Protein AF-A0AAN7USW4-F1 (afdb_monomer_lite)

Foldseek 3Di:
DDPQVVLVLVVVCVQLHPPQWAADPVDRQWIWHQASVQAFIWIWGDDPQPPQPFIDTPATPGGGPPDDDCVRVVLSVLLVVLSVVQRDGPDDGVVSSSVSSVVVVVVPDPDDDDDDDDDDDDDDDDDDDDDDPDDPPLPPDQAPWQKFDWDADLNKIKIKTKHQAADPVRLVSNVVNCCVPDPDQVVFPAWKKWAWEADPPRDIDIDIDCRPVPCLGVLLNSLCVVQVQYRMMMIMTMHDRPDDPPSVVSVSSSVNHVRSCCRVVVHPDPDDPDDDDDDDDDDDDDPQPDFDAQPLAQAAEEQEDDPQQRLLLVLLSLLSHHAYEYEDAQAFPAFPHPPHHFDFDPDLSQPSYFFAYADLVDPLRLVLVLLLLLPHAEYGAEDQPPPCVVSLNDPVNSCVSHQNHAYQYEDADPCDDDCRPPDDAQQVLCVLLVNQQQADAPPDDRDDDPNCQQRHQQRRVQSSVQSVVQVVVCVVVVGYDYRYGYSNVSSNVVCPVLVVCCVDPQRVDGRNCHLQRVNALQQAWEAELVRFIKGGNQSDLVLCQQQCVLLVNPPVCCSVCRVPSVCRVVVNVSVNVSRHVHGLVVSQVSCPPHSNRIGTDDDLVVLLPDLVDPNADFNPWFDARHGGAAPDPPDPDRLSGTRRPHPRNPRDDRDGHGHRGCNQVSCCPSVVDHEPPQWHADSSHIGGDDDPPD

Sequence (694 aa):
MSDELRDEIEAINSIYGEGCLIPSATDSAIYILTPPDDSSSIRVEFPPDYPAAPPTVVGTNSTGQGGKKGDAARELALFRQALGNVFQPGSVCLFDAIEELTRLLGEQVPEQEQPNIDSSENVESDALRSNGRTEEHALTKEPPWIISDPVVEMKSTFVARCAVVSSTTEAESFLQHLLASDKKVRAATHNITAWRIRGPNNTTFQDCNDDGETAAGSRLLHLMQLMDLWDVMVVVTRWYGGQKLGPRRFALINQAARDSFVRAGLYTTIPIRIIFNRYQLDGSVRCFRMVGPPPLQGLKVLEFAGLAPGPYVGLLLADGGANVLRIDRAIPGKTHTPGVEAPPGTDFLTRHKSSIAVDLKSESGVSLIKELAKTADVIIDPFRPGVLEKLGLGPDVLLQINPQLIYGRMTGFRREGKYSAMAGHDINYLAVSGVLSLLGRAGDKPYAPINLVADFAGGGATLFHGILMALIARQRTGKGQVAEANMVDGANYLATFPRLARKTPVGNSLRGENLLDSGCPYYDTYETRDGKYMSVGALEPQFYAALIKGLGLMHKGWERTREDRATWPEMRATFEKVFKSKTRAEWEAIFNGTDACCLPVLEYSELENDPAREGDQRPAVALRETPCLAVDERSTDQSVQGQGAGVLGSGYSPHPLRPGEGGEEALKKWFGFFKGRDFDVEKGGLVLKSKPKL

InterPro domains:
  IPR001498 Impact, N-terminal [PF01205] (155-259)
  IPR003673 CoA-transferase family III [PF02515] (296-611)
  IPR006575 RWD domain [PF05773] (4-102)
  IPR006575 RWD domain [PS50908] (7-108)
  IPR006575 RWD domain [SM00591] (7-108)
  IPR016135 Ubiquitin-conjugating enzyme/RWD-like [G3DSA:3.10.110.10] (1-112)
  IPR016135 Ubiquitin-conjugating enzyme/RWD-like [SSF54495] (3-107)
  IPR020568 Ribosomal protein uS5 domain 2-type superfamily [SSF54211] (141-267)
  IPR020569 Uncharacterised protein family UPF0029, Impact, conserved site [PS00910] (217-246)
  IPR023606 CoA-transferase family III domain 1 superfamily [G3DSA:3.40.50.10540] (295-612)
  IPR023606 CoA-transferase family III domain 1 superfamily [SSF89796] (294-613)
  IPR036956 Impact, N-terminal domain superfamily [G3DSA:3.30.230.30] (139-265)
  IPR044855 CoA-transferase family III domain 3 superfamily [G3DSA:3.30.1540.10] (513-602)
  IPR050509 Coenzyme A-transferase family III [PTHR48228] (294-673)

Structure (mmCIF, N/CA/C/O backbone):
data_AF-A0AAN7USW4-F1
#
_entry.id   AF-A0AAN7USW4-F1
#
loop_
_atom_site.group_PDB
_atom_site.id
_atom_site.type_symbol
_atom_site.label_atom_id
_atom_site.label_alt_id
_atom_site.label_comp_id
_atom_site.label_asym_id
_atom_site.label_entity_id
_atom_site.label_seq_id
_atom_site.pdbx_PDB_ins_code
_atom_site.Cartn_x
_atom_site.Cartn_y
_atom_site.Cartn_z
_atom_site.occupancy
_atom_site.B_iso_or_equiv
_atom_site.auth_seq_id
_atom_site.auth_comp_id
_atom_site.auth_asym_id
_atom_site.auth_atom_id
_atom_site.pdbx_PDB_model_num
ATOM 1 N N . MET A 1 1 ? -3.130 42.076 -20.231 1.00 64.06 1 MET A N 1
ATOM 2 C CA . MET A 1 1 ? -4.301 41.451 -19.593 1.00 64.06 1 MET A CA 1
ATOM 3 C C . MET A 1 1 ? -5.127 42.575 -19.005 1.00 64.06 1 MET A C 1
ATOM 5 O O . MET A 1 1 ? -4.548 43.361 -18.263 1.00 64.06 1 MET A O 1
ATOM 9 N N . SER A 1 2 ? -6.384 42.723 -19.419 1.00 74.12 2 SER A N 1
ATOM 10 C CA . SER A 1 2 ? -7.300 43.717 -18.851 1.00 74.12 2 SER A CA 1
ATOM 11 C C . SER A 1 2 ? -7.704 43.317 -17.427 1.00 74.12 2 SER A C 1
ATOM 13 O O . SER A 1 2 ? -7.657 42.129 -17.083 1.00 74.12 2 SER A O 1
ATOM 15 N N . ASP A 1 3 ? -8.055 44.293 -16.588 1.00 72.12 3 ASP A N 1
ATOM 16 C CA . ASP A 1 3 ? -8.490 44.029 -15.210 1.00 72.12 3 ASP A CA 1
ATOM 17 C C . ASP A 1 3 ? -9.797 43.218 -15.208 1.00 72.12 3 ASP A C 1
ATOM 19 O O . ASP A 1 3 ? -9.978 42.317 -14.395 1.00 72.12 3 ASP A O 1
ATOM 23 N N . GLU A 1 4 ? -10.648 43.433 -16.211 1.00 73.25 4 GLU A N 1
ATOM 24 C CA . GLU A 1 4 ? -11.895 42.705 -16.431 1.00 73.25 4 GLU A CA 1
ATOM 25 C C . GLU A 1 4 ? -11.665 41.211 -16.701 1.00 73.25 4 GLU A C 1
ATOM 27 O O . GLU A 1 4 ? -12.358 40.369 -16.129 1.00 73.25 4 GLU A O 1
ATOM 32 N N . LEU A 1 5 ? -10.668 40.863 -17.527 1.00 77.62 5 LEU A N 1
ATOM 33 C CA . LEU A 1 5 ? -10.301 39.466 -17.788 1.00 77.62 5 LEU A CA 1
ATOM 34 C C . LEU A 1 5 ? -9.749 38.795 -16.527 1.00 77.62 5 LEU A C 1
ATOM 36 O O . LEU A 1 5 ? -10.042 37.633 -16.247 1.00 77.62 5 LEU A O 1
ATOM 40 N N . ARG A 1 6 ? -8.946 39.527 -15.750 1.00 75.75 6 ARG A N 1
ATOM 41 C CA . ARG A 1 6 ? -8.382 39.028 -14.494 1.00 75.75 6 ARG A CA 1
ATOM 42 C C . ARG A 1 6 ? -9.473 38.741 -13.463 1.00 75.75 6 ARG A C 1
ATOM 44 O O . ARG A 1 6 ? -9.441 37.676 -12.846 1.00 75.75 6 ARG A O 1
ATOM 51 N N . ASP A 1 7 ? -10.434 39.646 -13.322 1.00 70.12 7 ASP A N 1
ATOM 52 C CA . ASP A 1 7 ? -11.568 39.496 -12.411 1.00 70.12 7 ASP A CA 1
ATOM 53 C C . ASP A 1 7 ? -12.487 38.338 -12.825 1.00 70.12 7 ASP A C 1
ATOM 55 O O . ASP A 1 7 ? -12.958 37.578 -11.976 1.00 70.12 7 ASP A O 1
ATOM 59 N N . GLU A 1 8 ? -12.731 38.168 -14.126 1.00 80.00 8 GLU A N 1
ATOM 60 C CA . GLU A 1 8 ? -13.534 37.058 -14.642 1.00 80.00 8 GLU A CA 1
ATOM 61 C C . GLU A 1 8 ? -12.854 35.699 -14.427 1.00 80.00 8 GLU A C 1
ATOM 63 O O . GLU A 1 8 ? -13.513 34.742 -14.021 1.00 80.00 8 GLU A O 1
ATOM 68 N N . ILE A 1 9 ? -11.533 35.615 -14.608 1.00 75.31 9 ILE A N 1
ATOM 69 C CA . ILE A 1 9 ? -10.752 34.405 -14.309 1.00 75.31 9 ILE A CA 1
ATOM 70 C C . ILE A 1 9 ? -10.812 34.054 -12.825 1.00 75.31 9 ILE A C 1
ATOM 72 O O . ILE A 1 9 ? -10.986 32.884 -12.479 1.00 75.31 9 ILE A O 1
ATOM 76 N N . GLU A 1 10 ? -10.674 35.046 -11.941 1.00 70.44 10 GLU A N 1
ATOM 77 C CA . GLU A 1 10 ? -10.788 34.822 -10.499 1.00 70.44 10 GLU A CA 1
ATOM 78 C C . GLU A 1 10 ? -12.196 34.328 -10.140 1.00 70.44 10 GLU A C 1
ATOM 80 O O . GLU A 1 10 ? -12.338 33.377 -9.372 1.00 70.44 10 GLU A O 1
ATOM 85 N N . ALA A 1 11 ? -13.236 34.911 -10.744 1.00 65.25 11 ALA A N 1
ATOM 86 C CA . ALA A 1 11 ? -14.616 34.494 -10.528 1.00 65.25 11 ALA A CA 1
ATOM 87 C C . ALA A 1 11 ? -14.874 33.054 -11.002 1.00 65.25 11 ALA A C 1
ATOM 89 O O . ALA A 1 11 ? -15.398 32.252 -10.233 1.00 65.25 11 ALA A O 1
ATOM 90 N N . ILE A 1 12 ? -14.470 32.703 -12.225 1.00 71.44 12 ILE A N 1
ATOM 91 C CA . ILE A 1 12 ? -14.664 31.363 -12.804 1.00 71.44 12 ILE A CA 1
ATOM 92 C C . ILE A 1 12 ? -13.918 30.305 -11.989 1.00 71.44 12 ILE A C 1
ATOM 94 O O . ILE A 1 12 ? -14.515 29.304 -11.598 1.00 71.44 12 ILE A O 1
ATOM 98 N N . ASN A 1 13 ? -12.651 30.549 -11.646 1.00 70.56 13 ASN A N 1
ATOM 99 C CA . ASN A 1 13 ? -11.878 29.624 -10.814 1.00 70.56 13 ASN A CA 1
ATOM 100 C C . ASN A 1 13 ? -12.420 29.536 -9.373 1.00 70.56 13 ASN A C 1
ATOM 102 O O . ASN A 1 13 ? -12.287 28.500 -8.726 1.00 70.56 13 ASN A O 1
ATOM 106 N N . SER A 1 14 ? -13.072 30.585 -8.858 1.00 64.31 14 SER A N 1
ATOM 107 C CA . SER A 1 14 ? -13.747 30.541 -7.552 1.00 64.31 14 SER A CA 1
ATOM 108 C C . SER A 1 14 ? -15.040 29.715 -7.567 1.00 64.31 14 SER A C 1
ATOM 110 O O . SER A 1 14 ? -15.427 29.170 -6.528 1.00 64.31 14 SER A O 1
ATOM 112 N N . ILE A 1 15 ? -15.711 29.635 -8.722 1.00 56.03 15 ILE A N 1
ATOM 113 C CA . ILE A 1 15 ? -16.973 28.906 -8.897 1.00 56.03 15 ILE A CA 1
ATOM 114 C C . ILE A 1 15 ? -16.712 27.432 -9.225 1.00 56.03 15 ILE A C 1
ATOM 116 O O . ILE A 1 15 ? -17.243 26.560 -8.544 1.00 56.03 15 ILE A O 1
ATOM 120 N N . TYR A 1 16 ? -15.861 27.157 -10.214 1.00 63.47 16 TYR A N 1
ATOM 121 C CA . TYR A 1 16 ? -15.643 25.808 -10.751 1.00 63.47 16 TYR A CA 1
ATOM 122 C C . TYR A 1 16 ? -14.368 25.119 -10.236 1.00 63.47 16 TYR A C 1
ATOM 124 O O . TYR A 1 16 ? -14.129 23.956 -10.547 1.00 63.47 16 TYR A O 1
ATOM 132 N N . GLY A 1 17 ? -13.557 25.809 -9.428 1.00 58.06 17 GLY A N 1
ATOM 133 C CA . GLY A 1 17 ? -12.314 25.293 -8.850 1.00 58.06 17 GLY A CA 1
ATOM 134 C C . GLY A 1 17 ? -11.050 25.883 -9.484 1.00 58.06 17 GLY A C 1
ATOM 135 O O . GLY A 1 17 ? -11.019 26.250 -10.661 1.00 58.06 17 GLY A O 1
ATOM 136 N N . GLU A 1 18 ? -9.979 25.982 -8.686 1.00 57.69 18 GLU A N 1
ATOM 137 C CA . GLU A 1 18 ? -8.677 26.467 -9.158 1.00 57.69 18 GLU A CA 1
ATOM 138 C C . GLU A 1 18 ? -8.121 25.525 -10.234 1.00 57.69 18 GLU A C 1
ATOM 140 O O . GLU A 1 18 ? -7.808 24.369 -9.953 1.00 57.69 18 GLU A O 1
ATOM 145 N N . GLY A 1 19 ? -8.002 26.023 -11.468 1.00 64.75 19 GLY A N 1
ATOM 146 C CA . GLY A 1 19 ? -7.554 25.233 -12.618 1.00 64.75 19 GLY A CA 1
ATOM 147 C C . GLY A 1 19 ? -8.562 25.157 -13.766 1.00 64.75 19 GLY A C 1
ATOM 148 O O . GLY A 1 19 ? -8.192 24.707 -14.848 1.00 64.75 19 GLY A O 1
ATOM 149 N N . CYS A 1 20 ? -9.798 25.626 -13.556 1.00 75.62 20 CYS A N 1
ATOM 150 C CA . CYS A 1 20 ? -10.836 25.654 -14.588 1.00 75.62 20 CYS A CA 1
ATOM 151 C C . CYS A 1 20 ? -10.442 26.546 -15.772 1.00 75.62 20 CYS A C 1
ATOM 153 O O . CYS A 1 20 ? -10.561 26.119 -16.915 1.00 75.62 20 CYS A O 1
ATOM 155 N N . LEU A 1 21 ? -9.901 27.743 -15.522 1.00 82.19 21 LEU A N 1
ATOM 156 C CA . LEU A 1 21 ? -9.304 28.583 -16.560 1.00 82.19 21 LEU A CA 1
ATOM 157 C C . LEU A 1 21 ? -7.873 28.967 -16.178 1.00 82.19 21 LEU A C 1
ATOM 159 O O . LEU A 1 21 ? -7.655 29.743 -15.243 1.00 82.19 21 LEU A O 1
ATOM 163 N N . ILE A 1 22 ? -6.895 28.440 -16.919 1.00 83.94 22 ILE A N 1
ATOM 164 C CA . ILE A 1 22 ? -5.462 28.693 -16.691 1.00 83.94 22 ILE A CA 1
ATOM 165 C C . ILE A 1 22 ? -4.784 29.258 -17.940 1.00 83.94 22 ILE A C 1
ATOM 167 O O . ILE A 1 22 ? -5.160 28.890 -19.051 1.00 83.94 22 ILE A O 1
ATOM 171 N N . PRO A 1 23 ? -3.775 30.133 -17.805 1.00 83.38 23 PRO A N 1
ATOM 172 C CA . PRO A 1 23 ? -2.999 30.587 -18.954 1.00 83.38 23 PRO A CA 1
ATOM 173 C C . PRO A 1 23 ? -2.210 29.423 -19.570 1.00 83.38 23 PRO A C 1
ATOM 175 O O . PRO A 1 23 ? -1.685 28.559 -18.865 1.00 83.38 23 PRO A O 1
ATOM 178 N N . SER A 1 24 ? -2.103 29.412 -20.896 1.00 80.31 24 SER A N 1
ATOM 179 C CA . SER A 1 24 ? -1.265 28.465 -21.625 1.00 80.31 24 SER A CA 1
ATOM 180 C C . SER A 1 24 ? 0.212 28.735 -21.335 1.00 80.31 24 SER A C 1
ATOM 182 O O . SER A 1 24 ? 0.667 29.876 -21.355 1.00 80.31 24 SER A O 1
ATOM 184 N N . ALA A 1 25 ? 0.997 27.674 -21.137 1.00 72.56 25 ALA A N 1
ATOM 185 C CA . ALA A 1 25 ? 2.436 27.788 -20.891 1.00 72.56 25 ALA A CA 1
ATOM 186 C C . ALA A 1 25 ? 3.221 28.352 -22.094 1.00 72.56 25 ALA A C 1
ATOM 188 O O . ALA A 1 25 ? 4.352 28.803 -21.934 1.00 72.56 25 ALA A O 1
ATOM 189 N N . THR A 1 26 ? 2.642 28.302 -23.298 1.00 68.56 26 THR A N 1
ATOM 190 C CA . THR A 1 26 ? 3.317 28.674 -24.550 1.00 68.56 26 THR A CA 1
ATOM 191 C C . THR A 1 26 ? 2.934 30.052 -25.083 1.00 68.56 26 THR A C 1
ATOM 193 O O . THR A 1 26 ? 3.662 30.579 -25.918 1.00 68.56 26 THR A O 1
ATOM 196 N N . ASP A 1 27 ? 1.794 30.611 -24.666 1.00 74.88 27 ASP A N 1
ATOM 197 C CA . ASP A 1 27 ? 1.272 31.879 -25.188 1.00 74.88 27 ASP A CA 1
ATOM 198 C C . ASP A 1 27 ? 0.406 32.578 -24.132 1.00 74.88 27 ASP A C 1
ATOM 200 O O . ASP A 1 27 ? -0.555 31.997 -23.629 1.00 74.88 27 ASP A O 1
ATOM 204 N N . SER A 1 28 ? 0.746 33.823 -23.802 1.00 71.81 28 SER A N 1
ATOM 205 C CA . SER A 1 28 ? 0.086 34.603 -22.754 1.00 71.81 28 SER A CA 1
ATOM 206 C C . SER A 1 28 ? -1.297 35.133 -23.145 1.00 71.81 28 SER A C 1
ATOM 208 O O . SER A 1 28 ? -2.027 35.583 -22.263 1.00 71.81 28 SER A O 1
ATOM 210 N N . ALA A 1 29 ? -1.670 35.080 -24.429 1.00 77.12 29 ALA A N 1
ATOM 211 C CA . ALA A 1 29 ? -3.010 35.439 -24.899 1.00 77.12 29 ALA A CA 1
ATOM 212 C C . ALA A 1 29 ? -3.996 34.254 -24.879 1.00 77.12 29 ALA A C 1
ATOM 214 O O . ALA A 1 29 ? -5.206 34.456 -25.010 1.00 77.12 29 ALA A O 1
ATOM 215 N N . ILE A 1 30 ? -3.497 33.024 -24.699 1.00 85.25 30 ILE A N 1
ATOM 216 C CA . ILE A 1 30 ? -4.289 31.792 -24.772 1.00 85.25 30 ILE A CA 1
ATOM 217 C C . ILE A 1 30 ? -4.499 31.214 -23.377 1.00 85.25 30 ILE A C 1
ATOM 219 O O . ILE A 1 30 ? -3.554 31.031 -22.616 1.00 85.25 30 ILE A O 1
ATOM 223 N N . TYR A 1 31 ? -5.735 30.833 -23.084 1.00 88.19 31 TYR A N 1
ATOM 224 C CA . TYR A 1 31 ? -6.146 30.172 -21.855 1.00 88.19 31 TYR A CA 1
ATOM 225 C C . TYR A 1 31 ? -6.708 28.786 -22.163 1.00 88.19 31 TYR A C 1
ATOM 227 O O . TYR A 1 31 ? -7.289 28.549 -23.222 1.00 88.19 31 TYR A O 1
ATOM 235 N N . ILE A 1 32 ? -6.501 27.856 -21.239 1.00 86.50 32 ILE A N 1
ATOM 236 C CA . ILE A 1 32 ? -7.037 26.502 -21.278 1.00 86.50 32 ILE A CA 1
ATOM 237 C C . ILE A 1 32 ? -8.235 26.482 -20.335 1.00 86.50 32 ILE A C 1
ATOM 239 O O . ILE A 1 32 ? -8.067 26.609 -19.122 1.00 86.50 32 ILE A O 1
ATOM 243 N N . LEU A 1 33 ? -9.426 26.358 -20.916 1.00 83.88 33 LEU A N 1
ATOM 244 C CA . LEU A 1 33 ? -10.686 26.146 -20.221 1.00 83.88 33 LEU A CA 1
ATOM 245 C C . LEU A 1 33 ? -10.917 24.641 -20.077 1.00 83.88 33 LEU A C 1
ATOM 247 O O . LEU A 1 33 ? -11.005 23.930 -21.077 1.00 83.88 33 LEU A O 1
ATOM 251 N N . THR A 1 34 ? -11.027 24.166 -18.845 1.00 80.44 34 THR A N 1
ATOM 252 C CA . THR A 1 34 ? -11.404 22.789 -18.522 1.00 80.44 34 THR A CA 1
ATOM 253 C C . THR A 1 34 ? -12.779 22.827 -17.863 1.00 80.44 34 THR A C 1
ATOM 255 O O . THR A 1 34 ? -12.893 23.377 -16.762 1.00 80.44 34 THR A O 1
ATOM 258 N N . PRO A 1 35 ? -13.830 22.320 -18.531 1.00 66.56 35 PRO A N 1
ATOM 259 C CA . PRO A 1 35 ? -15.164 22.276 -17.947 1.00 66.56 35 PRO A CA 1
ATOM 260 C C . PRO A 1 35 ? -15.222 21.402 -16.673 1.00 66.56 35 PRO A C 1
ATOM 262 O O . PRO A 1 35 ? -14.389 20.508 -16.506 1.00 66.56 35 PRO A O 1
ATOM 265 N N . PRO A 1 36 ? -16.192 21.631 -15.765 1.00 57.91 36 PRO A N 1
ATOM 266 C CA . PRO A 1 36 ? -16.242 20.986 -14.442 1.00 57.91 36 PRO A CA 1
ATOM 267 C C . PRO A 1 36 ? -16.466 19.465 -14.457 1.00 57.91 36 PRO A C 1
ATOM 269 O O . PRO A 1 36 ? -16.253 18.802 -13.444 1.00 57.91 36 PRO A O 1
ATOM 272 N N . ASP A 1 37 ? -16.922 18.914 -15.581 1.00 60.75 37 ASP A N 1
ATOM 273 C CA . ASP A 1 37 ? -17.239 17.499 -15.789 1.00 60.75 37 ASP A CA 1
ATOM 274 C C . ASP A 1 37 ? -16.077 16.681 -16.388 1.00 60.75 37 ASP A C 1
ATOM 276 O O . ASP A 1 37 ? -16.272 15.523 -16.761 1.00 60.75 37 ASP A O 1
ATOM 280 N N . ASP A 1 38 ? -14.867 17.254 -16.454 1.00 54.34 38 ASP A N 1
ATOM 281 C CA . ASP A 1 38 ? -13.655 16.617 -17.002 1.00 54.34 38 ASP A CA 1
ATOM 282 C C . ASP A 1 38 ? -13.785 16.229 -18.499 1.00 54.34 38 ASP A C 1
ATOM 284 O O . ASP A 1 38 ? -13.115 15.318 -19.007 1.00 54.34 38 ASP A O 1
ATOM 288 N N . SER A 1 39 ? -14.641 16.956 -19.231 1.00 59.94 39 SER A N 1
ATOM 289 C CA . SER A 1 39 ? -14.781 16.883 -20.693 1.00 59.94 39 SER A CA 1
ATOM 290 C C . SER A 1 39 ? -13.557 17.477 -21.427 1.00 59.94 39 SER A C 1
ATOM 292 O O . SER A 1 39 ? -12.515 17.758 -20.823 1.00 59.94 39 SER A O 1
ATOM 294 N N . SER A 1 40 ? -13.578 17.567 -22.766 1.00 71.44 40 SER A N 1
ATOM 295 C CA . SER A 1 40 ? -12.381 17.986 -23.511 1.00 71.44 40 SER A CA 1
ATOM 296 C C . SER A 1 40 ? -11.958 19.418 -23.142 1.00 71.44 40 SER A C 1
ATOM 298 O O . SER A 1 40 ? -12.778 20.328 -23.065 1.00 71.44 40 SER A O 1
ATOM 300 N N . SER A 1 41 ? -10.659 19.641 -22.898 1.00 82.81 41 SER A N 1
ATOM 301 C CA . SER A 1 41 ? -10.174 20.984 -22.550 1.00 82.81 41 SER A CA 1
ATOM 302 C C . SER A 1 41 ? -10.073 21.854 -23.805 1.00 82.81 41 SER A C 1
ATOM 304 O O . SER A 1 41 ? -9.582 21.412 -24.850 1.00 82.81 41 SER A O 1
ATOM 306 N N . ILE A 1 42 ? -10.525 23.103 -23.715 1.00 85.94 42 ILE A N 1
ATOM 307 C CA . ILE A 1 42 ? -10.678 24.035 -24.837 1.00 85.94 42 ILE A CA 1
ATOM 308 C C . ILE A 1 42 ? -9.663 25.175 -24.711 1.00 85.94 42 ILE A C 1
ATOM 310 O O . ILE A 1 42 ? -9.497 25.772 -23.654 1.00 85.94 42 ILE A O 1
ATOM 314 N N . ARG A 1 43 ? -8.983 25.509 -25.809 1.00 88.44 43 ARG A N 1
ATOM 315 C CA . ARG A 1 43 ? -8.089 26.667 -25.915 1.00 88.44 43 ARG A CA 1
ATOM 316 C C . ARG A 1 43 ? -8.874 27.888 -26.371 1.00 88.44 43 ARG A C 1
ATOM 318 O O . ARG A 1 43 ? -9.449 27.880 -27.462 1.00 88.44 43 ARG A O 1
ATOM 325 N N . VAL A 1 44 ? -8.840 28.935 -25.560 1.00 89.50 44 VAL A N 1
ATOM 326 C CA . VAL A 1 44 ? -9.540 30.200 -25.777 1.00 89.50 44 VAL A CA 1
ATOM 327 C C . VAL A 1 44 ? -8.515 31.327 -25.825 1.00 89.50 44 VAL A C 1
ATOM 329 O O . VAL A 1 44 ? -7.734 31.493 -24.895 1.00 89.50 44 VAL A O 1
ATOM 332 N N . GLU A 1 45 ? -8.489 32.082 -26.914 1.00 91.31 45 GLU A N 1
ATOM 333 C CA . GLU A 1 45 ? -7.629 33.252 -27.094 1.00 91.31 45 GLU A CA 1
ATOM 334 C C . GLU A 1 45 ? -8.427 34.527 -26.828 1.00 91.31 45 GLU A C 1
ATOM 336 O O . GLU A 1 45 ? -9.507 34.716 -27.393 1.00 91.31 45 GLU A O 1
ATOM 341 N N . PHE A 1 46 ? -7.903 35.403 -25.972 1.00 89.44 46 PHE A N 1
ATOM 342 C CA . PHE A 1 46 ? -8.548 36.674 -25.651 1.00 89.44 46 PHE A CA 1
ATOM 343 C C . PHE A 1 46 ? -7.924 37.816 -26.452 1.00 89.44 46 PHE A C 1
ATOM 345 O O . PHE A 1 46 ? -6.699 37.976 -26.424 1.00 89.44 46 PHE A O 1
ATOM 352 N N . PRO A 1 47 ? -8.735 38.648 -27.129 1.00 87.75 47 PRO A N 1
ATOM 353 C CA . PRO A 1 47 ? -8.205 39.807 -27.819 1.00 87.75 47 PRO A CA 1
ATOM 354 C C . PRO A 1 47 ? -7.725 40.867 -26.805 1.00 87.75 47 PRO A C 1
ATOM 356 O O . PRO A 1 47 ? -8.241 40.938 -25.684 1.00 87.75 47 PRO A O 1
ATOM 359 N N . PRO A 1 48 ? -6.747 41.719 -27.168 1.00 83.62 48 PRO A N 1
ATOM 360 C CA . PRO A 1 48 ? -6.193 42.730 -26.261 1.00 83.62 48 PRO A CA 1
ATOM 361 C C . PRO A 1 48 ? -7.214 43.741 -25.722 1.00 83.62 48 PRO A C 1
ATOM 363 O O . PRO A 1 48 ? -6.971 44.353 -24.684 1.00 83.62 48 PRO A O 1
ATOM 366 N N . ASP A 1 49 ? -8.327 43.928 -26.429 1.00 86.38 49 ASP A N 1
ATOM 367 C CA . ASP A 1 49 ? -9.425 44.836 -26.109 1.00 86.38 49 ASP A CA 1
ATOM 368 C C . ASP A 1 49 ? -10.632 44.132 -25.461 1.00 86.38 49 ASP A C 1
ATOM 370 O O . ASP A 1 49 ? -11.682 44.750 -25.309 1.00 86.38 49 ASP A O 1
ATOM 374 N N . TYR A 1 50 ? -10.509 42.871 -25.026 1.00 84.88 50 TYR A N 1
ATOM 375 C CA . TYR A 1 50 ? -11.548 42.195 -24.237 1.00 84.88 50 TYR A CA 1
ATOM 376 C C . TYR A 1 50 ? -11.904 42.991 -22.959 1.00 84.88 50 TYR A C 1
ATOM 378 O O . TYR A 1 50 ? -10.983 43.360 -22.215 1.00 84.88 50 TYR A O 1
ATOM 386 N N . PRO A 1 51 ? -13.202 43.224 -22.648 1.00 84.50 51 PRO A N 1
ATOM 387 C CA . PRO A 1 51 ? -14.406 42.609 -23.238 1.00 84.50 51 PRO A CA 1
ATOM 388 C C . PRO A 1 51 ? -15.083 43.373 -24.398 1.00 84.50 51 PRO A C 1
ATOM 390 O O . PRO A 1 51 ? -16.243 43.113 -24.716 1.00 84.50 51 PRO A O 1
ATOM 393 N N . ALA A 1 52 ? -14.419 44.333 -25.048 1.00 84.00 52 ALA A N 1
ATOM 394 C CA . ALA A 1 52 ? -14.993 45.040 -26.202 1.00 84.00 52 ALA A CA 1
ATOM 395 C C . ALA A 1 52 ? -15.133 44.140 -27.447 1.00 84.00 52 ALA A C 1
ATOM 397 O O . ALA A 1 52 ? -16.084 44.305 -28.213 1.00 84.00 52 ALA A O 1
ATOM 398 N N . ALA A 1 53 ? -14.233 43.167 -27.610 1.00 84.62 53 ALA A N 1
ATOM 399 C CA . ALA A 1 53 ? -14.284 42.122 -28.630 1.00 84.62 53 ALA A CA 1
ATOM 400 C C . ALA A 1 53 ? -14.356 40.724 -27.979 1.00 84.62 53 ALA A C 1
ATOM 402 O O . ALA A 1 53 ? -13.819 40.545 -26.882 1.00 84.62 53 ALA A O 1
ATOM 403 N N . PRO A 1 54 ? -15.007 39.731 -28.618 1.00 87.81 54 PRO A N 1
ATOM 404 C CA . PRO A 1 54 ? -15.210 38.412 -28.026 1.00 87.81 54 PRO A CA 1
ATOM 405 C C . PRO A 1 54 ? -13.929 37.565 -28.037 1.00 87.81 54 PRO A C 1
ATOM 407 O O . PRO A 1 54 ? -13.085 37.722 -28.924 1.00 87.81 54 PRO A O 1
ATOM 410 N N . PRO A 1 55 ? -13.795 36.607 -27.105 1.00 90.50 55 PRO A N 1
ATOM 411 C CA . PRO A 1 55 ? -12.727 35.623 -27.155 1.00 90.50 55 PRO A CA 1
ATOM 412 C C . PRO A 1 55 ? -12.927 34.645 -28.323 1.00 90.50 55 PRO A C 1
ATOM 414 O O . PRO A 1 55 ? -14.050 34.360 -28.743 1.00 90.50 55 PRO A O 1
ATOM 417 N N . THR A 1 56 ? -11.828 34.098 -28.845 1.00 89.56 56 THR A N 1
ATOM 418 C CA . THR A 1 56 ? -11.830 33.169 -29.983 1.00 89.56 56 THR A CA 1
ATOM 419 C C . THR A 1 56 ? -11.440 31.759 -29.551 1.00 89.56 56 THR A C 1
ATOM 421 O O . THR A 1 56 ? -10.454 31.547 -28.852 1.00 89.56 56 THR A O 1
ATOM 424 N N . VAL A 1 57 ? -12.195 30.756 -30.004 1.00 89.12 57 VAL A N 1
ATOM 425 C CA . VAL A 1 57 ? -11.915 29.343 -29.707 1.00 89.12 57 VAL A CA 1
ATOM 426 C C . VAL A 1 57 ? -10.899 28.775 -30.703 1.00 89.12 57 VAL A C 1
ATOM 428 O O . VAL A 1 57 ? -11.241 28.495 -31.861 1.00 89.12 57 VAL A O 1
ATOM 431 N N . VAL A 1 58 ? -9.669 28.561 -30.232 1.00 84.75 58 VAL A N 1
ATOM 432 C CA . VAL A 1 58 ? -8.503 28.136 -31.027 1.00 84.75 58 VAL A CA 1
ATOM 433 C C . VAL A 1 58 ? -8.546 26.640 -31.356 1.00 84.75 58 VAL A C 1
ATOM 435 O O . VAL A 1 58 ? -8.193 26.236 -32.462 1.00 84.75 58 VAL A O 1
ATOM 438 N N . GLY A 1 59 ? -9.005 25.801 -30.424 1.00 79.38 59 GLY A N 1
ATOM 439 C CA . GLY A 1 59 ? -9.093 24.347 -30.607 1.00 79.38 59 GLY A CA 1
ATOM 440 C C . GLY A 1 59 ? -9.106 23.589 -29.281 1.00 79.38 59 GLY A C 1
ATOM 441 O O . GLY A 1 59 ? -9.189 24.203 -28.225 1.00 79.38 59 GLY A O 1
ATOM 442 N N . THR A 1 60 ? -9.014 22.261 -29.311 1.00 78.81 60 THR A N 1
ATOM 443 C CA . THR A 1 60 ? -8.916 21.438 -28.092 1.00 78.81 60 THR A CA 1
ATOM 444 C C . THR A 1 60 ? -7.470 21.311 -27.623 1.00 78.81 60 THR A C 1
ATOM 446 O O . THR A 1 60 ? -6.569 21.115 -28.439 1.00 78.81 60 THR A O 1
ATOM 449 N N . ASN A 1 61 ? -7.246 21.380 -26.314 1.00 74.00 61 ASN A N 1
ATOM 450 C CA . ASN A 1 61 ? -5.959 21.126 -25.670 1.00 74.00 61 ASN A CA 1
ATOM 451 C C . ASN A 1 61 ? -5.783 19.640 -25.297 1.00 74.00 61 ASN A C 1
ATOM 453 O O . ASN A 1 61 ? -4.689 19.098 -25.439 1.00 74.00 61 ASN A O 1
ATOM 457 N N . SER A 1 62 ? -6.856 18.951 -24.903 1.00 69.88 62 SER A N 1
ATOM 458 C CA . SER A 1 62 ? -6.877 17.499 -24.687 1.00 69.88 62 SER A CA 1
ATOM 459 C C . SER A 1 62 ? -8.264 16.925 -24.972 1.00 69.88 62 SER A C 1
ATOM 461 O O . SER A 1 62 ? -9.272 17.598 -24.780 1.00 69.88 62 SER A O 1
ATOM 463 N N . THR A 1 63 ? -8.329 15.668 -25.410 1.00 57.09 63 THR A N 1
ATOM 464 C CA . THR A 1 63 ? -9.572 14.885 -25.419 1.00 57.09 63 THR A CA 1
ATOM 465 C C . THR A 1 63 ? -9.636 14.123 -24.095 1.00 57.09 63 THR A C 1
ATOM 467 O O . THR A 1 63 ? -8.718 13.343 -23.834 1.00 57.09 63 THR A O 1
ATOM 470 N N . GLY A 1 64 ? -10.643 14.367 -23.251 1.00 54.78 64 GLY A N 1
ATOM 471 C CA . GLY A 1 64 ? -10.783 13.728 -21.931 1.00 54.78 64 GLY A CA 1
ATOM 472 C C . GLY A 1 64 ? -10.707 12.190 -21.968 1.00 54.78 64 GLY A C 1
ATOM 473 O O . GLY A 1 64 ? -10.799 11.565 -23.033 1.00 54.78 64 GLY A O 1
ATOM 474 N N . GLN A 1 65 ? -10.512 11.548 -20.811 1.00 46.12 65 GLN A N 1
ATOM 475 C CA . GLN A 1 65 ? -10.409 10.084 -20.746 1.00 46.12 65 GLN A CA 1
ATOM 476 C C . GLN A 1 65 ? -11.760 9.423 -21.066 1.00 46.12 65 GLN A C 1
ATOM 478 O O . GLN A 1 65 ? -12.656 9.387 -20.233 1.00 46.12 65 GLN A O 1
ATOM 483 N N . GLY A 1 66 ? -11.888 8.861 -22.273 1.00 51.91 66 GLY A N 1
ATOM 484 C CA . GLY A 1 66 ? -13.048 8.054 -22.683 1.00 51.91 66 GLY A CA 1
ATOM 485 C C . GLY A 1 66 ? -13.895 8.609 -23.835 1.00 51.91 66 GLY A C 1
ATOM 486 O O . GLY A 1 66 ? -14.878 7.966 -24.201 1.00 51.91 66 GLY A O 1
ATOM 487 N N . GLY A 1 67 ? -13.527 9.744 -24.441 1.00 48.41 67 GLY A N 1
ATOM 488 C CA . GLY A 1 67 ? -14.284 10.333 -25.556 1.00 48.41 67 GLY A CA 1
ATOM 489 C C . GLY A 1 67 ? -14.285 9.470 -26.828 1.00 48.41 67 GLY A C 1
ATOM 490 O O . GLY A 1 67 ? -13.247 8.950 -27.252 1.00 48.41 67 GLY A O 1
ATOM 491 N N . LYS A 1 68 ? -15.447 9.329 -27.478 1.00 50.62 68 LYS A N 1
ATOM 492 C CA . LYS A 1 68 ? -15.558 8.714 -28.807 1.00 50.62 68 LYS A CA 1
ATOM 493 C C . LYS A 1 68 ? -14.932 9.642 -29.851 1.00 50.62 68 LYS A C 1
ATOM 495 O O . LYS A 1 68 ? -14.831 10.859 -29.695 1.00 50.62 68 LYS A O 1
ATOM 500 N N . LYS A 1 69 ? -14.509 9.062 -30.976 1.00 44.59 69 LYS A N 1
ATOM 501 C CA . LYS A 1 69 ? -13.918 9.803 -32.099 1.00 44.59 69 LYS A CA 1
ATOM 502 C C . LYS A 1 69 ? -14.965 10.770 -32.688 1.00 44.59 69 LYS A C 1
ATOM 504 O O . LYS A 1 69 ? -15.830 10.331 -33.437 1.00 44.59 69 LYS A O 1
ATOM 509 N N . GLY A 1 70 ? -14.885 12.058 -32.343 1.00 57.81 70 GLY A N 1
ATOM 510 C CA . GLY A 1 70 ? -15.809 13.109 -32.803 1.00 57.81 70 GLY A CA 1
ATOM 511 C C . GLY A 1 70 ? -16.343 14.038 -31.703 1.00 57.81 70 GLY A C 1
ATOM 512 O O . GLY A 1 70 ? -16.760 15.149 -32.021 1.00 57.81 70 GLY A O 1
ATOM 513 N N . ASP A 1 71 ? -16.258 13.637 -30.430 1.00 65.06 71 ASP A N 1
ATOM 514 C CA . ASP A 1 71 ? -16.867 14.374 -29.307 1.00 65.06 71 ASP A CA 1
ATOM 515 C C . ASP A 1 71 ? -16.204 15.743 -29.072 1.00 65.06 71 ASP A C 1
ATOM 517 O O . ASP A 1 71 ? -16.881 16.760 -28.964 1.00 65.06 71 ASP A O 1
ATOM 521 N N . ALA A 1 72 ? -14.874 15.810 -29.161 1.00 67.81 72 ALA A N 1
ATOM 522 C CA . ALA A 1 72 ? -14.122 17.059 -29.019 1.00 67.81 72 ALA A CA 1
ATOM 523 C C . ALA A 1 72 ? -14.429 18.093 -30.124 1.00 67.81 72 ALA A C 1
ATOM 525 O O . ALA A 1 72 ? -14.464 19.296 -29.880 1.00 67.81 72 ALA A O 1
ATOM 526 N N . ALA A 1 73 ? -14.687 17.644 -31.359 1.00 74.31 73 ALA A N 1
ATOM 527 C CA . ALA A 1 73 ? -15.066 18.545 -32.451 1.00 74.31 73 ALA A CA 1
ATOM 528 C C . ALA A 1 73 ? -16.488 19.101 -32.262 1.00 74.31 73 ALA A C 1
ATOM 530 O O . ALA A 1 73 ? -16.765 20.239 -32.643 1.00 74.31 73 ALA A O 1
ATOM 531 N N . ARG A 1 74 ? -17.372 18.301 -31.655 1.00 78.62 74 ARG A N 1
ATOM 532 C CA . ARG A 1 74 ? -18.737 18.691 -31.299 1.00 78.62 74 ARG A CA 1
ATOM 533 C C . ARG A 1 74 ? -18.748 19.704 -30.154 1.00 78.62 74 ARG A C 1
ATOM 535 O O . ARG A 1 74 ? -19.385 20.742 -30.296 1.00 78.62 74 ARG A O 1
ATOM 542 N N . GLU A 1 75 ? -18.018 19.444 -29.072 1.00 78.19 75 GLU A N 1
ATOM 543 C CA . GLU A 1 75 ? -17.896 20.364 -27.929 1.00 78.19 75 GLU A CA 1
ATOM 544 C C . GLU A 1 75 ? -17.333 21.725 -28.356 1.00 78.19 75 GLU A C 1
ATOM 546 O O . GLU A 1 75 ? -17.885 22.764 -28.001 1.00 78.19 75 GLU A O 1
ATOM 551 N N . LEU A 1 76 ? -16.319 21.741 -29.230 1.00 82.94 76 LEU A N 1
ATOM 552 C CA . LEU A 1 76 ? -15.799 22.985 -29.807 1.00 82.94 76 LEU A CA 1
ATOM 553 C C . LEU A 1 76 ? -16.848 23.767 -30.611 1.00 82.94 76 LEU A C 1
ATOM 555 O O . LEU A 1 76 ? -16.855 24.999 -30.574 1.00 82.94 76 LEU A O 1
ATOM 559 N N . ALA A 1 77 ? -17.707 23.079 -31.368 1.00 84.00 77 ALA A N 1
ATOM 560 C CA . ALA A 1 77 ? -18.758 23.728 -32.148 1.00 84.00 77 ALA A CA 1
ATOM 561 C C . ALA A 1 77 ? -19.839 24.333 -31.240 1.00 84.00 77 ALA A C 1
ATOM 563 O O . ALA A 1 77 ? -20.237 25.479 -31.449 1.00 84.00 77 ALA A O 1
ATOM 564 N N . LEU A 1 78 ? -20.253 23.596 -30.205 1.00 84.81 78 LEU A N 1
ATOM 565 C CA . LEU A 1 78 ? -21.234 24.061 -29.223 1.00 84.81 78 LEU A CA 1
ATOM 566 C C . LEU A 1 78 ? -20.696 25.222 -28.388 1.00 84.81 78 LEU A C 1
ATOM 568 O O . LEU A 1 78 ? -21.419 26.181 -28.150 1.00 84.81 78 LEU A O 1
ATOM 572 N N . PHE A 1 79 ? -19.417 25.204 -28.013 1.00 88.00 79 PHE A N 1
ATOM 573 C CA . PHE A 1 79 ? -18.837 26.305 -27.248 1.00 88.00 79 PHE A CA 1
ATOM 574 C C . PHE A 1 79 ? -18.707 27.592 -28.076 1.00 88.00 79 PHE A C 1
ATOM 576 O O . PHE A 1 79 ? -18.960 28.687 -27.577 1.00 88.00 79 PHE A O 1
ATOM 583 N N . ARG A 1 80 ? -18.397 27.480 -29.377 1.00 89.56 80 ARG A N 1
ATOM 584 C CA . ARG A 1 80 ? -18.453 28.628 -30.303 1.00 89.56 80 ARG A CA 1
ATOM 585 C C . ARG A 1 80 ? -19.865 29.199 -30.420 1.00 89.56 80 ARG A C 1
ATOM 587 O O . ARG A 1 80 ? -20.017 30.415 -30.479 1.00 89.56 80 ARG A O 1
ATOM 594 N N . GLN A 1 81 ? -20.878 28.334 -30.451 1.00 87.88 81 GLN A N 1
ATOM 595 C CA . GLN A 1 81 ? -22.278 28.752 -30.451 1.00 87.88 81 GLN A CA 1
ATOM 596 C C . GLN A 1 81 ? -22.651 29.448 -29.135 1.00 87.88 81 GLN A C 1
ATOM 598 O O . GLN A 1 81 ? -23.223 30.533 -29.176 1.00 87.88 81 GLN A O 1
ATOM 603 N N . ALA A 1 82 ? -22.269 28.877 -27.990 1.00 86.25 82 ALA A N 1
ATOM 604 C CA . ALA A 1 82 ? -22.524 29.448 -26.672 1.00 86.25 82 ALA A CA 1
ATOM 605 C C . ALA A 1 82 ? -21.938 30.861 -26.542 1.00 86.25 82 ALA A C 1
ATOM 607 O O . ALA A 1 82 ? -22.665 31.794 -26.216 1.00 86.25 82 ALA A O 1
ATOM 608 N N . LEU A 1 83 ? -20.662 31.048 -26.908 1.00 88.44 83 LEU A N 1
ATOM 609 C CA . LEU A 1 83 ? -20.018 32.368 -26.931 1.00 88.44 83 LEU A CA 1
ATOM 610 C C . LEU A 1 83 ? -20.756 33.371 -27.828 1.00 88.44 83 LEU A C 1
ATOM 612 O O . LEU A 1 83 ? -20.910 34.530 -27.452 1.00 88.44 83 LEU A O 1
ATOM 616 N N . GLY A 1 84 ? -21.236 32.932 -28.995 1.00 84.81 84 GLY A N 1
ATOM 617 C CA . GLY A 1 84 ? -22.027 33.774 -29.894 1.00 84.81 84 GLY A CA 1
ATOM 618 C C . GLY A 1 84 ? -23.383 34.191 -29.316 1.00 84.81 84 GLY A C 1
ATOM 619 O O . GLY A 1 84 ? -23.848 35.289 -29.613 1.00 84.81 84 GLY A O 1
ATOM 620 N N . ASN A 1 85 ? -23.995 33.347 -28.481 1.00 84.62 85 ASN A N 1
ATOM 621 C CA . ASN A 1 85 ? -25.290 33.619 -27.856 1.00 84.62 85 ASN A CA 1
ATOM 622 C C . ASN A 1 85 ? -25.187 34.621 -26.698 1.00 84.62 85 ASN A C 1
ATOM 624 O O . ASN A 1 85 ? -26.100 35.423 -26.508 1.00 84.62 85 ASN A O 1
ATOM 628 N N . VAL A 1 86 ? -24.102 34.566 -25.920 1.00 81.88 86 VAL A N 1
ATOM 629 C CA . VAL A 1 86 ? -23.987 35.333 -24.667 1.00 81.88 86 VAL A CA 1
ATOM 630 C C . VAL A 1 86 ? -23.145 36.602 -24.783 1.00 81.88 86 VAL A C 1
ATOM 632 O O . VAL A 1 86 ? -23.247 37.482 -23.929 1.00 81.88 86 VAL A O 1
ATOM 635 N N . PHE A 1 87 ? -22.302 36.730 -25.812 1.00 86.81 87 PHE A N 1
ATOM 636 C CA . PHE A 1 87 ? -21.396 37.871 -25.914 1.00 86.81 87 PHE A CA 1
ATOM 637 C C . PHE A 1 87 ? -22.141 39.192 -26.147 1.00 86.81 87 PHE A C 1
ATOM 639 O O . PHE A 1 87 ? -22.902 39.346 -27.105 1.00 86.81 87 PHE A O 1
ATOM 646 N N . GLN A 1 88 ? -21.829 40.188 -25.316 1.00 78.69 88 GLN A N 1
ATOM 647 C CA . GLN A 1 88 ? -22.229 41.577 -25.516 1.00 78.69 88 GLN A CA 1
ATOM 648 C C . GLN A 1 88 ? -21.007 42.499 -25.409 1.00 78.69 88 GLN A C 1
ATOM 650 O O . GLN A 1 88 ? -20.275 42.408 -24.419 1.00 78.69 88 GLN A O 1
ATOM 655 N N . PRO A 1 89 ? -20.787 43.420 -26.371 1.00 81.81 89 PRO A N 1
ATOM 656 C CA . PRO A 1 89 ? -19.649 44.333 -26.332 1.00 81.81 89 PRO A CA 1
ATOM 657 C C . PRO A 1 89 ? -19.567 45.111 -25.015 1.00 81.81 89 PRO A C 1
ATOM 659 O O . PRO A 1 89 ? -20.516 45.789 -24.616 1.00 81.81 89 PRO A O 1
ATOM 662 N N . GLY A 1 90 ? -18.414 45.028 -24.352 1.00 74.38 90 GLY A N 1
ATOM 663 C CA . GLY A 1 90 ? -18.154 45.699 -23.078 1.00 74.38 90 GLY A CA 1
ATOM 664 C C . GLY A 1 90 ? -18.560 44.902 -21.834 1.00 74.38 90 GLY A C 1
ATOM 665 O O . GLY A 1 90 ? -18.397 45.419 -20.730 1.00 74.38 90 GLY A O 1
ATOM 666 N N . SER A 1 91 ? -19.046 43.665 -21.986 1.00 75.56 91 SER A N 1
ATOM 667 C CA . SER A 1 91 ? -19.374 42.764 -20.874 1.00 75.56 91 SER A CA 1
ATOM 668 C C . SER A 1 91 ? -18.548 41.484 -20.926 1.00 75.56 91 SER A C 1
ATOM 670 O O . SER A 1 91 ? -18.365 40.884 -21.983 1.00 75.56 91 SER A O 1
ATOM 672 N N . VAL A 1 92 ? -18.062 41.061 -19.760 1.00 81.12 92 VAL A N 1
ATOM 673 C CA . VAL A 1 92 ? -17.443 39.745 -19.582 1.00 81.12 92 VAL A CA 1
ATOM 674 C C . VAL A 1 92 ? -18.488 38.647 -19.826 1.00 81.12 92 VAL A C 1
ATOM 676 O O . VAL A 1 92 ? -19.643 38.837 -19.452 1.00 81.12 92 VAL A O 1
ATOM 679 N N . CYS A 1 93 ? -18.129 37.555 -20.502 1.00 81.50 93 CYS A N 1
ATOM 680 C CA . CYS A 1 93 ? -19.108 36.616 -21.077 1.00 81.50 93 CYS A CA 1
ATOM 681 C C . CYS A 1 93 ? -18.747 35.132 -20.932 1.00 81.50 93 CYS A C 1
ATOM 683 O O . CYS A 1 93 ? -19.523 34.263 -21.322 1.00 81.50 93 CYS A O 1
ATOM 685 N N . LEU A 1 94 ? -17.568 34.811 -20.402 1.00 83.56 94 LEU A N 1
ATOM 686 C CA . LEU A 1 94 ? -17.064 33.446 -20.367 1.00 83.56 94 LEU A CA 1
ATOM 687 C C . LEU A 1 94 ? -17.830 32.581 -19.363 1.00 83.56 94 LEU A C 1
ATOM 689 O O . LEU A 1 94 ? -18.097 31.419 -19.653 1.00 83.56 94 LEU A O 1
ATOM 693 N N . PHE A 1 95 ? -18.214 33.137 -18.211 1.00 77.12 95 PHE A N 1
ATOM 694 C CA . PHE A 1 95 ? -19.060 32.420 -17.252 1.00 77.12 95 PHE A CA 1
ATOM 695 C C . PHE A 1 95 ? -20.397 32.021 -17.890 1.00 77.12 95 PHE A C 1
ATOM 697 O O . PHE A 1 95 ? -20.777 30.852 -17.854 1.00 77.12 95 PHE A O 1
ATOM 704 N N . ASP A 1 96 ? -21.058 32.978 -18.539 1.00 77.50 96 ASP A N 1
ATOM 705 C CA . ASP A 1 96 ? -22.340 32.752 -19.204 1.00 77.50 96 ASP A CA 1
ATOM 706 C C . ASP A 1 96 ? -22.189 31.772 -20.380 1.00 77.50 96 ASP A C 1
ATOM 708 O O . ASP A 1 96 ? -23.071 30.957 -20.631 1.00 77.50 96 ASP A O 1
ATOM 712 N N . ALA A 1 97 ? -21.041 31.779 -21.065 1.00 81.00 97 ALA A N 1
ATOM 713 C CA . ALA A 1 97 ? -20.753 30.843 -22.147 1.00 81.00 97 ALA A CA 1
ATOM 714 C C . ALA A 1 97 ? -20.544 29.403 -21.651 1.00 81.00 97 ALA A C 1
ATOM 716 O O . ALA A 1 97 ? -20.879 28.462 -22.368 1.00 81.00 97 ALA A O 1
ATOM 717 N N . ILE A 1 98 ? -19.998 29.215 -20.445 1.00 81.06 98 ILE A N 1
ATOM 718 C CA . ILE A 1 98 ? -19.859 27.895 -19.807 1.00 81.06 98 ILE A CA 1
ATOM 719 C C . ILE A 1 98 ? -21.238 27.350 -19.403 1.00 81.06 98 ILE A C 1
ATOM 721 O O . ILE A 1 98 ? -21.539 26.182 -19.658 1.00 81.06 98 ILE A O 1
ATOM 725 N N . GLU A 1 99 ? -22.097 28.196 -18.834 1.00 74.94 99 GLU A N 1
ATOM 726 C CA . GLU A 1 99 ? -23.477 27.833 -18.479 1.00 74.94 99 GLU A CA 1
ATOM 727 C C . GLU A 1 99 ? -24.301 27.482 -19.727 1.00 74.94 99 GLU A C 1
ATOM 729 O O . GLU A 1 99 ? -24.952 26.438 -19.792 1.00 74.94 99 GLU A O 1
ATOM 734 N N . GLU A 1 100 ? -24.203 28.305 -20.770 1.00 80.38 100 GLU A N 1
ATOM 735 C CA . GLU A 1 100 ? -24.885 28.073 -22.042 1.00 80.38 100 GLU A CA 1
ATOM 736 C C . GLU A 1 100 ? -24.369 26.809 -22.751 1.00 80.38 100 GLU A C 1
ATOM 738 O O . GLU A 1 100 ? -25.161 26.050 -23.310 1.00 80.38 100 GLU A O 1
ATOM 743 N N . LEU A 1 101 ? -23.064 26.515 -22.686 1.00 81.88 101 LEU A N 1
ATOM 744 C CA . LEU A 1 101 ? -22.512 25.246 -23.172 1.00 81.88 101 LEU A CA 1
ATOM 745 C C . LEU A 1 101 ? -23.115 24.051 -22.422 1.00 81.88 101 LEU A C 1
ATOM 747 O O . LEU A 1 101 ? -23.503 23.069 -23.054 1.00 81.88 101 LEU A O 1
ATOM 751 N N . THR A 1 102 ? -23.223 24.144 -21.097 1.00 76.38 102 THR A N 1
ATOM 752 C CA . THR A 1 102 ? -23.805 23.090 -20.253 1.00 76.38 102 THR A CA 1
ATOM 753 C C . THR A 1 102 ? -25.269 22.840 -20.624 1.00 76.38 102 THR A C 1
ATOM 755 O O . THR A 1 102 ? -25.678 21.689 -20.798 1.00 76.38 102 THR A O 1
ATOM 758 N N . ARG A 1 103 ? -26.047 23.907 -20.853 1.00 81.12 103 ARG A N 1
ATOM 759 C CA . ARG A 1 103 ? -27.430 23.818 -21.346 1.00 81.12 103 ARG A CA 1
ATOM 760 C C . ARG A 1 103 ? -27.504 23.137 -22.718 1.00 81.12 103 ARG A C 1
ATOM 762 O O . ARG A 1 103 ? -28.268 22.189 -22.890 1.00 81.12 103 ARG A O 1
ATOM 769 N N . LEU A 1 104 ? -26.683 23.572 -23.678 1.00 80.62 104 LEU A N 1
ATOM 770 C CA . LEU A 1 104 ? -26.652 23.025 -25.043 1.00 80.62 104 LEU A CA 1
ATOM 771 C C . LEU A 1 104 ? -26.225 21.547 -25.092 1.00 80.62 104 LEU A C 1
ATOM 773 O O . LEU A 1 104 ? -26.701 20.795 -25.945 1.00 80.62 104 LEU A O 1
ATOM 777 N N . LEU A 1 105 ? -25.339 21.117 -24.188 1.00 75.94 105 LEU A N 1
ATOM 778 C CA . LEU A 1 105 ? -24.963 19.710 -24.030 1.00 75.94 105 LEU A CA 1
ATOM 779 C C . LEU A 1 105 ? -26.117 18.869 -23.455 1.00 75.94 105 LEU A C 1
ATOM 781 O O . LEU A 1 105 ? -26.296 17.724 -23.876 1.00 75.94 105 LEU A O 1
ATOM 785 N N . GLY A 1 106 ? -26.924 19.441 -22.554 1.00 67.38 106 GLY A N 1
ATOM 786 C CA . GLY A 1 106 ? -28.091 18.789 -21.949 1.00 67.38 106 GLY A CA 1
ATOM 787 C C . GLY A 1 106 ? -29.269 18.566 -22.907 1.00 67.38 106 GLY A C 1
ATOM 788 O O . GLY A 1 106 ? -29.926 17.532 -22.833 1.00 67.38 106 GLY A O 1
ATOM 789 N N . GLU A 1 107 ? -29.507 19.475 -23.857 1.00 69.38 107 GLU A N 1
ATOM 790 C CA . GLU A 1 107 ? -30.658 19.422 -24.784 1.00 69.38 107 GLU A CA 1
ATOM 791 C C . GLU A 1 107 ? -30.570 18.339 -25.878 1.00 69.38 107 GLU A C 1
ATOM 793 O O . GLU A 1 107 ? -31.526 18.130 -26.622 1.00 69.38 107 GLU A O 1
ATOM 798 N N . GLN A 1 108 ? -29.437 17.642 -26.015 1.00 56.84 108 GLN A N 1
ATOM 799 C CA . GLN A 1 108 ? -29.201 16.687 -27.111 1.00 56.84 108 GLN A CA 1
ATOM 800 C C . GLN A 1 108 ? -28.902 15.248 -26.660 1.00 56.84 108 GLN A C 1
ATOM 802 O O . GLN A 1 108 ? -28.398 14.443 -27.452 1.00 56.84 108 GLN A O 1
ATOM 807 N N . VAL A 1 109 ? -29.209 14.900 -25.410 1.00 44.56 109 VAL A N 1
ATOM 808 C CA . VAL A 1 109 ? -29.262 13.504 -24.950 1.00 44.56 109 VAL A CA 1
ATOM 809 C C . VAL A 1 109 ? -30.678 12.973 -25.231 1.00 44.56 109 VAL A C 1
ATOM 811 O O . VAL A 1 109 ? -31.631 13.585 -24.759 1.00 44.56 109 VAL A O 1
ATOM 814 N N . PRO A 1 110 ? -30.871 11.879 -26.000 1.00 33.66 110 PRO A N 1
ATOM 815 C CA . PRO A 1 110 ? -32.210 11.344 -26.222 1.00 33.66 110 PRO A CA 1
ATOM 816 C C . PRO A 1 110 ? -32.811 10.881 -24.892 1.00 33.66 110 PRO A C 1
ATOM 818 O O . PRO A 1 110 ? -32.196 10.078 -24.186 1.00 33.66 110 PRO A O 1
ATOM 821 N N . GLU A 1 111 ? -33.999 11.394 -24.574 1.00 32.53 111 GLU A N 1
ATOM 822 C CA . GLU A 1 111 ? -34.768 11.072 -23.371 1.00 32.53 111 GLU A CA 1
ATOM 823 C C . GLU A 1 111 ? -34.918 9.552 -23.197 1.00 32.53 111 GLU A C 1
ATOM 825 O O . GLU A 1 111 ? -35.535 8.865 -24.013 1.00 32.53 111 GLU A O 1
ATOM 830 N N . GLN A 1 112 ? -34.374 9.017 -22.102 1.00 30.27 112 GLN A N 1
ATOM 831 C CA . GLN A 1 112 ? -34.904 7.797 -21.504 1.00 30.27 112 GLN A CA 1
ATOM 832 C C . GLN A 1 112 ? -36.027 8.207 -20.545 1.00 30.27 112 GLN A C 1
ATOM 834 O O . GLN A 1 112 ? -35.771 8.816 -19.512 1.00 30.27 112 GLN A O 1
ATOM 839 N N . GLU A 1 113 ? -37.253 7.898 -20.972 1.00 31.03 113 GLU A N 1
ATOM 840 C CA . GLU A 1 113 ? -38.557 7.945 -20.291 1.00 31.03 113 GLU A CA 1
ATOM 841 C C . GLU A 1 113 ? -38.588 8.480 -18.841 1.00 31.03 113 GLU A C 1
ATOM 843 O O . GLU A 1 113 ? -38.302 7.768 -17.877 1.00 31.03 113 GLU A O 1
ATOM 848 N N . GLN A 1 114 ? -39.095 9.707 -18.688 1.00 25.20 114 GLN A N 1
ATOM 849 C CA . GLN A 1 114 ? -39.780 10.179 -17.480 1.00 25.20 114 GLN A CA 1
ATOM 850 C C . GLN A 1 114 ? -41.258 10.446 -17.816 1.00 25.20 114 GLN A C 1
ATOM 852 O O . GLN A 1 114 ? -41.561 10.870 -18.931 1.00 25.20 114 GLN A O 1
ATOM 857 N N . PRO A 1 115 ? -42.210 10.163 -16.906 1.00 28.23 115 PRO A N 1
ATOM 858 C CA . PRO A 1 115 ? -43.626 10.286 -17.218 1.00 28.23 115 PRO A CA 1
ATOM 859 C C . PRO A 1 115 ? -44.070 11.755 -17.234 1.00 28.23 115 PRO A C 1
ATOM 861 O O . PRO A 1 115 ? -43.831 12.498 -16.285 1.00 28.23 115 PRO A O 1
ATOM 864 N N . ASN A 1 116 ? -44.752 12.118 -18.325 1.00 26.95 116 ASN A N 1
ATOM 865 C CA . ASN A 1 116 ? -45.372 13.412 -18.622 1.00 26.95 116 ASN A CA 1
ATOM 866 C C . ASN A 1 116 ? -46.098 14.055 -17.433 1.00 26.95 116 ASN A C 1
ATOM 868 O O . ASN A 1 116 ? -47.046 13.473 -16.902 1.00 26.95 116 ASN A O 1
ATOM 872 N N . ILE A 1 117 ? -45.775 15.321 -17.155 1.00 27.86 117 ILE A N 1
ATOM 873 C CA . ILE A 1 117 ? -46.758 16.300 -16.684 1.00 27.86 117 ILE A CA 1
ATOM 874 C C . ILE A 1 117 ? -46.619 17.544 -17.562 1.00 27.86 117 ILE A C 1
ATOM 876 O O . ILE A 1 117 ? -45.570 18.175 -17.631 1.00 27.86 117 ILE A O 1
ATOM 880 N N . ASP A 1 118 ? -47.704 17.801 -18.275 1.00 26.12 118 ASP A N 1
ATOM 881 C CA . ASP A 1 118 ? -47.913 18.832 -19.277 1.00 26.12 118 ASP A CA 1
ATOM 882 C C . ASP A 1 118 ? -48.122 20.201 -18.611 1.00 26.12 118 ASP A C 1
ATOM 884 O O . ASP A 1 118 ? -48.913 20.307 -17.670 1.00 26.12 118 ASP A O 1
ATOM 888 N N . SER A 1 119 ? -47.452 21.243 -19.104 1.00 26.31 119 SER A N 1
ATOM 889 C CA . SER A 1 119 ? -47.909 22.625 -18.918 1.00 26.31 119 SER A CA 1
ATOM 890 C C . SER A 1 119 ? -47.240 23.570 -19.917 1.00 26.31 119 SER A C 1
ATOM 892 O O . SER A 1 119 ? -46.257 24.248 -19.610 1.00 26.31 119 SER A O 1
ATOM 894 N N . SER A 1 120 ? -47.816 23.662 -21.113 1.00 25.47 120 SER A N 1
ATOM 895 C CA . SER A 1 120 ? -47.836 24.924 -21.848 1.00 25.47 120 SER A CA 1
ATOM 896 C C . SER A 1 120 ? -49.077 25.709 -21.429 1.00 25.47 120 SER A C 1
ATOM 898 O O . SER A 1 120 ? -50.178 25.209 -21.626 1.00 25.47 120 SER A O 1
ATOM 900 N N . GLU A 1 121 ? -48.907 26.921 -20.902 1.00 26.28 121 GLU A N 1
ATOM 901 C CA . GLU A 1 121 ? -49.705 28.093 -21.294 1.00 26.28 121 GLU A CA 1
ATOM 902 C C . GLU A 1 121 ? -49.125 29.370 -20.659 1.00 26.28 121 GLU A C 1
ATOM 904 O O . GLU A 1 121 ? -49.094 29.547 -19.443 1.00 26.28 121 GLU A O 1
ATOM 909 N N . ASN A 1 122 ? -48.641 30.257 -21.531 1.00 26.34 122 ASN A N 1
ATOM 910 C CA . ASN A 1 122 ? -48.321 31.650 -21.237 1.00 26.34 122 ASN A CA 1
ATOM 911 C C . ASN A 1 122 ? -49.607 32.416 -20.911 1.00 26.34 122 ASN A C 1
ATOM 913 O O . ASN A 1 122 ? -50.523 32.390 -21.732 1.00 26.34 122 ASN A O 1
ATOM 917 N N . VAL A 1 123 ? -49.621 33.217 -19.842 1.00 25.30 123 VAL A N 1
ATOM 918 C CA . VAL A 1 123 ? -50.422 34.452 -19.814 1.00 25.30 123 VAL A CA 1
ATOM 919 C C . VAL A 1 123 ? -49.635 35.563 -19.125 1.00 25.30 123 VAL A C 1
ATOM 921 O O . VAL A 1 123 ? -49.171 35.431 -17.994 1.00 25.30 123 VAL A O 1
ATOM 924 N N . GLU A 1 124 ? -49.502 36.653 -19.872 1.00 24.27 124 GLU A N 1
ATOM 925 C CA . GLU A 1 124 ? -48.962 37.953 -19.505 1.00 24.27 124 GLU A CA 1
ATOM 926 C C . GLU A 1 124 ? -49.572 38.498 -18.207 1.00 24.27 124 GLU A C 1
ATOM 928 O O . GLU A 1 124 ? -50.785 38.491 -17.994 1.00 24.27 124 GLU A O 1
ATOM 933 N N . SER A 1 125 ? -48.710 39.034 -17.348 1.00 26.03 125 SER A N 1
ATOM 934 C CA . SER A 1 125 ? -49.107 39.821 -16.193 1.00 26.03 125 SER A CA 1
ATOM 935 C C . SER A 1 125 ? -49.432 41.248 -16.628 1.00 26.03 125 SER A C 1
ATOM 937 O O . SER A 1 125 ? -48.514 42.029 -16.880 1.00 26.03 125 SER A O 1
ATOM 939 N N . ASP A 1 126 ? -50.712 41.624 -16.630 1.00 22.98 126 ASP A N 1
ATOM 940 C CA . ASP A 1 126 ? -51.059 43.025 -16.416 1.00 22.98 126 ASP A CA 1
ATOM 941 C C . ASP A 1 126 ? -52.347 43.218 -15.595 1.00 22.98 126 ASP A C 1
ATOM 943 O O . ASP A 1 126 ? -53.394 42.627 -15.847 1.00 22.98 126 ASP A O 1
ATOM 947 N N . ALA A 1 127 ? -52.179 44.050 -14.567 1.00 29.48 127 ALA A N 1
ATOM 948 C CA . ALA A 1 127 ? -53.128 44.734 -13.691 1.00 29.48 127 ALA A CA 1
ATOM 949 C C . ALA A 1 127 ? -54.508 44.111 -13.365 1.00 29.48 127 ALA A C 1
ATOM 951 O O . ALA A 1 127 ? -55.449 44.219 -14.143 1.00 29.48 127 ALA A O 1
ATOM 952 N N . LEU A 1 128 ? -54.719 43.761 -12.084 1.00 23.91 128 LEU A N 1
ATOM 953 C CA . LEU A 1 128 ? -55.866 44.266 -11.306 1.00 23.91 128 LEU A CA 1
ATOM 954 C C . LEU A 1 128 ? -55.689 44.040 -9.798 1.00 23.91 128 LEU A C 1
ATOM 956 O O . LEU A 1 128 ? -55.624 42.926 -9.290 1.00 23.91 128 LEU A O 1
ATOM 960 N N . ARG A 1 129 ? -55.653 45.160 -9.071 1.00 29.48 129 ARG A N 1
ATOM 961 C CA . ARG A 1 129 ? -55.811 45.233 -7.618 1.00 29.48 129 ARG A CA 1
ATOM 962 C C . ARG A 1 129 ? -57.159 44.628 -7.220 1.00 29.48 129 ARG A C 1
ATOM 964 O O . ARG A 1 129 ? -58.197 45.190 -7.559 1.00 29.48 129 ARG A O 1
ATOM 971 N N . SER A 1 130 ? -57.145 43.595 -6.385 1.00 25.12 130 SER A N 1
ATOM 972 C CA . SER A 1 130 ? -58.271 43.275 -5.508 1.00 25.12 130 SER A CA 1
ATOM 973 C C . SER A 1 130 ? -57.766 43.029 -4.094 1.00 25.12 130 SER A C 1
ATOM 975 O O . SER A 1 130 ? -56.985 42.114 -3.844 1.00 25.12 130 SER A O 1
ATOM 977 N N . ASN A 1 131 ? -58.228 43.882 -3.182 1.00 30.30 131 ASN A N 1
ATOM 978 C CA . ASN A 1 131 ? -58.091 43.753 -1.739 1.00 30.30 131 ASN A CA 1
ATOM 979 C C . ASN A 1 131 ? -58.624 42.392 -1.269 1.00 30.30 131 ASN A C 1
ATOM 981 O O . ASN A 1 131 ? -59.826 42.233 -1.069 1.00 30.30 131 ASN A O 1
ATOM 985 N N . GLY A 1 132 ? -57.723 41.443 -1.044 1.00 25.64 132 GLY A N 1
ATOM 986 C CA . GLY A 1 132 ? -57.957 40.256 -0.234 1.00 25.64 132 GLY A CA 1
ATOM 987 C C . GLY A 1 132 ? -56.959 40.279 0.910 1.00 25.64 132 GLY A C 1
ATOM 988 O O . GLY A 1 132 ? -55.813 39.889 0.733 1.00 25.64 132 GLY A O 1
ATOM 989 N N . ARG A 1 133 ? -57.374 40.805 2.065 1.00 32.03 133 ARG A N 1
ATOM 990 C CA . ARG A 1 133 ? -56.647 40.639 3.326 1.00 32.03 133 ARG A CA 1
ATOM 991 C C . ARG A 1 133 ? -56.645 39.148 3.660 1.00 32.03 133 ARG A C 1
ATOM 993 O O . ARG A 1 133 ? -57.636 38.651 4.183 1.00 32.03 133 ARG A O 1
ATOM 1000 N N . THR A 1 134 ? -55.562 38.455 3.347 1.00 30.78 134 THR A N 1
ATOM 1001 C CA . THR A 1 134 ? -55.239 37.172 3.969 1.00 30.78 134 THR A CA 1
ATOM 1002 C C . THR A 1 134 ? -54.498 37.488 5.258 1.00 30.78 134 THR A C 1
ATOM 1004 O O . THR A 1 134 ? -53.520 38.231 5.259 1.00 30.78 134 THR A O 1
ATOM 1007 N N . GLU A 1 135 ? -55.059 37.022 6.365 1.00 33.66 135 GLU A N 1
ATOM 1008 C CA . GLU A 1 135 ? -54.626 37.311 7.725 1.00 33.66 135 GLU A CA 1
ATOM 1009 C C . GLU A 1 135 ? -53.133 37.004 7.908 1.00 33.66 135 GLU A C 1
ATOM 1011 O O . GLU A 1 135 ? -52.705 35.853 7.844 1.00 33.66 135 GLU A O 1
ATOM 1016 N N . GLU A 1 136 ? -52.341 38.056 8.135 1.00 39.72 136 GLU A N 1
ATOM 1017 C CA . GLU A 1 136 ? -50.942 37.969 8.538 1.00 39.72 136 GLU A CA 1
ATOM 1018 C C . GLU A 1 136 ? -50.861 37.184 9.853 1.00 39.72 136 GLU A C 1
ATOM 1020 O O . GLU A 1 136 ? -51.099 37.716 10.940 1.00 39.72 136 GLU A O 1
ATOM 1025 N N . HIS A 1 137 ? -50.490 35.907 9.780 1.00 42.94 137 HIS A N 1
ATOM 1026 C CA . HIS A 1 137 ? -49.845 35.249 10.909 1.00 42.94 137 HIS A CA 1
ATOM 1027 C C . HIS A 1 137 ? -48.456 35.870 11.063 1.00 42.94 137 HIS A C 1
ATOM 1029 O O . HIS A 1 137 ? -47.451 35.321 10.620 1.00 42.94 137 HIS A O 1
ATOM 1035 N N . ALA A 1 138 ? -48.409 37.061 11.666 1.00 52.25 138 ALA A N 1
ATOM 1036 C CA . ALA A 1 138 ? -47.168 37.632 12.152 1.00 52.25 138 ALA A CA 1
ATOM 1037 C C . ALA A 1 138 ? -46.530 36.591 13.076 1.00 52.25 138 ALA A C 1
ATOM 1039 O O . ALA A 1 138 ? -47.117 36.218 14.095 1.00 52.25 138 ALA A O 1
ATOM 1040 N N . LEU A 1 139 ? -45.358 36.084 12.690 1.00 57.38 139 LEU A N 1
ATOM 1041 C CA . LEU A 1 139 ? -44.579 35.180 13.526 1.00 57.38 139 LEU A CA 1
ATOM 1042 C C . LEU A 1 139 ? -44.451 35.808 14.916 1.00 57.38 139 LEU A C 1
ATOM 1044 O O . LEU A 1 139 ? -43.852 36.866 15.083 1.00 57.38 139 LEU A O 1
ATOM 1048 N N . THR A 1 140 ? -45.031 35.163 15.928 1.00 57.59 140 THR A N 1
ATOM 1049 C CA . THR A 1 140 ? -44.981 35.656 17.314 1.00 57.59 140 THR A CA 1
ATOM 1050 C C . THR A 1 140 ? -43.595 35.481 17.935 1.00 57.59 140 THR A C 1
ATOM 1052 O O . THR A 1 140 ? -43.348 35.949 19.045 1.00 57.59 140 THR A O 1
ATOM 1055 N N . LYS A 1 141 ? -42.698 34.763 17.250 1.00 69.25 141 LYS A N 1
ATOM 1056 C CA . LYS A 1 141 ? -41.342 34.442 17.682 1.00 69.25 141 LYS A CA 1
ATOM 1057 C C . LYS A 1 141 ? -40.370 34.720 16.541 1.00 69.25 141 LYS A C 1
ATOM 1059 O O . LYS A 1 141 ? -40.614 34.313 15.410 1.00 69.25 141 LYS A O 1
ATOM 1064 N N . GLU A 1 142 ? -39.268 35.384 16.869 1.00 81.12 142 GLU A N 1
ATOM 1065 C CA . GLU A 1 142 ? -38.205 35.695 15.917 1.00 81.12 142 GLU A CA 1
ATOM 1066 C C . GLU A 1 142 ? -37.613 34.407 15.308 1.00 81.12 142 GLU A C 1
ATOM 1068 O O . GLU A 1 142 ? -37.326 33.462 16.059 1.00 81.12 142 GLU A O 1
ATOM 1073 N N . PRO A 1 143 ? -37.424 34.349 13.973 1.00 88.50 143 PRO A N 1
ATOM 1074 C CA . PRO A 1 143 ? -36.753 33.228 13.330 1.00 88.50 143 PRO A CA 1
ATOM 1075 C C . PRO A 1 143 ? -35.331 33.018 13.871 1.00 88.50 143 PRO A C 1
ATOM 1077 O O . PRO A 1 143 ? -34.659 33.992 14.221 1.00 88.50 143 PRO A O 1
ATOM 1080 N N . PRO A 1 144 ? -34.828 31.772 13.915 1.00 88.12 144 PRO A N 1
ATOM 1081 C CA . PRO A 1 144 ? -33.509 31.453 14.458 1.00 88.12 144 PRO A CA 1
ATOM 1082 C C . PRO A 1 144 ? -32.385 31.805 13.468 1.00 88.12 144 PRO A C 1
ATOM 1084 O O . PRO A 1 144 ? -31.671 30.930 12.981 1.00 88.12 144 PRO A O 1
ATOM 1087 N N . TRP A 1 145 ? -32.234 33.090 13.148 1.00 92.44 145 TRP A N 1
ATOM 1088 C CA . TRP A 1 145 ? -31.216 33.569 12.219 1.00 92.44 145 TRP A CA 1
ATOM 1089 C C . TRP A 1 145 ? -29.804 33.355 12.761 1.00 92.44 145 TRP A C 1
ATOM 1091 O O . TRP A 1 145 ? -29.451 33.844 13.835 1.00 92.44 145 TRP A O 1
ATOM 1101 N N . ILE A 1 146 ? -28.960 32.713 11.957 1.00 92.88 146 ILE A N 1
ATOM 1102 C CA . ILE A 1 146 ? -27.517 32.666 12.168 1.00 92.88 146 ILE A CA 1
ATOM 1103 C C . ILE A 1 146 ? -26.853 33.682 11.245 1.00 92.88 146 ILE A C 1
ATOM 1105 O O . ILE A 1 146 ? -27.024 33.642 10.025 1.00 92.88 146 ILE A O 1
ATOM 1109 N N . ILE A 1 147 ? -26.116 34.615 11.845 1.00 94.38 147 ILE A N 1
ATOM 1110 C CA . ILE A 1 147 ? -25.616 35.822 11.181 1.00 94.38 147 ILE A CA 1
ATOM 1111 C C . ILE A 1 147 ? -24.107 35.701 10.930 1.00 94.38 147 ILE A C 1
ATOM 1113 O O . ILE A 1 147 ? -23.360 35.280 11.818 1.00 94.38 147 ILE A O 1
ATOM 1117 N N . SER A 1 148 ? -23.665 36.084 9.730 1.00 93.69 148 SER A N 1
ATOM 1118 C CA . SER A 1 148 ? -22.245 36.193 9.383 1.00 93.69 148 SER A CA 1
ATOM 1119 C C . SER A 1 148 ? -21.575 37.387 10.068 1.00 93.69 148 SER A C 1
ATOM 1121 O O . SER A 1 148 ? -22.235 38.355 10.458 1.00 93.69 148 SER A O 1
ATOM 1123 N N . ASP A 1 149 ? -20.246 37.384 10.131 1.00 91.69 149 ASP A N 1
ATOM 1124 C CA . ASP A 1 149 ? -19.514 38.621 10.399 1.00 91.69 149 ASP A CA 1
ATOM 1125 C C . ASP A 1 149 ? -19.715 39.621 9.236 1.00 91.69 149 ASP A C 1
ATOM 1127 O O . ASP A 1 149 ? -19.858 39.207 8.076 1.00 91.69 149 ASP A O 1
ATOM 1131 N N . PRO A 1 150 ? -19.740 40.941 9.506 1.00 91.69 150 PRO A N 1
ATOM 1132 C CA . PRO A 1 150 ? -19.830 41.941 8.450 1.00 91.69 150 PRO A CA 1
ATOM 1133 C C . PRO A 1 150 ? -18.562 41.977 7.594 1.00 91.69 150 PRO A C 1
ATOM 1135 O O . PRO A 1 150 ? -17.466 42.216 8.102 1.00 91.69 150 PRO A O 1
ATOM 1138 N N . VAL A 1 151 ? -18.719 41.827 6.280 1.00 89.12 151 VAL A N 1
ATOM 1139 C CA . VAL A 1 151 ? -17.636 42.024 5.307 1.00 89.12 151 VAL A CA 1
ATOM 1140 C C . VAL A 1 151 ? -17.715 43.453 4.784 1.00 89.12 151 VAL A C 1
ATOM 1142 O O . VAL A 1 151 ? -18.766 43.875 4.303 1.00 89.12 151 VAL A O 1
ATOM 1145 N N . VAL A 1 152 ? -16.624 44.217 4.887 1.00 90.25 152 VAL A N 1
ATOM 1146 C CA . VAL A 1 152 ? -16.577 45.622 4.453 1.00 90.25 152 VAL A CA 1
ATOM 1147 C C . VAL A 1 152 ? -15.505 45.805 3.389 1.00 90.25 152 VAL A C 1
ATOM 1149 O O . VAL A 1 152 ? -14.335 45.574 3.662 1.00 90.25 152 VAL A O 1
ATOM 1152 N N . GLU A 1 153 ? -15.901 46.278 2.207 1.00 85.62 153 GLU A N 1
ATOM 1153 C CA . GLU A 1 153 ? -14.998 46.540 1.081 1.00 85.62 153 GLU A CA 1
ATOM 1154 C C . GLU A 1 153 ? -15.419 47.825 0.362 1.00 85.62 153 GLU A C 1
ATOM 1156 O O . GLU A 1 153 ? -16.598 48.015 0.055 1.00 85.62 153 GLU A O 1
ATOM 1161 N N . MET A 1 154 ? -14.471 48.738 0.125 1.00 82.19 154 MET A N 1
ATOM 1162 C CA . MET A 1 154 ? -14.727 50.070 -0.454 1.00 82.19 154 MET A CA 1
ATOM 1163 C C . MET A 1 154 ? -15.975 50.763 0.135 1.00 82.19 154 MET A C 1
ATOM 1165 O O . MET A 1 154 ? -16.840 51.269 -0.583 1.00 82.19 154 MET A O 1
ATOM 1169 N N . LYS A 1 155 ? -16.083 50.743 1.474 1.00 86.50 155 LYS A N 1
ATOM 1170 C CA . LYS A 1 155 ? -17.212 51.255 2.283 1.00 86.50 155 LYS A CA 1
ATOM 1171 C C . LYS A 1 155 ? -18.559 50.551 2.075 1.00 86.50 155 LYS A C 1
ATOM 1173 O O . LYS A 1 155 ? -19.523 50.923 2.736 1.00 86.50 155 LYS A O 1
ATOM 1178 N N . SER A 1 156 ? -18.654 49.571 1.179 1.00 89.25 156 SER A N 1
ATOM 1179 C CA . SER A 1 156 ? -19.835 48.715 1.078 1.00 89.25 156 SER A CA 1
ATOM 1180 C C . SER A 1 156 ? -19.767 47.641 2.156 1.00 89.25 156 SER A C 1
ATOM 1182 O O . SER A 1 156 ? -18.696 47.094 2.405 1.00 89.25 156 SER A O 1
ATOM 1184 N N . THR A 1 157 ? -20.892 47.330 2.789 1.00 94.25 157 THR A N 1
ATOM 1185 C CA . THR A 1 157 ? -20.971 46.318 3.852 1.00 94.25 157 THR A CA 1
ATOM 1186 C C . THR A 1 157 ? -21.921 45.202 3.453 1.00 94.25 157 THR A C 1
ATOM 1188 O O . THR A 1 157 ? -23.003 45.486 2.945 1.00 94.25 157 THR A O 1
ATOM 1191 N N . PHE A 1 158 ? -21.528 43.958 3.717 1.00 96.00 158 PHE A N 1
ATOM 1192 C CA . PHE A 1 158 ? -22.293 42.747 3.440 1.00 96.00 158 PHE A CA 1
ATOM 1193 C C . PHE A 1 158 ? -22.477 41.951 4.731 1.00 96.00 158 PHE A C 1
ATOM 1195 O O . PHE A 1 158 ? -21.510 41.725 5.459 1.00 96.00 158 PHE A O 1
ATOM 1202 N N . VAL A 1 159 ? -23.708 41.530 5.015 1.00 96.56 159 VAL A N 1
ATOM 1203 C CA . VAL A 1 159 ? -24.040 40.669 6.159 1.00 96.56 159 VAL A CA 1
ATOM 1204 C C . VAL A 1 159 ? -25.030 39.612 5.693 1.00 96.56 159 VAL A C 1
ATOM 1206 O O . VAL A 1 159 ? -26.092 39.959 5.178 1.00 96.56 159 VAL A O 1
ATOM 1209 N N . ALA A 1 160 ? -24.706 38.338 5.897 1.00 97.19 160 ALA A N 1
ATOM 1210 C CA . ALA A 1 160 ? -25.598 37.229 5.591 1.00 97.19 160 ALA A CA 1
ATOM 1211 C C . ALA A 1 160 ? -26.336 36.740 6.837 1.00 97.19 160 ALA A C 1
ATOM 1213 O O . ALA A 1 160 ? -25.798 36.745 7.945 1.00 97.19 160 ALA A O 1
ATOM 1214 N N . ARG A 1 161 ? -27.575 36.296 6.642 1.00 97.31 161 ARG A N 1
ATOM 1215 C CA . ARG A 1 161 ? -28.399 35.612 7.640 1.00 97.31 161 ARG A CA 1
ATOM 1216 C C . ARG A 1 161 ? -28.906 34.326 7.024 1.00 97.31 161 ARG A C 1
ATOM 1218 O O . ARG A 1 161 ? -29.520 34.383 5.964 1.00 97.31 161 ARG A O 1
ATOM 1225 N N . CYS A 1 162 ? -28.678 33.196 7.674 1.00 96.19 162 CYS A N 1
ATOM 1226 C CA . CYS A 1 162 ? -29.248 31.925 7.243 1.00 96.19 162 CYS A CA 1
ATOM 1227 C C . CYS A 1 162 ? -30.104 31.298 8.343 1.00 96.19 162 CYS A C 1
ATOM 1229 O O . CYS A 1 162 ? -29.903 31.568 9.529 1.00 96.19 162 CYS A O 1
ATOM 1231 N N . ALA A 1 163 ? -31.082 30.498 7.937 1.00 93.44 163 ALA A N 1
ATOM 1232 C CA . ALA A 1 163 ? -31.960 29.764 8.836 1.00 93.44 163 ALA A CA 1
ATOM 1233 C C . ALA A 1 163 ? -32.380 28.441 8.189 1.00 93.44 163 ALA A C 1
ATOM 1235 O O . ALA A 1 163 ? -32.498 28.350 6.965 1.00 93.44 163 ALA A O 1
ATOM 1236 N N . VAL A 1 164 ? -32.612 27.430 9.025 1.00 91.50 164 VAL A N 1
ATOM 1237 C CA . VAL A 1 164 ? -33.235 26.170 8.602 1.00 91.50 164 VAL A CA 1
ATOM 1238 C C . VAL A 1 164 ? -34.718 26.428 8.361 1.00 91.50 164 VAL A C 1
ATOM 1240 O O . VAL A 1 164 ? -35.369 27.074 9.183 1.00 91.50 164 VAL A O 1
ATOM 1243 N N . VAL A 1 165 ? -35.229 25.927 7.241 1.00 88.88 165 VAL A N 1
ATOM 1244 C CA . VAL A 1 165 ? -36.623 26.070 6.812 1.00 88.88 165 VAL A CA 1
ATOM 1245 C C . VAL A 1 165 ? -37.131 24.743 6.263 1.00 88.88 165 VAL A C 1
ATOM 1247 O O . VAL A 1 165 ? -36.416 24.010 5.590 1.00 88.88 165 VAL A O 1
ATOM 1250 N N . SER A 1 166 ? -38.385 24.437 6.552 1.00 83.00 166 SER A N 1
ATOM 1251 C CA . SER A 1 166 ? -39.045 23.168 6.238 1.00 83.00 166 SER A CA 1
ATOM 1252 C C . SER A 1 166 ? -40.119 23.293 5.154 1.00 83.00 166 SER A C 1
ATOM 1254 O O . SER A 1 166 ? -40.624 22.288 4.660 1.00 83.00 166 SER A O 1
ATOM 1256 N N . SER A 1 167 ? -40.488 24.521 4.774 1.00 87.62 167 SER A N 1
ATOM 1257 C CA . SER A 1 167 ? -41.474 24.797 3.724 1.00 87.62 167 SER A CA 1
ATOM 1258 C C . SER A 1 167 ? -41.238 26.157 3.065 1.00 87.62 167 SER A C 1
ATOM 1260 O O . SER A 1 167 ? -40.632 27.052 3.656 1.00 87.62 167 SER A O 1
ATOM 1262 N N . THR A 1 168 ? -41.746 26.332 1.845 1.00 88.38 168 THR A N 1
ATOM 1263 C CA . THR A 1 168 ? -41.635 27.596 1.096 1.00 88.38 168 THR A CA 1
ATOM 1264 C C . THR A 1 168 ? -42.331 28.750 1.825 1.00 88.38 168 THR A C 1
ATOM 1266 O O . THR A 1 168 ? -41.757 29.825 1.975 1.00 88.38 168 THR A O 1
ATOM 1269 N N . THR A 1 169 ? -43.513 28.497 2.396 1.00 87.75 169 THR A N 1
ATOM 1270 C CA . THR A 1 169 ? -44.261 29.469 3.211 1.00 87.75 169 THR A CA 1
ATOM 1271 C C . THR A 1 169 ? -43.485 29.906 4.457 1.00 87.75 169 THR A C 1
ATOM 1273 O O . THR A 1 169 ? -43.548 31.070 4.849 1.00 87.75 169 THR A O 1
ATOM 1276 N N . GLU A 1 170 ? -42.724 29.001 5.081 1.00 86.81 170 GLU A N 1
ATOM 1277 C CA . GLU A 1 170 ? -41.869 29.339 6.225 1.00 86.81 170 GLU A CA 1
ATOM 1278 C C . GLU A 1 170 ? -40.711 30.258 5.811 1.00 86.81 170 GLU A C 1
ATOM 1280 O O . GLU A 1 170 ? -40.460 31.260 6.482 1.00 86.81 170 GLU A O 1
ATOM 1285 N N . ALA A 1 171 ? -40.064 29.984 4.673 1.00 88.25 171 ALA A N 1
ATOM 1286 C CA . ALA A 1 171 ? -38.997 30.834 4.142 1.00 88.25 171 ALA A CA 1
ATOM 1287 C C . ALA A 1 171 ? -39.493 32.254 3.798 1.00 88.25 171 ALA A C 1
ATOM 1289 O O . ALA A 1 171 ? -38.844 33.247 4.145 1.00 88.25 171 ALA A O 1
ATOM 1290 N N . GLU A 1 172 ? -40.671 32.369 3.180 1.00 89.31 172 GLU A N 1
ATOM 1291 C CA . GLU A 1 172 ? -41.311 33.658 2.892 1.00 89.31 172 GLU A CA 1
ATOM 1292 C C . GLU A 1 172 ? -41.662 34.423 4.174 1.00 89.31 172 GLU A C 1
ATOM 1294 O O . GLU A 1 172 ? -41.358 35.613 4.300 1.00 89.31 172 GLU A O 1
ATOM 1299 N N . SER A 1 173 ? -42.247 33.735 5.159 1.00 88.62 173 SER A N 1
ATOM 1300 C CA . SER A 1 173 ? -42.613 34.330 6.446 1.00 88.62 173 SER A CA 1
ATOM 1301 C C . SER A 1 173 ? -41.385 34.838 7.214 1.00 88.62 173 SER A C 1
ATOM 1303 O O . SER A 1 173 ? -41.413 35.929 7.790 1.00 88.62 173 SER A O 1
ATOM 1305 N N . PHE A 1 174 ? -40.267 34.105 7.168 1.00 92.94 174 PHE A N 1
ATOM 1306 C CA . PHE A 1 174 ? -39.006 34.512 7.794 1.00 92.94 174 PHE A CA 1
ATOM 1307 C C . PHE A 1 174 ? -38.450 35.792 7.162 1.00 92.94 174 PHE A C 1
ATOM 1309 O O . PHE A 1 174 ? -38.052 36.713 7.886 1.00 92.94 174 PHE A O 1
ATOM 1316 N N . LEU A 1 175 ? -38.460 35.887 5.828 1.00 91.69 175 LEU A N 1
ATOM 1317 C CA . LEU A 1 175 ? -38.032 37.089 5.110 1.00 91.69 175 LEU A CA 1
ATOM 1318 C C . LEU A 1 175 ? -38.928 38.294 5.433 1.00 91.69 175 LEU A C 1
ATOM 1320 O O . LEU A 1 175 ? -38.418 39.374 5.740 1.00 91.69 175 LEU A O 1
ATOM 1324 N N . GLN A 1 176 ? -40.252 38.111 5.420 1.00 90.94 176 GLN A N 1
ATOM 1325 C CA . GLN A 1 176 ? -41.209 39.166 5.768 1.00 90.94 176 GLN A CA 1
ATOM 1326 C C . GLN A 1 176 ? -41.005 39.661 7.202 1.00 90.94 176 GLN A C 1
ATOM 1328 O O . GLN A 1 176 ? -40.937 40.871 7.432 1.00 90.94 176 GLN A O 1
ATOM 1333 N N . HIS A 1 177 ? -40.832 38.743 8.159 1.00 92.19 177 HIS A N 1
ATOM 1334 C CA . HIS A 1 177 ? -40.539 39.099 9.544 1.00 92.19 177 HIS A CA 1
ATOM 1335 C C . HIS A 1 177 ? -39.241 39.909 9.647 1.00 92.19 177 HIS A C 1
ATOM 1337 O O . HIS A 1 177 ? -39.237 40.956 10.289 1.00 92.19 177 HIS A O 1
ATOM 1343 N N . LEU A 1 178 ? -38.155 39.473 8.993 1.00 90.94 178 LEU A N 1
ATOM 1344 C CA . LEU A 1 178 ? -36.867 40.178 9.003 1.00 90.94 178 LEU A CA 1
ATOM 1345 C C . LEU A 1 178 ? -36.988 41.613 8.461 1.00 90.94 178 LEU A C 1
ATOM 1347 O O . LEU A 1 178 ? -36.462 42.552 9.062 1.00 90.94 178 LEU A O 1
ATOM 1351 N N . LEU A 1 179 ? -37.706 41.799 7.350 1.00 89.69 179 LEU A N 1
ATOM 1352 C CA . LEU A 1 179 ? -37.932 43.119 6.756 1.00 89.69 179 LEU A CA 1
ATOM 1353 C C . LEU A 1 179 ? -38.867 43.994 7.602 1.00 89.69 179 LEU A C 1
ATOM 1355 O O . LEU A 1 179 ? -38.730 45.219 7.592 1.00 89.69 179 LEU A O 1
ATOM 1359 N N . ALA A 1 180 ? -39.800 43.407 8.352 1.00 88.69 180 ALA A N 1
ATOM 1360 C CA . ALA A 1 180 ? -40.684 44.137 9.258 1.00 88.69 180 ALA A CA 1
ATOM 1361 C C . ALA A 1 180 ? -39.963 44.571 10.549 1.00 88.69 180 ALA A C 1
ATOM 1363 O O . ALA A 1 180 ? -40.096 45.729 10.968 1.00 88.69 180 ALA A O 1
ATOM 1364 N N . SER A 1 181 ? -39.166 43.681 11.146 1.00 87.06 181 SER A N 1
ATOM 1365 C CA . SER A 1 181 ? -38.545 43.878 12.459 1.00 87.06 181 SER A CA 1
ATOM 1366 C C . SER A 1 181 ? -37.240 44.683 12.416 1.00 87.06 181 SER A C 1
ATOM 1368 O O . SER A 1 181 ? -37.003 45.493 13.316 1.00 87.06 181 SER A O 1
ATOM 1370 N N . ASP A 1 182 ? -36.417 44.547 11.369 1.00 88.62 182 ASP A N 1
ATOM 1371 C CA . ASP A 1 182 ? -35.112 45.214 11.280 1.00 88.62 182 ASP A CA 1
ATOM 1372 C C . ASP A 1 182 ? -35.135 46.409 10.309 1.00 88.62 182 ASP A C 1
ATOM 1374 O O . ASP A 1 182 ? -35.063 46.290 9.081 1.00 88.62 182 ASP A O 1
ATOM 1378 N N . LYS A 1 183 ? -35.171 47.620 10.884 1.00 88.81 183 LYS A N 1
ATOM 1379 C CA . LYS A 1 183 ? -35.164 48.878 10.121 1.00 88.81 183 LYS A CA 1
ATOM 1380 C C . LYS A 1 183 ? -33.905 49.047 9.257 1.00 88.81 183 LYS A C 1
ATOM 1382 O O . LYS A 1 183 ? -33.992 49.710 8.226 1.00 88.81 183 LYS A O 1
ATOM 1387 N N . LYS A 1 184 ? -32.748 48.506 9.659 1.00 89.81 184 LYS A N 1
ATOM 1388 C CA . LYS A 1 184 ? -31.492 48.651 8.901 1.00 89.81 184 LYS A CA 1
ATOM 1389 C C . LYS A 1 184 ? -31.471 47.749 7.677 1.00 89.81 184 LYS A C 1
ATOM 1391 O O . LYS A 1 184 ? -30.994 48.189 6.636 1.00 89.81 184 LYS A O 1
ATOM 1396 N N . VAL A 1 185 ? -31.994 46.530 7.802 1.00 90.94 185 VAL A N 1
ATOM 1397 C CA . VAL A 1 185 ? -32.131 45.580 6.685 1.00 90.94 185 VAL A CA 1
ATOM 1398 C C . VAL A 1 185 ? -33.146 46.090 5.673 1.00 90.94 185 VAL A C 1
ATOM 1400 O O . VAL A 1 185 ? -32.862 46.135 4.481 1.00 90.94 185 VAL A O 1
ATOM 1403 N N . ARG A 1 186 ? -34.292 46.587 6.148 1.00 92.44 186 ARG A N 1
ATOM 1404 C CA . ARG A 1 186 ? -35.306 47.201 5.281 1.00 92.44 186 ARG A CA 1
ATOM 1405 C C . ARG A 1 186 ? -34.798 48.436 4.530 1.00 92.44 186 ARG A C 1
ATOM 1407 O O . ARG A 1 186 ? -35.261 48.712 3.434 1.00 92.44 186 ARG A O 1
ATOM 1414 N N . ALA A 1 187 ? -33.878 49.194 5.127 1.00 88.81 187 ALA A N 1
ATOM 1415 C CA . ALA A 1 187 ? -33.262 50.370 4.510 1.00 88.81 187 ALA A CA 1
ATOM 1416 C C . ALA A 1 187 ? -31.952 50.055 3.758 1.00 88.81 187 ALA A C 1
ATOM 1418 O O . ALA A 1 187 ? -31.224 50.981 3.396 1.00 88.81 187 ALA A O 1
ATOM 1419 N N . ALA A 1 188 ? -31.605 48.775 3.589 1.00 90.94 188 ALA A N 1
ATOM 1420 C CA . ALA A 1 188 ? -30.408 48.368 2.867 1.00 90.94 188 ALA A CA 1
ATOM 1421 C C . ALA A 1 188 ? -30.529 48.627 1.363 1.00 90.94 188 ALA A C 1
ATOM 1423 O O . ALA A 1 188 ? -31.615 48.866 0.845 1.00 90.94 188 ALA A O 1
ATOM 1424 N N . THR A 1 189 ? -29.392 48.602 0.666 1.00 91.12 189 THR A N 1
ATOM 1425 C CA . THR A 1 189 ? -29.367 48.818 -0.784 1.00 91.12 189 THR A CA 1
ATOM 1426 C C . THR A 1 189 ? -29.891 47.603 -1.539 1.00 91.12 189 THR A C 1
ATOM 1428 O O . THR A 1 189 ? -30.640 47.792 -2.486 1.00 91.12 189 THR A O 1
ATOM 1431 N N . HIS A 1 190 ? -29.523 46.393 -1.103 1.00 91.94 190 HIS A N 1
ATOM 1432 C CA . HIS A 1 190 ? -30.023 45.133 -1.659 1.00 91.94 190 HIS A CA 1
ATOM 1433 C C . HIS A 1 190 ? -30.173 44.079 -0.552 1.00 91.94 190 HIS A C 1
ATOM 1435 O O . HIS A 1 190 ? -29.318 43.987 0.336 1.00 91.94 190 HIS A O 1
ATOM 1441 N N . ASN A 1 191 ? -31.224 43.266 -0.626 1.00 93.94 191 ASN A N 1
ATOM 1442 C CA . ASN A 1 191 ? -31.454 42.066 0.176 1.00 93.94 191 ASN A CA 1
ATOM 1443 C C . ASN A 1 191 ? -31.592 40.853 -0.746 1.00 93.94 191 ASN A C 1
ATOM 1445 O O . ASN A 1 191 ? -32.685 40.502 -1.178 1.00 93.94 191 ASN A O 1
ATOM 1449 N N . ILE A 1 192 ? -30.465 40.209 -1.025 1.00 95.19 192 ILE A N 1
ATOM 1450 C CA . ILE A 1 192 ? -30.381 39.109 -1.985 1.00 95.19 192 ILE A CA 1
ATOM 1451 C C . ILE A 1 192 ? -30.742 37.809 -1.265 1.00 95.19 192 ILE A C 1
ATOM 1453 O O . ILE A 1 192 ? -30.190 37.532 -0.198 1.00 95.19 192 ILE A O 1
ATOM 1457 N N . THR A 1 193 ? -31.643 37.003 -1.822 1.00 94.94 193 THR A N 1
ATOM 1458 C CA . THR A 1 193 ? -32.138 35.781 -1.171 1.00 94.94 193 THR A CA 1
ATOM 1459 C C . THR A 1 193 ? -31.969 34.541 -2.038 1.00 94.94 193 THR A C 1
ATOM 1461 O O . THR A 1 193 ? -32.018 34.613 -3.264 1.00 94.94 193 THR A O 1
ATOM 1464 N N . ALA A 1 194 ? -31.779 33.393 -1.388 1.00 95.19 194 ALA A N 1
ATOM 1465 C CA . ALA A 1 194 ? -31.831 32.076 -2.016 1.00 95.19 194 ALA A CA 1
ATOM 1466 C C . ALA A 1 194 ? -32.264 31.017 -0.993 1.00 95.19 194 ALA A C 1
ATOM 1468 O O . ALA A 1 194 ? -31.930 31.121 0.194 1.00 95.19 194 ALA A O 1
ATOM 1469 N N . TRP A 1 195 ? -32.999 29.998 -1.433 1.00 95.00 195 TRP A N 1
ATOM 1470 C CA . TRP A 1 195 ? -33.384 28.869 -0.584 1.00 95.00 195 TRP A CA 1
ATOM 1471 C C . TRP A 1 195 ? -33.567 27.572 -1.379 1.00 95.00 195 TRP A C 1
ATOM 1473 O O . TRP A 1 195 ? -33.868 27.590 -2.572 1.00 95.00 195 TRP A O 1
ATOM 1483 N N . ARG A 1 196 ? -33.373 26.432 -0.700 1.00 95.00 196 ARG A N 1
ATOM 1484 C CA . ARG A 1 196 ? -33.575 25.071 -1.234 1.00 95.00 196 ARG A CA 1
ATOM 1485 C C . ARG A 1 196 ? -34.266 24.219 -0.179 1.00 95.00 196 ARG A C 1
ATOM 1487 O O . ARG A 1 196 ? -33.768 24.137 0.940 1.00 95.00 196 ARG A O 1
ATOM 1494 N N . ILE A 1 197 ? -35.390 23.590 -0.518 1.00 88.94 197 ILE A N 1
ATOM 1495 C CA . ILE A 1 197 ? -36.264 22.882 0.432 1.00 88.94 197 ILE A CA 1
ATOM 1496 C C . ILE A 1 197 ? -36.735 21.557 -0.168 1.00 88.94 197 ILE A C 1
ATOM 1498 O O . ILE A 1 197 ? -37.147 21.490 -1.330 1.00 88.94 197 ILE A O 1
ATOM 1502 N N . ARG A 1 198 ? -36.698 20.491 0.633 1.00 85.94 198 ARG A N 1
ATOM 1503 C CA . ARG A 1 198 ? -37.235 19.177 0.272 1.00 85.94 198 ARG A CA 1
ATOM 1504 C C . ARG A 1 198 ? -38.719 19.106 0.618 1.00 85.94 198 ARG A C 1
ATOM 1506 O O . ARG A 1 198 ? -39.129 19.348 1.747 1.00 85.94 198 ARG A O 1
ATOM 1513 N N . GLY A 1 199 ? -39.527 18.752 -0.372 1.00 77.31 199 GLY A N 1
ATOM 1514 C CA . GLY A 1 199 ? -40.958 18.530 -0.232 1.00 77.31 199 GLY A CA 1
ATOM 1515 C C . GLY A 1 199 ? -41.337 17.052 -0.080 1.00 77.31 199 GLY A C 1
ATOM 1516 O O . GLY A 1 199 ? -40.496 16.158 -0.211 1.00 77.31 199 GLY A O 1
ATOM 1517 N N . PRO A 1 200 ? -42.626 16.768 0.166 1.00 69.62 200 PRO A N 1
ATOM 1518 C CA . PRO A 1 200 ? -43.150 15.405 0.190 1.00 69.62 200 PRO A CA 1
ATOM 1519 C C . PRO A 1 200 ? -43.004 14.708 -1.178 1.00 69.62 200 PRO A C 1
ATOM 1521 O O . PRO A 1 200 ? -42.991 15.352 -2.219 1.00 69.62 200 PRO A O 1
ATOM 1524 N N . ASN A 1 201 ? -42.917 13.374 -1.192 1.00 66.75 201 ASN A N 1
ATOM 1525 C CA . ASN A 1 201 ? -42.821 12.553 -2.415 1.00 66.75 201 ASN A CA 1
ATOM 1526 C C . ASN A 1 201 ? -41.607 12.858 -3.324 1.00 66.75 201 ASN A C 1
ATOM 1528 O O . ASN A 1 201 ? -41.734 12.817 -4.544 1.00 66.75 201 ASN A O 1
ATOM 1532 N N . ASN A 1 202 ? -40.431 13.139 -2.748 1.00 63.56 202 ASN A N 1
ATOM 1533 C CA . ASN A 1 202 ? -39.198 13.482 -3.481 1.00 63.56 202 ASN A CA 1
ATOM 1534 C C . ASN A 1 202 ? -39.290 14.750 -4.358 1.00 63.56 202 ASN A C 1
ATOM 1536 O O . ASN A 1 202 ? -38.418 14.970 -5.196 1.00 63.56 202 ASN A O 1
ATOM 1540 N N . THR A 1 203 ? -40.295 15.612 -4.168 1.00 68.00 203 THR A N 1
ATOM 1541 C CA . THR A 1 203 ? -40.310 16.929 -4.826 1.00 68.00 203 THR A CA 1
ATOM 1542 C C . THR A 1 203 ? -39.294 17.859 -4.169 1.00 68.00 203 THR A C 1
ATOM 1544 O O . THR A 1 203 ? -39.144 17.838 -2.949 1.00 68.00 203 THR A O 1
ATOM 1547 N N . THR A 1 204 ? -38.626 18.706 -4.945 1.00 82.12 204 THR A N 1
ATOM 1548 C CA . THR A 1 204 ? -37.685 19.715 -4.435 1.00 82.12 204 THR A CA 1
ATOM 1549 C C . THR A 1 204 ? -38.109 21.098 -4.897 1.00 82.12 204 THR A C 1
ATOM 1551 O O . THR A 1 204 ? -38.405 21.281 -6.075 1.00 82.12 204 THR A O 1
ATOM 1554 N N . PHE A 1 205 ? -38.091 22.070 -3.989 1.00 83.62 205 PHE A N 1
ATOM 1555 C CA . PHE A 1 205 ? -38.400 23.467 -4.275 1.00 83.62 205 PHE A CA 1
ATOM 1556 C C . PHE A 1 205 ? -37.146 24.312 -4.062 1.00 83.62 205 PHE A C 1
ATOM 1558 O O . PHE A 1 205 ? -36.417 24.114 -3.088 1.00 83.62 205 PHE A O 1
ATOM 1565 N N . GLN A 1 206 ? -36.888 25.255 -4.958 1.00 88.94 206 GLN A N 1
ATOM 1566 C CA . GLN A 1 206 ? -35.789 26.203 -4.826 1.00 88.94 206 GLN A CA 1
ATOM 1567 C C . GLN A 1 206 ? -36.150 27.506 -5.529 1.00 88.94 206 GLN A C 1
ATOM 1569 O O . GLN A 1 206 ? -36.812 27.470 -6.564 1.00 88.94 206 GLN A O 1
ATOM 1574 N N . ASP A 1 207 ? -35.713 28.627 -4.974 1.00 89.38 207 ASP A N 1
ATOM 1575 C CA . ASP A 1 207 ? -35.957 29.950 -5.546 1.00 89.38 207 ASP A CA 1
ATOM 1576 C C . ASP A 1 207 ? -34.886 30.941 -5.071 1.00 89.38 207 ASP A C 1
ATOM 1578 O O . ASP A 1 207 ? -34.175 30.695 -4.084 1.00 89.38 207 ASP A O 1
ATOM 1582 N N . CYS A 1 208 ? -34.758 32.062 -5.774 1.00 90.00 208 CYS A N 1
ATOM 1583 C CA . CYS A 1 208 ? -33.845 33.144 -5.432 1.00 90.00 208 CYS A CA 1
ATOM 1584 C C . CYS A 1 208 ? -34.363 34.509 -5.892 1.00 90.00 208 CYS A C 1
ATOM 1586 O O . CYS A 1 208 ? -35.047 34.623 -6.904 1.00 90.00 208 CYS A O 1
ATOM 1588 N N . ASN A 1 209 ? -33.970 35.567 -5.184 1.00 88.62 209 ASN A N 1
ATOM 1589 C CA . ASN A 1 209 ? -34.259 36.944 -5.568 1.00 88.62 209 ASN A CA 1
ATOM 1590 C C . ASN A 1 209 ? -32.986 37.794 -5.503 1.00 88.62 209 ASN A C 1
ATOM 1592 O O . ASN A 1 209 ? -32.296 37.837 -4.484 1.00 88.62 209 ASN A O 1
ATOM 1596 N N . ASP A 1 210 ? -32.699 38.488 -6.598 1.00 81.94 210 ASP A N 1
ATOM 1597 C CA . ASP A 1 210 ? -31.529 39.350 -6.757 1.00 81.94 210 ASP A CA 1
ATOM 1598 C C . ASP A 1 210 ? -31.708 40.739 -6.117 1.00 81.94 210 ASP A C 1
ATOM 1600 O O . ASP A 1 210 ? -30.727 41.451 -5.910 1.00 81.94 210 ASP A O 1
ATOM 1604 N N . ASP A 1 211 ? -32.950 41.160 -5.852 1.00 80.88 211 ASP A N 1
ATOM 1605 C CA . ASP A 1 211 ? -33.318 42.492 -5.340 1.00 80.88 211 ASP A CA 1
ATOM 1606 C C . ASP A 1 211 ? -32.636 43.656 -6.096 1.00 80.88 211 ASP A C 1
ATOM 1608 O O . ASP A 1 211 ? -32.179 44.639 -5.516 1.00 80.88 211 ASP A O 1
ATOM 1612 N N . GLY A 1 212 ? -32.515 43.524 -7.423 1.00 70.56 212 GLY A N 1
ATOM 1613 C CA . GLY A 1 212 ? -31.887 44.514 -8.308 1.00 70.56 212 GLY A CA 1
ATOM 1614 C C . GLY A 1 212 ? -30.361 44.402 -8.451 1.00 70.56 212 GLY A C 1
ATOM 1615 O O . GLY A 1 212 ? -29.780 45.116 -9.269 1.00 70.56 212 GLY A O 1
ATOM 1616 N N . GLU A 1 213 ? -29.704 43.496 -7.724 1.00 75.75 213 GLU A N 1
ATOM 1617 C CA . GLU A 1 213 ? -28.294 43.138 -7.910 1.00 75.75 213 GLU A CA 1
ATOM 1618 C C . GLU A 1 213 ? -28.185 41.985 -8.924 1.00 75.75 213 GLU A C 1
ATOM 1620 O O . GLU A 1 213 ? -28.014 40.827 -8.548 1.00 75.75 213 GLU A O 1
ATOM 1625 N N . THR A 1 214 ? -28.324 42.300 -10.218 1.00 72.75 214 THR A N 1
ATOM 1626 C CA . THR A 1 214 ? -28.456 41.320 -11.317 1.00 72.75 214 THR A CA 1
ATOM 1627 C C . THR A 1 214 ? -27.519 40.111 -11.179 1.00 72.75 214 THR A C 1
ATOM 1629 O O . THR A 1 214 ? -26.300 40.279 -11.096 1.00 72.75 214 THR A O 1
ATOM 1632 N N . ALA A 1 215 ? -28.105 38.910 -11.208 1.00 73.38 215 ALA A N 1
ATOM 1633 C CA . ALA A 1 215 ? -27.499 37.582 -11.086 1.00 73.38 215 ALA A CA 1
ATOM 1634 C C . ALA A 1 215 ? -26.942 37.198 -9.699 1.00 73.38 215 ALA A C 1
ATOM 1636 O O . ALA A 1 215 ? -26.313 36.149 -9.563 1.00 73.38 215 ALA A O 1
ATOM 1637 N N . ALA A 1 216 ? -27.116 38.008 -8.650 1.00 75.12 216 ALA A N 1
ATOM 1638 C CA . ALA A 1 216 ? -26.547 37.701 -7.334 1.00 75.12 216 ALA A CA 1
ATOM 1639 C C . ALA A 1 216 ? -27.257 36.552 -6.593 1.00 75.12 216 ALA A C 1
ATOM 1641 O O . ALA A 1 216 ? -26.600 35.724 -5.965 1.00 75.12 216 ALA A O 1
ATOM 1642 N N . GLY A 1 217 ? -28.581 36.498 -6.657 1.00 80.50 217 GLY A N 1
ATOM 1643 C CA . GLY A 1 217 ? -29.436 35.474 -6.066 1.00 80.50 217 GLY A CA 1
ATOM 1644 C C . GLY A 1 217 ? -29.305 34.137 -6.782 1.00 80.50 217 GLY A C 1
ATOM 1645 O O . GLY A 1 217 ? -29.127 33.121 -6.112 1.00 80.50 217 GLY A O 1
ATOM 1646 N N . SER A 1 218 ? -29.267 34.120 -8.118 1.00 73.25 218 SER A N 1
ATOM 1647 C CA . SER A 1 218 ? -29.004 32.880 -8.871 1.00 73.25 218 SER A CA 1
ATOM 1648 C C . SER A 1 218 ? -27.622 32.298 -8.547 1.00 73.25 218 SER A C 1
ATOM 1650 O O . SER A 1 218 ? -27.485 31.095 -8.323 1.00 73.25 218 SER A O 1
ATOM 1652 N N . ARG A 1 219 ? -26.602 33.155 -8.394 1.00 80.06 219 ARG A N 1
ATOM 1653 C CA . ARG A 1 219 ? -25.259 32.753 -7.937 1.00 80.06 219 ARG A CA 1
ATOM 1654 C C . ARG A 1 219 ? -25.248 32.224 -6.502 1.00 80.06 219 ARG A C 1
ATOM 1656 O O . ARG A 1 219 ? -24.525 31.270 -6.218 1.00 80.06 219 ARG A O 1
ATOM 1663 N N . LEU A 1 220 ? -26.042 32.804 -5.601 1.00 84.62 220 LEU A N 1
ATOM 1664 C CA . LEU A 1 220 ? -26.203 32.288 -4.237 1.00 84.62 220 LEU A CA 1
ATOM 1665 C C . LEU A 1 220 ? -26.908 30.931 -4.218 1.00 84.62 220 LEU A C 1
ATOM 1667 O O . LEU A 1 220 ? -26.486 30.038 -3.484 1.00 84.62 220 LEU A O 1
ATOM 1671 N N . LEU A 1 221 ? -27.942 30.750 -5.038 1.00 83.31 221 LEU A N 1
ATOM 1672 C CA . LEU A 1 221 ? -28.624 29.468 -5.171 1.00 83.31 221 LEU A CA 1
ATOM 1673 C C . LEU A 1 221 ? -27.669 28.390 -5.697 1.00 83.31 221 LEU A C 1
ATOM 1675 O O . LEU A 1 221 ? -27.619 27.289 -5.147 1.00 83.31 221 LEU A O 1
ATOM 1679 N N . HIS A 1 222 ? -26.855 28.726 -6.697 1.00 74.31 222 HIS A N 1
ATOM 1680 C CA . HIS A 1 222 ? -25.832 27.825 -7.219 1.00 74.31 222 HIS A CA 1
ATOM 1681 C C . HIS A 1 222 ? -24.772 27.470 -6.164 1.00 74.31 222 HIS A C 1
ATOM 1683 O O . HIS A 1 222 ? -24.428 26.303 -5.989 1.00 74.31 222 HIS A O 1
ATOM 1689 N N . LEU A 1 223 ? -24.317 28.445 -5.369 1.00 81.31 223 LEU A N 1
ATOM 1690 C CA . LEU A 1 223 ? -23.438 28.184 -4.226 1.00 81.31 223 LEU A CA 1
ATOM 1691 C C . LEU A 1 223 ? -24.056 27.166 -3.251 1.00 81.31 223 LEU A C 1
ATOM 1693 O O . LEU A 1 223 ? -23.361 26.267 -2.781 1.00 81.31 223 LEU A O 1
ATOM 1697 N N . MET A 1 224 ? -25.354 27.277 -2.960 1.00 86.12 224 MET A N 1
ATOM 1698 C CA . MET A 1 224 ? -26.056 26.321 -2.098 1.00 86.12 224 MET A CA 1
ATOM 1699 C C . MET A 1 224 ? -26.158 24.925 -2.727 1.00 86.12 224 MET A C 1
ATOM 1701 O O . MET A 1 224 ? -26.087 23.937 -1.997 1.00 86.12 224 MET A O 1
ATOM 1705 N N . GLN A 1 225 ? -26.295 24.826 -4.054 1.00 82.06 225 GLN A N 1
ATOM 1706 C CA . GLN A 1 225 ? -26.259 23.553 -4.787 1.00 82.06 225 GLN A CA 1
ATOM 1707 C C . GLN A 1 225 ? -24.890 22.881 -4.681 1.00 82.06 225 GLN A C 1
ATOM 1709 O O . GLN A 1 225 ? -24.821 21.706 -4.327 1.00 82.06 225 GLN A O 1
ATOM 1714 N N . LEU A 1 226 ? -23.813 23.638 -4.903 1.00 71.56 226 LEU A N 1
ATOM 1715 C CA . LEU A 1 226 ? -22.436 23.149 -4.780 1.00 71.56 226 LEU A CA 1
ATOM 1716 C C . LEU A 1 226 ? -22.104 22.678 -3.359 1.00 71.56 226 LEU A C 1
ATOM 1718 O O . LEU A 1 226 ? -21.357 21.721 -3.179 1.00 71.56 226 LEU A O 1
ATOM 1722 N N . MET A 1 227 ? -22.661 23.342 -2.344 1.00 77.44 227 MET A N 1
ATOM 1723 C CA . MET A 1 227 ? -22.483 22.971 -0.937 1.00 77.44 227 MET A CA 1
ATOM 1724 C C . MET A 1 227 ? -23.455 21.871 -0.465 1.00 77.44 227 MET A C 1
ATOM 1726 O O . MET A 1 227 ? -23.459 21.547 0.720 1.00 77.44 227 MET A O 1
ATOM 1730 N N . ASP A 1 228 ? -24.287 21.329 -1.364 1.00 81.25 228 ASP A N 1
ATOM 1731 C CA . ASP A 1 228 ? -25.372 20.374 -1.091 1.00 81.25 228 ASP A CA 1
ATOM 1732 C C . ASP A 1 228 ? -26.270 20.768 0.101 1.00 81.25 228 ASP A C 1
ATOM 1734 O O . ASP A 1 228 ? -26.713 19.942 0.900 1.00 81.25 228 ASP A O 1
ATOM 1738 N N . LEU A 1 229 ? -26.554 22.067 0.227 1.00 84.06 229 LEU A N 1
ATOM 1739 C CA . LEU A 1 229 ? -27.381 22.599 1.307 1.00 84.06 229 LEU A CA 1
ATOM 1740 C C . LEU A 1 229 ? -28.862 22.449 0.963 1.00 84.06 229 LEU A C 1
ATOM 1742 O O . LEU A 1 229 ? -29.328 22.972 -0.053 1.00 84.06 229 LEU A O 1
ATOM 1746 N N . TRP A 1 230 ? -29.591 21.765 1.840 1.00 89.44 230 TRP A N 1
ATOM 1747 C CA . TRP A 1 230 ? -31.030 21.531 1.755 1.00 89.44 230 TRP A CA 1
ATOM 1748 C C . TRP A 1 230 ? -31.719 21.949 3.045 1.00 89.44 230 TRP A C 1
ATOM 1750 O O . TRP A 1 230 ? -31.121 21.863 4.114 1.00 89.44 230 TRP A O 1
ATOM 1760 N N . ASP A 1 231 ? -32.984 22.345 2.922 1.00 91.00 231 ASP A N 1
ATOM 1761 C CA . ASP A 1 231 ? -33.854 22.773 4.020 1.00 91.00 231 ASP A CA 1
ATOM 1762 C C . ASP A 1 231 ? -33.317 24.042 4.709 1.00 91.00 231 ASP A C 1
ATOM 1764 O O . ASP A 1 231 ? -33.333 24.195 5.929 1.00 91.00 231 ASP A O 1
ATOM 1768 N N . VAL A 1 232 ? -32.777 24.961 3.898 1.00 92.69 232 VAL A N 1
ATOM 1769 C CA . VAL A 1 232 ? -32.076 26.175 4.341 1.00 92.69 232 VAL A CA 1
ATOM 1770 C C . VAL A 1 232 ? -32.454 27.358 3.453 1.00 92.69 232 VAL A C 1
ATOM 1772 O O . VAL A 1 232 ? -32.586 27.221 2.235 1.00 92.69 232 VAL A O 1
ATOM 1775 N N . MET A 1 233 ? -32.560 28.538 4.067 1.00 95.75 233 MET A N 1
ATOM 1776 C CA . MET A 1 233 ? -32.627 29.829 3.383 1.00 95.75 233 MET A CA 1
ATOM 1777 C C . MET A 1 233 ? -31.463 30.735 3.786 1.00 95.75 233 MET A C 1
ATOM 1779 O O . MET A 1 233 ? -30.976 30.665 4.918 1.00 95.75 233 MET A O 1
ATOM 1783 N N . VAL A 1 234 ? -31.063 31.632 2.886 1.00 96.88 234 VAL A N 1
ATOM 1784 C CA . VAL A 1 234 ? -30.095 32.701 3.151 1.00 96.88 234 VAL A CA 1
ATOM 1785 C C . VAL A 1 234 ? -30.595 34.046 2.630 1.00 96.88 234 VAL A C 1
ATOM 1787 O O . VAL A 1 234 ? -31.223 34.128 1.576 1.00 96.88 234 VAL A O 1
ATOM 1790 N N . VAL A 1 235 ? -30.288 35.108 3.374 1.00 97.06 235 VAL A N 1
ATOM 1791 C CA . VAL A 1 235 ? -30.500 36.509 3.005 1.00 97.06 235 VAL A CA 1
ATOM 1792 C C . VAL A 1 235 ? -29.179 37.252 3.172 1.00 97.06 235 VAL A C 1
ATOM 1794 O O . VAL A 1 235 ? -28.687 37.395 4.293 1.00 97.06 235 VAL A O 1
ATOM 1797 N N . VAL A 1 236 ? -28.598 37.736 2.077 1.00 96.75 236 VAL A N 1
ATOM 1798 C CA . VAL A 1 236 ? -27.395 38.575 2.085 1.00 96.75 236 VAL A CA 1
ATOM 1799 C C . VAL A 1 236 ? -27.799 40.031 1.903 1.00 96.75 236 VAL A C 1
ATOM 1801 O O . VAL A 1 236 ? -28.232 40.454 0.834 1.00 96.75 236 VAL A O 1
ATOM 1804 N N . THR A 1 237 ? -27.636 40.814 2.964 1.00 96.94 237 THR A N 1
ATOM 1805 C CA . THR A 1 237 ? -27.928 42.246 2.966 1.00 96.94 237 THR A CA 1
ATOM 1806 C C . THR A 1 237 ? -26.680 43.043 2.605 1.00 96.94 237 THR A C 1
ATOM 1808 O O . THR A 1 237 ? -25.641 42.899 3.256 1.00 96.94 237 THR A O 1
ATOM 1811 N N . ARG A 1 238 ? -26.796 43.932 1.615 1.00 94.19 238 ARG A N 1
ATOM 1812 C CA . ARG A 1 238 ? -25.744 44.858 1.183 1.00 94.19 238 ARG A CA 1
ATOM 1813 C C . ARG A 1 238 ? -26.137 46.312 1.451 1.00 94.19 238 ARG A C 1
ATOM 1815 O O . ARG A 1 238 ? -27.193 46.770 1.019 1.00 94.19 238 ARG A O 1
ATOM 1822 N N . TRP A 1 239 ? -25.231 47.078 2.055 1.00 94.88 239 TRP A N 1
ATOM 1823 C CA . TRP A 1 239 ? -25.286 48.544 2.096 1.00 94.88 239 TRP A CA 1
ATOM 1824 C C . TRP A 1 239 ? -24.193 49.119 1.194 1.00 94.88 239 TRP A C 1
ATOM 1826 O O . TRP A 1 239 ? -23.014 48.822 1.384 1.00 94.88 239 TRP A O 1
ATOM 1836 N N . TYR A 1 240 ? -24.573 49.911 0.191 1.00 89.00 240 TYR A N 1
ATOM 1837 C CA . TYR A 1 240 ? -23.647 50.466 -0.795 1.00 89.00 240 TYR A CA 1
ATOM 1838 C C . TYR A 1 240 ? -22.811 51.626 -0.236 1.00 89.00 240 TYR A C 1
ATOM 1840 O O . TYR A 1 240 ? -23.340 52.595 0.304 1.00 89.00 240 TYR A O 1
ATOM 1848 N N . GLY A 1 241 ? -21.492 51.544 -0.423 1.00 83.69 241 GLY A N 1
ATOM 1849 C CA . GLY A 1 241 ? -20.512 52.488 0.123 1.00 83.69 241 GLY A CA 1
ATOM 1850 C C . GLY A 1 241 ? -20.193 53.722 -0.723 1.00 83.69 241 GLY A C 1
ATOM 1851 O O . GLY A 1 241 ? -19.318 54.503 -0.346 1.00 83.69 241 GLY A O 1
ATOM 1852 N N . GLY A 1 242 ? -20.842 53.895 -1.879 1.00 74.38 242 GLY A N 1
ATOM 1853 C CA . GLY A 1 242 ? -20.589 55.014 -2.797 1.00 74.38 242 GLY A CA 1
ATOM 1854 C C . GLY A 1 242 ? -19.614 54.719 -3.946 1.00 74.38 242 GLY A C 1
ATOM 1855 O O . GLY A 1 242 ? -19.489 55.557 -4.836 1.00 74.38 242 GLY A O 1
ATOM 1856 N N . GLN A 1 243 ? -18.964 53.547 -3.976 1.00 76.19 243 GLN A N 1
ATOM 1857 C CA . GLN A 1 243 ? -18.063 53.121 -5.060 1.00 76.19 243 GLN A CA 1
ATOM 1858 C C . GLN A 1 243 ? -18.511 51.797 -5.695 1.00 76.19 243 GLN A C 1
ATOM 1860 O O . GLN A 1 243 ? -18.863 50.848 -4.990 1.00 76.19 243 GLN A O 1
ATOM 1865 N N . LYS A 1 244 ? -18.491 51.726 -7.035 1.00 75.50 244 LYS A N 1
ATOM 1866 C CA . LYS A 1 244 ? -18.867 50.520 -7.785 1.00 75.50 244 LYS A CA 1
ATOM 1867 C C . LYS A 1 244 ? -17.803 49.437 -7.598 1.00 75.50 244 LYS A C 1
ATOM 1869 O O . LYS A 1 244 ? -16.664 49.623 -7.994 1.00 75.50 244 LYS A O 1
ATOM 1874 N N . LEU A 1 245 ? -18.215 48.295 -7.050 1.00 72.31 245 LEU A N 1
ATOM 1875 C CA . LEU A 1 245 ? -17.349 47.136 -6.794 1.00 72.31 245 LEU A CA 1
ATOM 1876 C C . LEU A 1 245 ? -17.127 46.228 -8.017 1.00 72.31 245 LEU A C 1
ATOM 1878 O O . LEU A 1 245 ? -16.413 45.240 -7.903 1.00 72.31 245 LEU A O 1
ATOM 1882 N N . GLY A 1 246 ? -17.766 46.496 -9.161 1.00 72.56 246 GLY A N 1
ATOM 1883 C CA . GLY A 1 246 ? -17.644 45.628 -10.339 1.00 72.56 246 GLY A CA 1
ATOM 1884 C C . GLY A 1 246 ? -17.995 44.160 -10.029 1.00 72.56 246 GLY A C 1
ATOM 1885 O O . GLY A 1 246 ? -18.819 43.905 -9.141 1.00 72.56 246 GLY A O 1
ATOM 1886 N N . PRO A 1 247 ? -17.412 43.177 -10.733 1.00 64.25 247 PRO A N 1
ATOM 1887 C CA . PRO A 1 247 ? -17.638 41.747 -10.491 1.00 64.25 247 PRO A CA 1
ATOM 1888 C C . PRO A 1 247 ? -17.276 41.280 -9.070 1.00 64.25 247 PRO A C 1
ATOM 1890 O O . PRO A 1 247 ? -17.892 40.345 -8.554 1.00 64.25 247 PRO A O 1
ATOM 1893 N N . ARG A 1 248 ? -16.356 41.975 -8.381 1.00 70.31 248 ARG A N 1
ATOM 1894 C CA . ARG A 1 248 ? -15.895 41.628 -7.023 1.00 70.31 248 ARG A CA 1
ATOM 1895 C C . ARG A 1 248 ? -17.023 41.531 -5.995 1.00 70.31 248 ARG A C 1
ATOM 1897 O O . ARG A 1 248 ? -16.921 40.767 -5.037 1.00 70.31 248 ARG A O 1
ATOM 1904 N N . ARG A 1 249 ? -18.126 42.257 -6.200 1.00 77.44 249 ARG A N 1
ATOM 1905 C CA . ARG A 1 249 ? -19.301 42.206 -5.314 1.00 77.44 249 ARG A CA 1
ATOM 1906 C C . ARG A 1 249 ? -19.864 40.794 -5.144 1.00 77.44 249 ARG A C 1
ATOM 1908 O O . ARG A 1 249 ? -20.260 40.444 -4.039 1.00 77.44 249 ARG A O 1
ATOM 1915 N N . PHE A 1 250 ? -19.835 39.971 -6.191 1.00 79.06 250 PHE A N 1
ATOM 1916 C CA . PHE A 1 250 ? -20.351 38.603 -6.136 1.00 79.06 250 PHE A CA 1
ATOM 1917 C C . PHE A 1 250 ? -19.492 37.700 -5.245 1.00 79.06 250 PHE A C 1
ATOM 1919 O O . PHE A 1 250 ? -20.029 36.899 -4.484 1.00 79.06 250 PHE A O 1
ATOM 1926 N N . ALA A 1 251 ? -18.168 37.881 -5.264 1.00 68.38 251 ALA A N 1
ATOM 1927 C CA . ALA A 1 251 ? -17.264 37.161 -4.369 1.00 68.38 251 ALA A CA 1
ATOM 1928 C C . ALA A 1 251 ? -17.553 37.491 -2.894 1.00 68.38 251 ALA A C 1
ATOM 1930 O O . ALA A 1 251 ? -17.597 36.594 -2.055 1.00 68.38 251 ALA A O 1
ATOM 1931 N N . LEU A 1 252 ? -17.821 38.764 -2.587 1.00 80.56 252 LEU A N 1
ATOM 1932 C CA . LEU A 1 252 ? -18.139 39.223 -1.229 1.00 80.56 252 LEU A CA 1
ATOM 1933 C C . LEU A 1 252 ? -19.509 38.723 -0.749 1.00 80.56 252 LEU A C 1
ATOM 1935 O O . LEU A 1 252 ? -19.650 38.334 0.409 1.00 80.56 252 LEU A O 1
ATOM 1939 N N . ILE A 1 253 ? -20.501 38.684 -1.645 1.00 84.12 253 ILE A N 1
ATOM 1940 C CA . ILE A 1 253 ? -21.827 38.106 -1.381 1.00 84.12 253 ILE A CA 1
ATOM 1941 C C . ILE A 1 253 ? -21.692 36.621 -1.012 1.00 84.12 253 ILE A C 1
ATOM 1943 O O . ILE A 1 253 ? -22.190 36.193 0.031 1.00 84.12 253 ILE A O 1
ATOM 1947 N N . ASN A 1 254 ? -20.940 35.858 -1.809 1.00 84.75 254 ASN A N 1
ATOM 1948 C CA . ASN A 1 254 ? -20.694 34.438 -1.558 1.00 84.75 254 ASN A CA 1
ATOM 1949 C C . ASN A 1 254 ? -19.882 34.205 -0.276 1.00 84.75 254 ASN A C 1
ATOM 1951 O O . ASN A 1 254 ? -20.166 33.271 0.472 1.00 84.75 254 ASN A O 1
ATOM 1955 N N . GLN A 1 255 ? -18.892 35.057 0.006 1.00 83.19 255 GLN A N 1
ATOM 1956 C CA . GLN A 1 255 ? -18.101 34.996 1.235 1.00 83.19 255 GLN A CA 1
ATOM 1957 C C . GLN A 1 255 ? -18.982 35.174 2.478 1.00 83.19 255 GLN A C 1
ATOM 1959 O O . GLN A 1 255 ? -18.882 34.376 3.410 1.00 83.19 255 GLN A O 1
ATOM 1964 N N . ALA A 1 256 ? -19.858 36.183 2.482 1.00 90.62 256 ALA A N 1
ATOM 1965 C CA . ALA A 1 256 ? -20.777 36.421 3.591 1.00 90.62 256 ALA A CA 1
ATOM 1966 C C . ALA A 1 256 ? -21.739 35.235 3.781 1.00 90.62 256 ALA A C 1
ATOM 1968 O O . ALA A 1 256 ? -21.906 34.749 4.900 1.00 90.62 256 ALA A O 1
ATOM 1969 N N . ALA A 1 257 ? -22.320 34.715 2.691 1.00 91.19 257 ALA A N 1
ATOM 1970 C CA . ALA A 1 257 ? -23.212 33.557 2.744 1.00 91.19 257 ALA A CA 1
ATOM 1971 C C . ALA A 1 257 ? -22.518 32.311 3.323 1.00 91.19 257 ALA A C 1
ATOM 1973 O O . ALA A 1 257 ? -23.033 31.717 4.273 1.00 91.19 257 ALA A O 1
ATOM 1974 N N . ARG A 1 258 ? -21.316 31.968 2.834 1.00 83.69 258 ARG A N 1
ATOM 1975 C CA . ARG A 1 258 ? -20.514 30.842 3.349 1.00 83.69 258 ARG A CA 1
ATOM 1976 C C . ARG A 1 258 ? -20.250 30.957 4.849 1.00 83.69 258 ARG A C 1
ATOM 1978 O O . ARG A 1 258 ? -20.442 29.974 5.557 1.00 83.69 258 ARG A O 1
ATOM 1985 N N . ASP A 1 259 ? -19.858 32.133 5.341 1.00 85.62 259 ASP A N 1
ATOM 1986 C CA . ASP A 1 259 ? -19.628 32.338 6.780 1.00 85.62 259 ASP A CA 1
ATOM 1987 C C . ASP A 1 259 ? -20.904 32.090 7.605 1.00 85.62 259 ASP A C 1
ATOM 1989 O O . ASP A 1 259 ? -20.846 31.425 8.641 1.00 85.62 259 ASP A O 1
ATOM 1993 N N . SER A 1 260 ? -22.079 32.519 7.121 1.00 90.56 260 SER A N 1
ATOM 1994 C CA . SER A 1 260 ? -23.344 32.221 7.811 1.00 90.56 260 SER A CA 1
ATOM 1995 C C . SER A 1 260 ? -23.657 30.717 7.862 1.00 90.56 260 SER A C 1
ATOM 1997 O O . SER A 1 260 ? -24.007 30.213 8.929 1.00 90.56 260 SER A O 1
ATOM 1999 N N . PHE A 1 261 ? -23.451 29.974 6.766 1.00 90.38 261 PHE A N 1
ATOM 2000 C CA . PHE A 1 261 ? -23.680 28.521 6.721 1.00 90.38 261 PHE A CA 1
ATOM 2001 C C . PHE A 1 261 ? -22.740 27.751 7.649 1.00 90.38 261 PHE A C 1
ATOM 2003 O O . PHE A 1 261 ? -23.158 26.819 8.339 1.00 90.38 261 PHE A O 1
ATOM 2010 N N . VAL A 1 262 ? -21.475 28.173 7.692 1.00 78.50 262 VAL A N 1
ATOM 2011 C CA . VAL A 1 262 ? -20.463 27.608 8.584 1.00 78.50 262 VAL A CA 1
ATOM 2012 C C . VAL A 1 262 ? -20.861 27.787 10.042 1.00 78.50 262 VAL A C 1
ATOM 2014 O O . VAL A 1 262 ? -20.852 26.835 10.822 1.00 78.50 262 VAL A O 1
ATOM 2017 N N . ARG A 1 263 ? -21.268 29.003 10.410 1.00 82.38 263 ARG A N 1
ATOM 2018 C CA . ARG A 1 263 ? -21.705 29.325 11.773 1.00 82.38 263 ARG A CA 1
ATOM 2019 C C . ARG A 1 263 ? -22.970 28.585 12.175 1.00 82.38 263 ARG A C 1
ATOM 2021 O O . ARG A 1 263 ? -23.124 28.249 13.345 1.00 82.38 263 ARG A O 1
ATOM 2028 N N . ALA A 1 264 ? -23.852 28.314 11.219 1.00 79.69 264 ALA A N 1
ATOM 2029 C CA . ALA A 1 264 ? -25.064 27.544 11.458 1.00 79.69 264 ALA A CA 1
ATOM 2030 C C . ALA A 1 264 ? -24.792 26.043 11.644 1.00 79.69 264 ALA A C 1
ATOM 2032 O O . ALA A 1 264 ? -25.715 25.292 11.944 1.00 79.69 264 ALA A O 1
ATOM 2033 N N . GLY A 1 265 ? -23.544 25.590 11.457 1.00 76.12 265 GLY A N 1
ATOM 2034 C CA . GLY A 1 265 ? -23.192 24.172 11.491 1.00 76.12 265 GLY A CA 1
ATOM 2035 C C . GLY A 1 265 ? -23.779 23.378 10.321 1.00 76.12 265 GLY A C 1
ATOM 2036 O O . GLY A 1 265 ? -23.701 22.154 10.323 1.00 76.12 265 GLY A O 1
ATOM 2037 N N . LEU A 1 266 ? -24.347 24.071 9.327 1.00 73.38 266 LEU A N 1
ATOM 2038 C CA . LEU A 1 266 ? -24.905 23.497 8.098 1.00 73.38 266 LEU A CA 1
ATOM 2039 C C . LEU A 1 266 ? -23.798 23.079 7.128 1.00 73.38 266 LEU A C 1
ATOM 2041 O O . LEU A 1 266 ? -24.013 22.265 6.237 1.00 73.38 266 LEU A O 1
ATOM 2045 N N . TYR A 1 267 ? -22.602 23.625 7.335 1.00 56.41 267 TYR A N 1
ATOM 2046 C CA . TYR A 1 267 ? -21.384 23.247 6.649 1.00 56.41 267 TYR A CA 1
ATOM 2047 C C . TYR A 1 267 ? -20.231 23.260 7.653 1.00 56.41 267 TYR A C 1
ATOM 2049 O O . TYR A 1 267 ? -19.885 24.298 8.213 1.00 56.41 267 TYR A O 1
ATOM 2057 N N . THR A 1 268 ? -19.622 22.112 7.930 1.00 40.53 268 THR A N 1
ATOM 2058 C CA . THR A 1 268 ? -18.505 22.052 8.876 1.00 40.53 268 THR A CA 1
ATOM 2059 C C . THR A 1 268 ? -17.212 22.488 8.195 1.00 40.53 268 THR A C 1
ATOM 2061 O O . THR A 1 268 ? -16.570 21.694 7.510 1.00 40.53 268 THR A O 1
ATOM 2064 N N . THR A 1 269 ? -16.763 23.722 8.434 1.00 38.84 269 THR A N 1
ATOM 2065 C CA . THR A 1 269 ? -15.326 24.015 8.347 1.00 38.84 269 THR A CA 1
ATOM 2066 C C . THR A 1 269 ? -14.643 23.323 9.520 1.00 38.84 269 THR A C 1
ATOM 2068 O O . THR A 1 269 ? -14.914 23.648 10.677 1.00 38.84 269 THR A O 1
ATOM 2071 N N . ILE A 1 270 ? -13.755 22.375 9.243 1.00 31.67 270 ILE A N 1
ATOM 2072 C CA . ILE A 1 270 ? -12.835 21.837 10.251 1.00 31.67 270 ILE A CA 1
ATOM 2073 C C . ILE A 1 270 ? -12.069 23.037 10.863 1.00 31.67 270 ILE A C 1
ATOM 2075 O O . ILE A 1 270 ? -11.499 23.829 10.110 1.00 31.67 270 ILE A O 1
ATOM 2079 N N . PRO A 1 271 ? -12.090 23.256 12.193 1.00 30.62 271 PRO A N 1
ATOM 2080 C CA . PRO A 1 271 ? -11.666 24.527 12.772 1.00 30.62 271 PRO A CA 1
ATOM 2081 C C . PRO A 1 271 ? -10.140 24.633 12.869 1.00 30.62 271 PRO A C 1
ATOM 2083 O O . PRO A 1 271 ? -9.500 23.928 13.646 1.00 30.62 271 PRO A O 1
ATOM 2086 N N . ILE A 1 272 ? -9.560 25.596 12.154 1.00 30.81 272 ILE A N 1
ATOM 2087 C CA . ILE A 1 272 ? -8.203 26.100 12.401 1.00 30.81 272 ILE A CA 1
ATOM 2088 C C . ILE A 1 272 ? -8.319 27.273 13.362 1.00 30.81 272 ILE A C 1
ATOM 2090 O O . ILE A 1 272 ? -8.586 28.403 12.956 1.00 30.81 272 ILE A O 1
ATOM 2094 N N . ARG A 1 273 ? -8.148 27.013 14.662 1.00 27.70 273 ARG A N 1
ATOM 2095 C CA . ARG A 1 273 ? -7.915 28.092 15.632 1.00 27.70 273 ARG A CA 1
ATOM 2096 C C . ARG A 1 273 ? -7.243 27.634 16.925 1.00 27.70 273 ARG A C 1
ATOM 2098 O O . ARG A 1 273 ? -7.776 27.855 18.000 1.00 27.70 273 ARG A O 1
ATOM 2105 N N . ILE A 1 274 ? -6.041 27.071 16.827 1.00 28.06 274 ILE A N 1
ATOM 2106 C CA . ILE A 1 274 ? -4.963 27.246 17.819 1.00 28.06 274 ILE A CA 1
ATOM 2107 C C . ILE A 1 274 ? -3.658 27.317 17.009 1.00 28.06 274 ILE A C 1
ATOM 2109 O O . ILE A 1 274 ? -3.508 26.570 16.052 1.00 28.06 274 ILE A O 1
ATOM 2113 N N . ILE A 1 275 ? -2.737 28.204 17.395 1.00 29.06 275 ILE A N 1
ATOM 2114 C CA . ILE A 1 275 ? -1.508 28.626 16.684 1.00 29.06 275 ILE A CA 1
ATOM 2115 C C . ILE A 1 275 ? -1.734 29.817 15.733 1.00 29.06 275 ILE A C 1
ATOM 2117 O O . ILE A 1 275 ? -1.434 29.792 14.551 1.00 29.06 275 ILE A O 1
ATOM 2121 N N . PHE A 1 276 ? -2.215 30.926 16.292 1.00 26.19 276 PHE A N 1
ATOM 2122 C CA . PHE A 1 276 ? -1.685 32.236 15.910 1.00 26.19 276 PHE A CA 1
ATOM 2123 C C . PHE A 1 276 ? -1.382 32.997 17.194 1.00 26.19 276 PHE A C 1
ATOM 2125 O O . PHE A 1 276 ? -2.191 33.761 17.714 1.00 26.19 276 PHE A O 1
ATOM 2132 N N . ASN A 1 277 ? -0.202 32.733 17.748 1.00 26.30 277 ASN A N 1
ATOM 2133 C CA . ASN A 1 277 ? 0.477 33.744 18.532 1.00 26.30 277 ASN A CA 1
ATOM 2134 C C . ASN A 1 277 ? 1.983 33.614 18.292 1.00 26.30 277 ASN A C 1
ATOM 2136 O O . ASN A 1 277 ? 2.580 32.597 18.636 1.00 26.30 277 ASN A O 1
ATOM 2140 N N . ARG A 1 278 ? 2.549 34.694 17.742 1.00 28.05 278 ARG A N 1
ATOM 2141 C CA . ARG A 1 278 ? 3.948 34.922 17.338 1.00 28.05 278 ARG A CA 1
ATOM 2142 C C . ARG A 1 278 ? 4.367 34.284 16.010 1.00 28.05 278 ARG A C 1
ATOM 2144 O O . ARG A 1 278 ? 3.984 33.166 15.712 1.00 28.05 278 ARG A O 1
ATOM 2151 N N . TYR A 1 279 ? 5.207 35.035 15.292 1.00 25.61 279 TYR A N 1
ATOM 2152 C CA . TYR A 1 279 ? 5.702 34.862 13.916 1.00 25.61 279 TYR A CA 1
ATOM 2153 C C . TYR A 1 279 ? 4.673 35.308 12.850 1.00 25.61 279 TYR A C 1
ATOM 2155 O O . TYR A 1 279 ? 3.572 34.788 12.804 1.00 25.61 279 TYR A O 1
ATOM 2163 N N . GLN A 1 280 ? 4.910 36.299 11.985 1.00 29.23 280 GLN A N 1
ATOM 2164 C CA . GLN A 1 280 ? 6.143 37.011 11.652 1.00 29.23 280 GLN A CA 1
ATOM 2165 C C . GLN A 1 280 ? 5.818 38.290 10.853 1.00 29.23 280 GLN A C 1
ATOM 2167 O O . GLN A 1 280 ? 4.906 38.306 10.030 1.00 29.23 280 GLN A O 1
ATOM 2172 N N . LEU A 1 281 ? 6.618 39.336 11.070 1.00 34.75 281 LEU A N 1
ATOM 2173 C CA . LEU A 1 281 ? 7.056 40.218 9.990 1.00 34.75 281 LEU A CA 1
ATOM 2174 C C . LEU A 1 281 ? 7.903 39.366 9.032 1.00 34.75 281 LEU A C 1
ATOM 2176 O O . LEU A 1 281 ? 8.859 38.757 9.502 1.00 34.75 281 LEU A O 1
ATOM 2180 N N . ASP A 1 282 ? 7.524 39.277 7.760 1.00 26.11 282 ASP A N 1
ATOM 2181 C CA . ASP A 1 282 ? 8.349 39.539 6.563 1.00 26.11 282 ASP A CA 1
ATOM 2182 C C . ASP A 1 282 ? 7.666 38.931 5.319 1.00 26.11 282 ASP A C 1
ATOM 2184 O O . ASP A 1 282 ? 7.014 37.888 5.378 1.00 26.11 282 ASP A O 1
ATOM 2188 N N . GLY A 1 283 ? 7.746 39.639 4.196 1.00 31.83 283 GLY A N 1
ATOM 2189 C CA . GLY A 1 283 ? 6.985 39.380 2.981 1.00 31.83 283 GLY A CA 1
ATOM 2190 C C . GLY A 1 283 ? 7.509 38.194 2.176 1.00 31.83 283 GLY A C 1
ATOM 2191 O O . GLY A 1 283 ? 8.571 38.261 1.571 1.00 31.83 283 GLY A O 1
ATOM 2192 N N . SER A 1 284 ? 6.725 37.119 2.107 1.00 27.00 284 SER A N 1
ATOM 2193 C CA . SER A 1 284 ? 6.682 36.173 0.978 1.00 27.00 284 SER A CA 1
ATOM 2194 C C . SER A 1 284 ? 5.530 35.183 1.190 1.00 27.00 284 SER A C 1
ATOM 2196 O O . SER A 1 284 ? 5.676 34.137 1.816 1.00 27.00 284 SER A O 1
ATOM 2198 N N . VAL A 1 285 ? 4.336 35.517 0.692 1.00 28.19 285 VAL A N 1
ATOM 2199 C CA . VAL A 1 285 ? 3.164 34.636 0.807 1.00 28.19 285 VAL A CA 1
ATOM 2200 C C . VAL A 1 285 ? 3.249 33.553 -0.272 1.00 28.19 285 VAL A C 1
ATOM 2202 O O . VAL A 1 285 ? 2.852 33.767 -1.414 1.00 28.19 285 VAL A O 1
ATOM 2205 N N . ARG A 1 286 ? 3.772 32.374 0.084 1.00 28.48 286 ARG A N 1
ATOM 2206 C CA . ARG A 1 286 ? 3.436 31.126 -0.617 1.00 28.48 286 ARG A CA 1
ATOM 2207 C C . ARG A 1 286 ? 2.052 30.695 -0.132 1.00 28.48 286 ARG A C 1
ATOM 2209 O O . ARG A 1 286 ? 1.872 30.458 1.060 1.00 28.48 286 ARG A O 1
ATOM 2216 N N . CYS A 1 287 ? 1.078 30.618 -1.035 1.00 31.67 287 CYS A N 1
ATOM 2217 C CA . CYS A 1 287 ? -0.256 30.111 -0.721 1.00 31.67 287 CYS A CA 1
ATOM 2218 C C . CYS A 1 287 ? -0.156 28.590 -0.495 1.00 31.67 287 CYS A C 1
ATOM 2220 O O . CYS A 1 287 ? -0.100 27.816 -1.448 1.00 31.67 287 CYS A O 1
ATOM 2222 N N . PHE A 1 288 ? -0.036 28.151 0.760 1.00 33.47 288 PHE A N 1
ATOM 2223 C CA . PHE A 1 288 ? -0.109 26.731 1.105 1.00 33.47 288 PHE A CA 1
ATOM 2224 C C . PHE A 1 288 ? -1.571 26.286 1.001 1.00 33.47 288 PHE A C 1
ATOM 2226 O O . PHE A 1 288 ? -2.388 26.599 1.866 1.00 33.47 288 PHE A O 1
ATOM 2233 N N . ARG A 1 289 ? -1.905 25.559 -0.071 1.00 45.00 289 ARG A N 1
ATOM 2234 C CA . ARG A 1 289 ? -3.170 24.824 -0.196 1.00 45.00 289 ARG A CA 1
ATOM 2235 C C . ARG A 1 289 ? -3.275 23.878 1.004 1.00 45.00 289 ARG A C 1
ATOM 2237 O O . ARG A 1 289 ? -2.373 23.065 1.211 1.00 45.00 289 ARG A O 1
ATOM 2244 N N . MET A 1 290 ? -4.304 24.037 1.835 1.00 49.19 290 MET A N 1
ATOM 2245 C CA . MET A 1 290 ? -4.419 23.254 3.064 1.00 49.19 290 MET A CA 1
ATOM 2246 C C . MET A 1 290 ? -4.734 21.804 2.728 1.00 49.19 290 MET A C 1
ATOM 2248 O O . MET A 1 290 ? -5.774 21.492 2.160 1.00 49.19 290 MET A O 1
ATOM 2252 N N . VAL A 1 291 ? -3.795 20.946 3.087 1.00 62.53 291 VAL A N 1
ATOM 2253 C CA . VAL A 1 291 ? -3.863 19.504 2.932 1.00 62.53 291 VAL A CA 1
ATOM 2254 C C . VAL A 1 291 ? -4.885 18.945 3.931 1.00 62.53 291 VAL A C 1
ATOM 2256 O O . VAL A 1 291 ? -4.846 19.273 5.119 1.00 62.53 291 VAL A O 1
ATOM 2259 N N . GLY A 1 292 ? -5.829 18.139 3.448 1.00 68.06 292 GLY A N 1
ATOM 2260 C CA . GLY A 1 292 ? -6.810 17.442 4.273 1.00 68.06 292 GLY A CA 1
ATOM 2261 C C . GLY A 1 292 ? -6.180 16.325 5.113 1.00 68.06 292 GLY A C 1
ATOM 2262 O O . GLY A 1 292 ? -5.040 15.920 4.878 1.00 68.06 292 GLY A O 1
ATOM 2263 N N . PRO A 1 293 ? -6.903 15.811 6.120 1.00 82.38 293 PRO A N 1
ATOM 2264 C CA . PRO A 1 293 ? -6.400 14.731 6.959 1.00 82.38 293 PRO A CA 1
ATOM 2265 C C . PRO A 1 293 ? -6.089 13.454 6.158 1.00 82.38 293 PRO A C 1
ATOM 2267 O O . PRO A 1 293 ? -6.678 13.247 5.094 1.00 82.38 293 PRO A O 1
ATOM 2270 N N . PRO A 1 294 ? -5.231 12.555 6.679 1.00 86.75 294 PRO A N 1
ATOM 2271 C CA . PRO A 1 294 ? -5.013 11.247 6.072 1.00 86.75 294 PRO A CA 1
ATOM 2272 C C . PRO A 1 294 ? -6.323 10.471 5.848 1.00 86.75 294 PRO A C 1
ATOM 2274 O O . PRO A 1 294 ? -7.255 10.579 6.652 1.00 86.75 294 PRO A O 1
ATOM 2277 N N . PRO A 1 295 ? -6.406 9.650 4.788 1.00 90.50 295 PRO A N 1
ATOM 2278 C CA . PRO A 1 295 ? -7.670 9.122 4.268 1.00 90.50 295 PRO A CA 1
ATOM 2279 C C . PRO A 1 295 ? -8.366 8.133 5.211 1.00 90.50 295 PRO A C 1
ATOM 2281 O O . PRO A 1 295 ? -9.571 7.919 5.107 1.00 90.50 295 PRO A O 1
ATOM 2284 N N . LEU A 1 296 ? -7.615 7.510 6.119 1.00 95.50 296 LEU A N 1
ATOM 2285 C CA . LEU A 1 296 ? -8.115 6.542 7.093 1.00 95.50 296 LEU A CA 1
ATOM 2286 C C . LEU A 1 296 ? -8.139 7.117 8.513 1.00 95.50 296 LEU A C 1
ATOM 2288 O O . LEU A 1 296 ? -8.314 6.365 9.478 1.00 95.50 296 LEU A O 1
ATOM 2292 N N . GLN A 1 297 ? -7.971 8.439 8.659 1.00 93.06 297 GLN A N 1
ATOM 2293 C CA . GLN A 1 297 ? -7.997 9.081 9.964 1.00 93.06 297 GLN A CA 1
ATOM 2294 C C . GLN A 1 297 ? -9.315 8.799 10.690 1.00 93.06 297 GLN A C 1
ATOM 2296 O O . GLN A 1 297 ? -10.409 8.931 10.147 1.00 93.06 297 GLN A O 1
ATOM 2301 N N . GLY A 1 298 ? -9.192 8.422 11.963 1.00 92.19 298 GLY A N 1
ATOM 2302 C CA . GLY A 1 298 ? -10.329 8.150 12.840 1.00 92.19 298 GLY A CA 1
ATOM 2303 C C . GLY A 1 298 ? -10.757 6.684 12.875 1.00 92.19 298 GLY A C 1
ATOM 2304 O O . GLY A 1 298 ? -11.378 6.293 13.863 1.00 92.19 298 GLY A O 1
ATOM 2305 N N . LEU A 1 299 ? -10.361 5.860 11.896 1.00 98.12 299 LEU A N 1
ATOM 2306 C CA . LEU A 1 299 ? -10.629 4.421 11.946 1.00 98.12 299 LEU A CA 1
ATOM 2307 C C . LEU A 1 299 ? -9.896 3.770 13.120 1.00 98.12 299 LEU A C 1
ATOM 2309 O O . LEU A 1 299 ? -8.724 4.057 13.369 1.00 98.12 299 LEU A O 1
ATOM 2313 N N . LYS A 1 300 ? -10.583 2.874 13.830 1.00 98.69 300 LYS A N 1
ATOM 2314 C CA . LYS A 1 300 ? -10.023 2.097 14.944 1.00 98.69 300 LYS A CA 1
ATOM 2315 C C . LYS A 1 300 ? -9.782 0.663 14.502 1.00 98.69 300 LYS A C 1
ATOM 2317 O O . LYS A 1 300 ? -10.726 -0.057 14.175 1.00 98.69 300 LYS A O 1
ATOM 2322 N N . VAL A 1 301 ? -8.527 0.237 14.521 1.00 98.88 301 VAL A N 1
ATOM 2323 C CA . VAL A 1 301 ? -8.118 -1.087 14.048 1.00 98.88 301 VAL A CA 1
ATOM 2324 C C . VAL A 1 301 ? -7.544 -1.882 15.211 1.00 98.88 301 VAL A C 1
ATOM 2326 O O . VAL A 1 301 ? -6.649 -1.408 15.907 1.00 98.88 301 VAL A O 1
ATOM 2329 N N . LEU A 1 302 ? -8.041 -3.100 15.406 1.00 98.81 302 LEU A N 1
ATOM 2330 C CA . LEU A 1 302 ? -7.449 -4.074 16.316 1.00 98.81 302 LEU A CA 1
ATOM 2331 C C . LEU A 1 302 ? -6.639 -5.085 15.498 1.00 98.81 302 LEU A C 1
ATOM 2333 O O . LEU A 1 302 ? -7.199 -5.883 14.745 1.00 98.81 302 LEU A O 1
ATOM 2337 N N . GLU A 1 303 ? -5.318 -5.050 15.638 1.00 98.69 303 GLU A N 1
ATOM 2338 C CA . GLU A 1 303 ? -4.404 -5.972 14.960 1.00 98.69 303 GLU A CA 1
ATOM 2339 C C . GLU A 1 303 ? -3.969 -7.067 15.933 1.00 98.69 303 GLU A C 1
ATOM 2341 O O . GLU A 1 303 ? -3.273 -6.782 16.902 1.00 98.69 303 GLU A O 1
ATOM 2346 N N . PHE A 1 304 ? -4.313 -8.332 15.697 1.00 98.25 304 PHE A N 1
ATOM 2347 C CA . PHE A 1 304 ? -3.675 -9.403 16.464 1.00 98.25 304 PHE A CA 1
ATOM 2348 C C . PHE A 1 304 ? -2.233 -9.593 15.993 1.00 98.25 304 PHE A C 1
ATOM 2350 O O . PHE A 1 304 ? -1.975 -9.663 14.792 1.00 98.25 304 PHE A O 1
ATOM 2357 N N . ALA A 1 305 ? -1.290 -9.707 16.933 1.00 94.31 305 ALA A N 1
ATOM 2358 C CA . ALA A 1 305 ? 0.114 -9.915 16.602 1.00 94.31 305 ALA A CA 1
ATOM 2359 C C . ALA A 1 305 ? 0.303 -11.180 15.745 1.00 94.31 305 ALA A C 1
ATOM 2361 O O . ALA A 1 305 ? -0.055 -12.291 16.148 1.00 94.31 305 ALA A O 1
ATOM 2362 N N . GLY A 1 306 ? 0.893 -11.002 14.563 1.00 90.88 306 GLY A N 1
ATOM 2363 C CA . GLY A 1 306 ? 1.141 -12.053 13.582 1.00 90.88 306 GLY A CA 1
ATOM 2364 C C . GLY A 1 306 ? 2.526 -11.942 12.953 1.00 90.88 306 GLY A C 1
ATOM 2365 O O . GLY A 1 306 ? 3.360 -11.144 13.378 1.00 90.88 306 GLY A O 1
ATOM 2366 N N . LEU A 1 307 ? 2.772 -12.760 11.932 1.00 90.81 307 LEU A N 1
ATOM 2367 C CA . LEU A 1 307 ? 3.967 -12.649 11.092 1.00 90.81 307 LEU A CA 1
ATOM 2368 C C . LEU A 1 307 ? 3.709 -11.706 9.917 1.00 90.81 307 LEU A C 1
ATOM 2370 O O . LEU A 1 307 ? 2.550 -11.513 9.550 1.00 90.81 307 LEU A O 1
ATOM 2374 N N . ALA A 1 308 ? 4.802 -11.205 9.328 1.00 90.38 308 ALA A N 1
ATOM 2375 C CA . ALA A 1 308 ? 4.932 -10.305 8.170 1.00 90.38 308 ALA A CA 1
ATOM 2376 C C . ALA A 1 308 ? 3.638 -9.870 7.442 1.00 90.38 308 ALA A C 1
ATOM 2378 O O . ALA A 1 308 ? 3.330 -8.680 7.486 1.00 90.38 308 ALA A O 1
ATOM 2379 N N . PRO A 1 309 ? 2.853 -10.759 6.803 1.00 95.75 309 PRO A N 1
ATOM 2380 C CA . PRO A 1 309 ? 1.650 -10.365 6.066 1.00 95.75 309 PRO A CA 1
ATOM 2381 C C . PRO A 1 309 ? 0.585 -9.650 6.920 1.00 95.75 309 PRO A C 1
ATOM 2383 O O . PRO A 1 309 ? -0.025 -8.692 6.452 1.00 95.75 309 PRO A O 1
ATOM 2386 N N . GLY A 1 310 ? 0.360 -10.079 8.167 1.00 96.38 310 GLY A N 1
ATOM 2387 C CA . GLY A 1 310 ? -0.624 -9.460 9.067 1.00 96.38 310 GLY A CA 1
ATOM 2388 C C . GLY A 1 310 ? -0.228 -8.037 9.479 1.00 96.38 310 GLY A C 1
ATOM 2389 O O . GLY A 1 310 ? -0.965 -7.098 9.180 1.00 96.38 310 GLY A O 1
ATOM 2390 N N . PRO A 1 311 ? 0.958 -7.845 10.087 1.00 96.12 311 PRO A N 1
ATOM 2391 C CA . PRO A 1 311 ? 1.490 -6.527 10.405 1.00 96.12 311 PRO A CA 1
ATOM 2392 C C . PRO A 1 311 ? 1.639 -5.613 9.188 1.00 96.12 311 PRO A C 1
ATOM 2394 O O . PRO A 1 311 ? 1.478 -4.405 9.331 1.00 96.12 311 PRO A O 1
ATOM 2397 N N . TYR A 1 312 ? 1.880 -6.150 7.988 1.00 97.44 312 TYR A N 1
ATOM 2398 C CA . TYR A 1 312 ? 1.894 -5.343 6.767 1.00 97.44 312 TYR A CA 1
ATOM 2399 C C . TYR A 1 312 ? 0.533 -4.703 6.462 1.00 97.44 312 TYR A C 1
ATOM 2401 O O . TYR A 1 312 ? 0.478 -3.543 6.065 1.00 97.44 312 TYR A O 1
ATOM 2409 N N . VAL A 1 313 ? -0.575 -5.405 6.717 1.00 98.38 313 VAL A N 1
ATOM 2410 C CA . VAL A 1 313 ? -1.929 -4.837 6.562 1.00 98.38 313 VAL A CA 1
ATOM 2411 C C . VAL A 1 313 ? -2.120 -3.667 7.519 1.00 98.38 313 VAL A C 1
ATOM 2413 O O . VAL A 1 313 ? -2.548 -2.591 7.104 1.00 98.38 313 VAL A O 1
ATOM 2416 N N . GLY A 1 314 ? -1.771 -3.852 8.794 1.00 97.56 314 GLY A N 1
ATOM 2417 C CA . GLY A 1 314 ? -1.871 -2.767 9.762 1.00 97.56 314 GLY A CA 1
ATOM 2418 C C . GLY A 1 314 ? -0.888 -1.635 9.485 1.00 97.56 314 GLY A C 1
ATOM 2419 O O . GLY A 1 314 ? -1.205 -0.498 9.796 1.00 97.56 314 GLY A O 1
ATOM 2420 N N . LEU A 1 315 ? 0.267 -1.906 8.870 1.00 95.69 315 LEU A N 1
ATOM 2421 C CA . LEU A 1 315 ? 1.209 -0.872 8.439 1.00 95.69 315 LEU A CA 1
ATOM 2422 C C . LEU A 1 315 ? 0.577 0.031 7.376 1.00 95.69 315 LEU A C 1
ATOM 2424 O O . LEU A 1 315 ? 0.586 1.244 7.529 1.00 95.69 315 LEU A O 1
ATOM 2428 N N . LEU A 1 316 ? -0.038 -0.559 6.346 1.00 96.50 316 LEU A N 1
ATOM 2429 C CA . LEU A 1 316 ? -0.723 0.191 5.288 1.00 96.50 316 LEU A CA 1
ATOM 2430 C C . LEU A 1 316 ? -1.908 1.007 5.830 1.00 96.50 316 LEU A C 1
ATOM 2432 O O . LEU A 1 316 ? -2.127 2.139 5.405 1.00 96.50 316 LEU A O 1
ATOM 2436 N N . LEU A 1 317 ? -2.661 0.455 6.789 1.00 97.62 317 LEU A N 1
ATOM 2437 C CA . LEU A 1 317 ? -3.748 1.180 7.456 1.00 97.62 317 LEU A CA 1
ATOM 2438 C C . LEU A 1 317 ? -3.217 2.333 8.323 1.00 97.62 317 LEU A C 1
ATOM 2440 O O . LEU A 1 317 ? -3.777 3.428 8.277 1.00 97.62 317 LEU A O 1
ATOM 2444 N N . ALA A 1 318 ? -2.148 2.100 9.089 1.00 94.56 318 ALA A N 1
ATOM 2445 C CA . ALA A 1 318 ? -1.538 3.101 9.961 1.00 94.56 318 ALA A CA 1
ATOM 2446 C C . ALA A 1 318 ? -0.896 4.239 9.157 1.00 94.56 318 ALA A C 1
ATOM 2448 O O . ALA A 1 318 ? -1.136 5.401 9.467 1.00 94.56 318 ALA A O 1
ATOM 2449 N N . ASP A 1 319 ? -0.185 3.928 8.068 1.00 91.44 319 ASP A N 1
ATOM 2450 C CA . ASP A 1 319 ? 0.334 4.928 7.125 1.00 91.44 319 ASP A CA 1
ATOM 2451 C C . ASP A 1 319 ? -0.807 5.766 6.524 1.00 91.44 319 ASP A C 1
ATOM 2453 O O . ASP A 1 319 ? -0.671 6.972 6.343 1.00 91.44 319 ASP A O 1
ATOM 2457 N N . GLY A 1 320 ? -1.975 5.164 6.271 1.00 91.38 320 GLY A N 1
ATOM 2458 C CA . GLY A 1 320 ? -3.185 5.886 5.863 1.00 91.38 320 GLY A CA 1
ATOM 2459 C C . GLY A 1 320 ? -3.835 6.733 6.970 1.00 91.38 320 GLY A C 1
ATOM 2460 O O . GLY A 1 320 ? -4.821 7.416 6.703 1.00 91.38 320 GLY A O 1
ATOM 2461 N N . GLY A 1 321 ? -3.312 6.701 8.199 1.00 91.44 321 GLY A N 1
ATOM 2462 C CA . GLY A 1 321 ? -3.782 7.465 9.358 1.00 91.44 321 GLY A CA 1
ATOM 2463 C C . GLY A 1 321 ? -4.747 6.735 10.294 1.00 91.44 321 GLY A C 1
ATOM 2464 O O . GLY A 1 321 ? -5.300 7.367 11.197 1.00 91.44 321 GLY A O 1
ATOM 2465 N N . ALA A 1 322 ? -4.975 5.432 10.106 1.00 97.12 322 ALA A N 1
ATOM 2466 C CA . ALA A 1 322 ? -5.810 4.658 11.019 1.00 97.12 322 ALA A CA 1
ATOM 2467 C C . ALA A 1 322 ? -5.142 4.498 12.394 1.00 97.12 322 ALA A C 1
ATOM 2469 O O . ALA A 1 322 ? -3.931 4.316 12.510 1.00 97.12 322 ALA A O 1
ATOM 2470 N N . ASN A 1 323 ? -5.950 4.483 13.452 1.00 97.69 323 ASN A N 1
ATOM 2471 C CA . ASN A 1 323 ? -5.493 4.184 14.803 1.00 97.69 323 ASN A CA 1
ATOM 2472 C C . ASN A 1 323 ? -5.352 2.663 14.965 1.00 97.69 323 ASN A C 1
ATOM 2474 O O . ASN A 1 323 ? -6.334 1.971 15.258 1.00 97.69 323 ASN A O 1
ATOM 2478 N N . VAL A 1 324 ? -4.146 2.137 14.746 1.00 98.44 324 VAL A N 1
ATOM 2479 C CA . VAL A 1 324 ? -3.870 0.696 14.829 1.00 98.44 324 VAL A CA 1
ATOM 2480 C C . VAL A 1 324 ? -3.367 0.322 16.221 1.00 98.44 324 VAL A C 1
ATOM 2482 O O . VAL A 1 324 ? -2.245 0.652 16.612 1.00 98.44 324 VAL A O 1
ATOM 2485 N N . LEU A 1 325 ? -4.208 -0.400 16.966 1.00 98.50 325 LEU A N 1
ATOM 2486 C CA . LEU A 1 325 ? -3.878 -0.984 18.260 1.00 98.50 325 LEU A CA 1
ATOM 2487 C C . LEU A 1 325 ? -3.563 -2.473 18.096 1.00 98.50 325 LEU A C 1
ATOM 2489 O O . LEU A 1 325 ? -4.451 -3.301 17.878 1.00 98.50 325 LEU A O 1
ATOM 2493 N N . ARG A 1 326 ? -2.284 -2.814 18.223 1.00 97.88 326 ARG A N 1
ATOM 2494 C CA . ARG A 1 326 ? -1.792 -4.186 18.181 1.00 97.88 326 ARG A CA 1
ATOM 2495 C C . ARG A 1 326 ? -2.033 -4.905 19.508 1.00 97.88 326 ARG A C 1
ATOM 2497 O O . ARG A 1 326 ? -1.800 -4.351 20.578 1.00 97.88 326 ARG A O 1
ATOM 2504 N N . ILE A 1 327 ? -2.466 -6.158 19.436 1.00 97.88 327 ILE A N 1
ATOM 2505 C CA . ILE A 1 327 ? -2.713 -7.049 20.569 1.00 97.88 327 ILE A CA 1
ATOM 2506 C C . ILE A 1 327 ? -1.583 -8.078 20.619 1.00 97.88 327 ILE A C 1
ATOM 2508 O O . ILE A 1 327 ? -1.565 -9.045 19.853 1.00 97.88 327 ILE A O 1
ATOM 2512 N N . ASP A 1 328 ? -0.642 -7.866 21.534 1.00 96.62 328 ASP A N 1
ATOM 2513 C CA . ASP A 1 328 ? 0.518 -8.722 21.745 1.00 96.62 328 ASP A CA 1
ATOM 2514 C C . ASP A 1 328 ? 0.333 -9.742 22.878 1.00 96.62 328 ASP A C 1
ATOM 2516 O O . ASP A 1 328 ? -0.472 -9.605 23.805 1.00 96.62 328 ASP A O 1
ATOM 2520 N N . ARG A 1 329 ? 1.204 -10.751 22.811 1.00 94.38 329 ARG A N 1
ATOM 2521 C CA . ARG A 1 329 ? 1.607 -11.656 23.889 1.00 94.38 329 ARG A CA 1
ATOM 2522 C C . ARG A 1 329 ? 1.763 -10.986 25.260 1.00 94.38 329 ARG A C 1
ATOM 2524 O O . ARG A 1 329 ? 2.798 -10.361 25.452 1.00 94.38 329 ARG A O 1
ATOM 2531 N N . ALA A 1 330 ? 0.881 -11.190 26.241 1.00 94.44 330 ALA A N 1
ATOM 2532 C CA . ALA A 1 330 ? 1.259 -10.930 27.638 1.00 94.44 330 ALA A CA 1
ATOM 2533 C C . ALA A 1 330 ? 2.449 -11.810 28.076 1.00 94.44 330 ALA A C 1
ATOM 2535 O O . ALA A 1 330 ? 2.447 -13.031 27.874 1.00 94.44 330 ALA A O 1
ATOM 2536 N N . ILE A 1 331 ? 3.460 -11.188 28.690 1.00 91.56 331 ILE A N 1
ATOM 2537 C CA . ILE A 1 331 ? 4.649 -11.839 29.247 1.00 91.56 331 ILE A CA 1
ATOM 2538 C C . ILE A 1 331 ? 4.687 -11.533 30.755 1.00 91.56 331 ILE A C 1
ATOM 2540 O O . ILE A 1 331 ? 5.040 -10.415 31.145 1.00 91.56 331 ILE A O 1
ATOM 2544 N N . PRO A 1 332 ? 4.338 -12.505 31.620 1.00 89.56 332 PRO A N 1
ATOM 2545 C CA . PRO A 1 332 ? 4.322 -12.305 33.066 1.00 89.56 332 PRO A CA 1
ATOM 2546 C C . PRO A 1 332 ? 5.643 -11.748 33.609 1.00 89.56 332 PRO A C 1
ATOM 2548 O O . PRO A 1 332 ? 6.719 -12.247 33.282 1.00 89.56 332 PRO A O 1
ATOM 2551 N N . GLY A 1 333 ? 5.552 -10.707 34.441 1.00 87.00 333 GLY A N 1
ATOM 2552 C CA . GLY A 1 333 ? 6.711 -10.032 35.038 1.00 87.00 333 GLY A CA 1
ATOM 2553 C C . GLY A 1 333 ? 7.545 -9.193 34.062 1.00 87.00 333 GLY A C 1
ATOM 2554 O O . GLY A 1 333 ? 8.640 -8.763 34.424 1.00 87.00 333 GLY A O 1
ATOM 2555 N N . LYS A 1 334 ? 7.067 -8.989 32.828 1.00 89.00 334 LYS A N 1
ATOM 2556 C CA . LYS A 1 334 ? 7.707 -8.135 31.818 1.00 89.00 334 LYS A CA 1
ATOM 2557 C C . LYS A 1 334 ? 6.741 -7.090 31.279 1.00 89.00 334 LYS A C 1
ATOM 2559 O O . LYS A 1 334 ? 6.999 -5.903 31.405 1.00 89.00 334 LYS A O 1
ATOM 2564 N N . THR A 1 335 ? 5.623 -7.510 30.695 1.00 90.62 335 THR A N 1
ATOM 2565 C CA . THR A 1 335 ? 4.644 -6.576 30.126 1.00 90.62 335 THR A CA 1
ATOM 2566 C C . THR A 1 335 ? 3.850 -5.883 31.228 1.00 90.62 335 THR A C 1
ATOM 2568 O O . THR A 1 335 ? 3.544 -6.497 32.253 1.00 90.62 335 THR A O 1
ATOM 2571 N N . HIS A 1 336 ? 3.551 -4.593 31.035 1.00 86.75 336 HIS A N 1
ATOM 2572 C CA . HIS A 1 336 ? 2.797 -3.749 31.979 1.00 86.75 336 HIS A CA 1
ATOM 2573 C C . HIS A 1 336 ? 3.327 -3.775 33.426 1.00 86.75 336 HIS A C 1
ATOM 2575 O O . HIS A 1 336 ? 2.578 -3.551 34.377 1.00 86.75 336 HIS A O 1
ATOM 2581 N N . THR A 1 337 ? 4.616 -4.081 33.603 1.00 85.75 337 THR A N 1
ATOM 2582 C CA . THR A 1 337 ? 5.271 -4.189 34.909 1.00 85.75 337 THR A CA 1
ATOM 2583 C C . THR A 1 337 ? 6.029 -2.886 35.187 1.00 85.75 337 THR A C 1
ATOM 2585 O O . THR A 1 337 ? 6.923 -2.542 34.416 1.00 85.75 337 THR A O 1
ATOM 2588 N N . PRO A 1 338 ? 5.704 -2.131 36.256 1.00 81.50 338 PRO A N 1
ATOM 2589 C CA . PRO A 1 338 ? 6.375 -0.864 36.544 1.00 81.50 338 PRO A CA 1
ATOM 2590 C C . PRO A 1 338 ? 7.899 -1.019 36.642 1.00 81.50 338 PRO A C 1
ATOM 2592 O O . PRO A 1 338 ? 8.391 -1.876 37.374 1.00 81.50 338 PRO A O 1
ATOM 2595 N N . GLY A 1 339 ? 8.643 -0.189 35.905 1.00 82.19 339 GLY A N 1
ATOM 2596 C CA . GLY A 1 339 ? 10.111 -0.203 35.893 1.00 82.19 339 GLY A CA 1
ATOM 2597 C C . GLY A 1 339 ? 10.755 -1.368 35.129 1.00 82.19 339 GLY A C 1
ATOM 2598 O O . GLY A 1 339 ? 11.976 -1.499 35.162 1.00 82.19 339 GLY A O 1
ATOM 2599 N N . VAL A 1 340 ? 9.971 -2.208 34.441 1.00 85.19 340 VAL A N 1
ATOM 2600 C CA . VAL A 1 340 ? 10.474 -3.314 33.616 1.00 85.19 340 VAL A CA 1
ATOM 2601 C C . VAL A 1 340 ? 9.911 -3.189 32.210 1.00 85.19 340 VAL A C 1
ATOM 2603 O O . VAL A 1 340 ? 8.702 -3.211 32.006 1.00 85.19 340 VAL A O 1
ATOM 2606 N N . GLU A 1 341 ? 10.795 -3.103 31.223 1.00 79.12 341 GLU A N 1
ATOM 2607 C CA . GLU A 1 341 ? 10.389 -3.072 29.823 1.00 79.12 341 GLU A CA 1
ATOM 2608 C C . GLU A 1 341 ? 10.415 -4.484 29.224 1.00 79.12 341 GLU A C 1
ATOM 2610 O O . GLU A 1 341 ? 11.335 -5.277 29.462 1.00 79.12 341 GLU A O 1
ATOM 2615 N N . ALA A 1 342 ? 9.394 -4.811 28.432 1.00 85.25 342 ALA A N 1
ATOM 2616 C CA . ALA A 1 342 ? 9.412 -6.013 27.613 1.00 85.25 342 ALA A CA 1
ATOM 2617 C C . ALA A 1 342 ? 10.481 -5.877 26.511 1.00 85.25 342 ALA A C 1
ATOM 2619 O O . ALA A 1 342 ? 10.705 -4.769 26.011 1.00 85.25 342 ALA A O 1
ATOM 2620 N N . PRO A 1 343 ? 11.147 -6.980 26.118 1.00 84.44 343 PRO A N 1
ATOM 2621 C CA . PRO A 1 343 ? 12.058 -6.938 24.985 1.00 84.44 343 PRO A CA 1
ATOM 2622 C C . PRO A 1 343 ? 11.289 -6.534 23.715 1.00 84.44 343 PRO A C 1
ATOM 2624 O O . PRO A 1 343 ? 10.138 -6.956 23.551 1.00 84.44 343 PRO A O 1
ATOM 2627 N N . PRO A 1 344 ? 11.899 -5.736 22.821 1.00 81.00 344 PRO A N 1
ATOM 2628 C CA . PRO A 1 344 ? 11.289 -5.409 21.539 1.00 81.00 344 PRO A CA 1
ATOM 2629 C C . PRO A 1 344 ? 11.012 -6.673 20.727 1.00 81.00 344 PRO A C 1
ATOM 2631 O O . PRO A 1 344 ? 11.753 -7.658 20.803 1.00 81.00 344 PRO A O 1
ATOM 2634 N N . GLY A 1 345 ? 9.921 -6.645 19.960 1.00 80.19 345 GLY A N 1
ATOM 2635 C CA . GLY A 1 345 ? 9.610 -7.710 19.014 1.00 80.19 345 GLY A CA 1
ATOM 2636 C C . GLY A 1 345 ? 10.623 -7.778 17.866 1.00 80.19 345 GLY A C 1
ATOM 2637 O O . GLY A 1 345 ? 11.449 -6.890 17.676 1.00 80.19 345 GLY A O 1
ATOM 2638 N N . THR A 1 346 ? 10.531 -8.837 17.063 1.00 86.19 346 THR A N 1
ATOM 2639 C CA . THR A 1 346 ? 11.297 -8.992 15.810 1.00 86.19 346 THR A CA 1
ATOM 2640 C C . THR A 1 346 ? 10.541 -8.462 14.589 1.00 86.19 346 THR A C 1
ATOM 2642 O O . THR A 1 346 ? 10.914 -8.754 13.458 1.00 86.19 346 THR A O 1
ATOM 2645 N N . ASP A 1 347 ? 9.423 -7.775 14.813 1.00 88.94 347 ASP A N 1
ATOM 2646 C CA . ASP A 1 347 ? 8.607 -7.183 13.764 1.00 88.94 347 ASP A CA 1
ATOM 2647 C C . ASP A 1 347 ? 8.969 -5.707 13.616 1.00 88.94 347 ASP A C 1
ATOM 2649 O O . ASP A 1 347 ? 8.964 -4.961 14.594 1.00 88.94 347 ASP A O 1
ATOM 2653 N N . PHE A 1 348 ? 9.288 -5.312 12.388 1.00 89.94 348 PHE A N 1
ATOM 2654 C CA . PHE A 1 348 ? 9.688 -3.953 12.034 1.00 89.94 348 PHE A CA 1
ATOM 2655 C C . PHE A 1 348 ? 8.587 -3.196 11.276 1.00 89.94 348 PHE A C 1
ATOM 2657 O O . PHE A 1 348 ? 8.775 -2.044 10.896 1.00 89.94 348 PHE A O 1
ATOM 2664 N N . LEU A 1 349 ? 7.421 -3.815 11.066 1.00 93.12 349 LEU A N 1
ATOM 2665 C CA . LEU A 1 349 ? 6.266 -3.233 10.374 1.00 93.12 349 LEU A CA 1
ATOM 2666 C C . LEU A 1 349 ? 5.331 -2.539 11.373 1.00 93.12 349 LEU A C 1
ATOM 2668 O O . LEU A 1 349 ? 4.115 -2.752 11.367 1.00 93.12 349 LEU A O 1
ATOM 2672 N N . THR A 1 350 ? 5.910 -1.761 12.289 1.00 91.94 350 THR A N 1
ATOM 2673 C CA . THR A 1 350 ? 5.225 -1.304 13.507 1.00 91.94 350 THR A CA 1
ATOM 2674 C C . THR A 1 350 ? 5.125 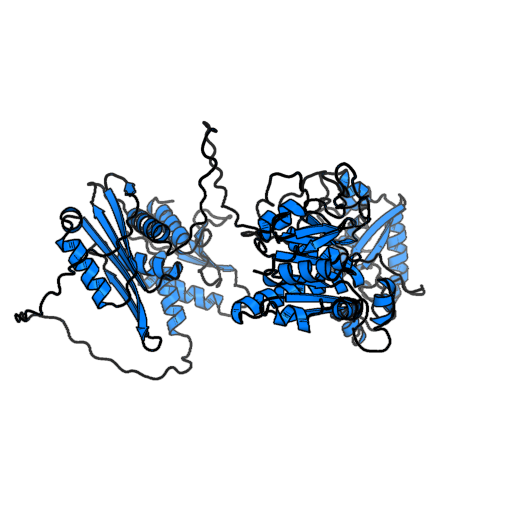0.207 13.669 1.00 91.94 350 THR A C 1
ATOM 2676 O O . THR A 1 350 ? 4.533 0.645 14.654 1.00 91.94 350 THR A O 1
ATOM 2679 N N . ARG A 1 351 ? 5.651 0.996 12.724 1.00 89.81 351 ARG A N 1
ATOM 2680 C CA . ARG A 1 351 ? 5.501 2.460 12.757 1.00 89.81 351 ARG A CA 1
ATOM 2681 C C . ARG A 1 351 ? 4.029 2.882 12.791 1.00 89.81 351 ARG A C 1
ATOM 2683 O O . ARG A 1 351 ? 3.176 2.184 12.238 1.00 89.81 351 ARG A O 1
ATOM 2690 N N . HIS A 1 352 ? 3.747 4.009 13.436 1.00 89.31 352 HIS A N 1
ATOM 2691 C CA . HIS A 1 352 ? 2.417 4.599 13.656 1.00 89.31 352 HIS A CA 1
ATOM 2692 C C . HIS A 1 352 ? 1.436 3.724 14.457 1.00 89.31 352 HIS A C 1
ATOM 2694 O O . HIS A 1 352 ? 0.250 4.047 14.550 1.00 89.31 352 HIS A O 1
ATOM 2700 N N . LYS A 1 353 ? 1.900 2.622 15.062 1.00 94.38 353 LYS A N 1
ATOM 2701 C CA . LYS A 1 353 ? 1.065 1.712 15.862 1.00 94.38 353 LYS A CA 1
ATOM 2702 C C . LYS A 1 353 ? 1.290 1.908 17.357 1.00 94.38 353 LYS A C 1
ATOM 2704 O O . LYS A 1 353 ? 2.323 2.387 17.811 1.00 94.38 353 LYS A O 1
ATOM 2709 N N . SER A 1 354 ? 0.322 1.461 18.147 1.00 96.00 354 SER A N 1
ATOM 2710 C CA . SER A 1 354 ? 0.479 1.256 19.592 1.00 96.00 354 SER A CA 1
ATOM 2711 C C . SER A 1 354 ? 0.158 -0.192 19.939 1.00 96.00 354 SER A C 1
ATOM 2713 O O . SER A 1 354 ? -0.573 -0.853 19.206 1.00 96.00 354 SER A O 1
ATOM 2715 N N . SER A 1 355 ? 0.695 -0.706 21.043 1.00 96.75 355 SER A N 1
ATOM 2716 C CA . SER A 1 355 ? 0.518 -2.099 21.460 1.00 96.75 355 SER A CA 1
ATOM 2717 C C . SER A 1 355 ? -0.118 -2.194 22.841 1.00 96.75 355 SER A C 1
ATOM 2719 O O . SER A 1 355 ? 0.239 -1.464 23.761 1.00 96.75 355 SER A O 1
ATOM 2721 N N . ILE A 1 356 ? -1.025 -3.153 23.014 1.00 97.38 356 ILE A N 1
ATOM 2722 C CA . ILE A 1 356 ? -1.439 -3.675 24.315 1.00 97.38 356 ILE A CA 1
ATOM 2723 C C . ILE A 1 356 ? -1.042 -5.144 24.422 1.00 97.38 356 ILE A C 1
ATOM 2725 O O . ILE A 1 356 ? -1.224 -5.925 23.494 1.00 97.38 356 ILE A O 1
ATOM 2729 N N . ALA A 1 357 ? -0.543 -5.551 25.584 1.00 97.19 357 ALA A N 1
ATOM 2730 C CA . ALA A 1 357 ? -0.316 -6.960 25.881 1.00 97.19 357 ALA A CA 1
ATOM 2731 C C . ALA A 1 357 ? -1.535 -7.572 26.591 1.00 97.19 357 ALA A C 1
ATOM 2733 O O . ALA A 1 357 ? -1.985 -7.033 27.604 1.00 97.19 357 ALA A O 1
ATOM 2734 N N . VAL A 1 358 ? -2.058 -8.695 26.090 1.00 97.50 358 VAL A N 1
ATOM 2735 C CA . VAL A 1 358 ? -3.240 -9.389 26.636 1.00 97.50 358 VAL A CA 1
ATOM 2736 C C . VAL A 1 358 ? -2.970 -10.891 26.729 1.00 97.50 358 VAL A C 1
ATOM 2738 O O . VAL A 1 358 ? -2.372 -11.491 25.833 1.00 97.50 358 VAL A O 1
ATOM 2741 N N . ASP A 1 359 ? -3.408 -11.527 27.819 1.00 95.94 359 ASP A N 1
ATOM 2742 C CA . ASP A 1 359 ? -3.447 -12.989 27.892 1.00 95.94 359 ASP A CA 1
ATOM 2743 C C . ASP A 1 359 ? -4.761 -13.498 27.292 1.00 95.94 359 ASP A C 1
ATOM 2745 O O . ASP A 1 359 ? -5.800 -13.527 27.951 1.00 95.94 359 ASP A O 1
ATOM 2749 N N . LEU A 1 360 ? -4.712 -13.925 26.029 1.00 94.69 360 LEU A N 1
ATOM 2750 C CA . LEU A 1 360 ? -5.878 -14.457 25.318 1.00 94.69 360 LEU A CA 1
ATOM 2751 C C . LEU A 1 360 ? -6.342 -15.834 25.830 1.00 94.69 360 LEU A C 1
ATOM 2753 O O . LEU A 1 360 ? -7.328 -16.361 25.324 1.00 94.69 360 LEU A O 1
ATOM 2757 N N . LYS A 1 361 ? -5.663 -16.430 26.821 1.00 91.94 361 LYS A N 1
ATOM 2758 C CA . LYS A 1 361 ? -6.166 -17.610 27.546 1.00 91.94 361 LYS A CA 1
ATOM 2759 C C . LYS A 1 361 ? -7.037 -17.242 28.748 1.00 91.94 361 LYS A C 1
ATOM 2761 O O . LYS A 1 361 ? -7.693 -18.123 29.296 1.00 91.94 361 LYS A O 1
ATOM 2766 N N . SER A 1 362 ? -7.027 -15.977 29.167 1.00 94.19 362 SER A N 1
ATOM 2767 C CA . SER A 1 362 ? -7.874 -15.481 30.246 1.00 94.19 362 SER A CA 1
ATOM 2768 C C . SER A 1 362 ? -9.242 -15.062 29.711 1.00 94.19 362 SER A C 1
ATOM 2770 O O . SER A 1 362 ? -9.328 -14.294 28.751 1.00 94.19 362 SER A O 1
ATOM 2772 N N . GLU A 1 363 ? -10.319 -15.490 30.371 1.00 95.12 363 GLU A N 1
ATOM 2773 C CA . GLU A 1 363 ? -11.683 -15.050 30.049 1.00 95.12 363 GLU A CA 1
ATOM 2774 C C . GLU A 1 363 ? -11.837 -13.526 30.158 1.00 95.12 363 GLU A C 1
ATOM 2776 O O . GLU A 1 363 ? -12.502 -12.907 29.324 1.00 95.12 363 GLU A O 1
ATOM 2781 N N . SER A 1 364 ? -11.182 -12.897 31.141 1.00 95.44 364 SER A N 1
ATOM 2782 C CA . SER A 1 364 ? -11.194 -11.440 31.317 1.00 95.44 364 SER A CA 1
ATOM 2783 C C . SER A 1 364 ? -10.390 -10.715 30.231 1.00 95.44 364 SER A C 1
ATOM 2785 O O . SER A 1 364 ? -10.773 -9.622 29.813 1.00 95.44 364 SER A O 1
ATOM 2787 N N . GLY A 1 365 ? -9.328 -11.341 29.710 1.00 96.69 365 GLY A N 1
ATOM 2788 C CA . GLY A 1 365 ? -8.568 -10.850 28.558 1.00 96.69 365 GLY A CA 1
ATOM 2789 C C . GLY A 1 365 ? -9.380 -10.923 27.262 1.00 96.69 365 GLY A C 1
ATOM 2790 O O . GLY A 1 365 ? -9.497 -9.935 26.542 1.00 96.69 365 GLY A O 1
ATOM 2791 N N . VAL A 1 366 ? -10.034 -12.058 26.997 1.00 97.62 366 VAL A N 1
ATOM 2792 C CA . VAL A 1 366 ? -10.962 -12.215 25.860 1.00 97.62 366 VAL A CA 1
ATOM 2793 C C . VAL A 1 366 ? -12.127 -11.225 25.955 1.00 97.62 366 VAL A C 1
ATOM 2795 O O . VAL A 1 366 ? -12.518 -10.626 24.952 1.00 97.62 366 VAL A O 1
ATOM 2798 N N . SER A 1 367 ? -12.667 -11.017 27.158 1.00 97.62 367 SER A N 1
ATOM 2799 C CA . SER A 1 367 ? -13.753 -10.058 27.396 1.00 97.62 367 SER A CA 1
ATOM 2800 C C . SER A 1 367 ? -13.327 -8.619 27.109 1.00 97.62 367 SER A C 1
ATOM 2802 O O . SER A 1 367 ? -14.112 -7.868 26.537 1.00 97.62 367 SER A O 1
ATOM 2804 N N . LEU A 1 368 ? -12.081 -8.247 27.424 1.00 97.88 368 LEU A N 1
ATOM 2805 C CA . LEU A 1 368 ? -11.536 -6.931 27.077 1.00 97.88 368 LEU A CA 1
ATOM 2806 C C . LEU A 1 368 ? -11.540 -6.717 25.563 1.00 97.88 368 LEU A C 1
ATOM 2808 O O . LEU A 1 368 ? -12.016 -5.688 25.092 1.00 97.88 368 LEU A O 1
ATOM 2812 N N . ILE A 1 369 ? -11.073 -7.705 24.795 1.00 98.38 369 ILE A N 1
ATOM 2813 C CA . ILE A 1 369 ? -11.057 -7.608 23.330 1.00 98.38 369 ILE A CA 1
ATOM 2814 C C . ILE A 1 369 ? -12.473 -7.490 22.761 1.00 98.38 369 ILE A C 1
ATOM 2816 O O . ILE A 1 369 ? -12.706 -6.670 21.876 1.00 98.38 369 ILE A O 1
ATOM 2820 N N . LYS A 1 370 ? -13.436 -8.255 23.289 1.00 98.50 370 LYS A N 1
ATOM 2821 C CA . LYS A 1 370 ? -14.850 -8.134 22.895 1.00 98.50 370 LYS A CA 1
ATOM 2822 C C . LYS A 1 370 ? -15.415 -6.745 23.188 1.00 98.50 370 LYS A C 1
ATOM 2824 O O . LYS A 1 370 ? -16.176 -6.228 22.375 1.00 98.50 370 LYS A O 1
ATOM 2829 N N . GLU A 1 371 ? -15.043 -6.137 24.313 1.00 98.06 371 GLU A N 1
ATOM 2830 C CA . GLU A 1 371 ? -15.492 -4.785 24.655 1.00 98.06 371 GLU A CA 1
ATOM 2831 C C . GLU A 1 371 ? -14.899 -3.737 23.703 1.00 98.06 371 GLU A C 1
ATOM 2833 O O . GLU A 1 371 ? -15.625 -2.870 23.225 1.00 98.06 371 GLU A O 1
ATOM 2838 N N . LEU A 1 372 ? -13.615 -3.855 23.351 1.00 98.31 372 LEU A N 1
ATOM 2839 C CA . LEU A 1 372 ? -12.983 -2.986 22.352 1.00 98.31 372 LEU A CA 1
ATOM 2840 C C . LEU A 1 372 ? -13.622 -3.164 20.964 1.00 98.31 372 LEU A C 1
ATOM 2842 O O . LEU A 1 372 ? -13.908 -2.180 20.278 1.00 98.31 372 LEU A O 1
ATOM 2846 N N . ALA A 1 373 ? -13.925 -4.408 20.578 1.00 98.38 373 ALA A N 1
ATOM 2847 C CA . ALA A 1 373 ? -14.528 -4.747 19.288 1.00 98.38 373 ALA A CA 1
ATOM 2848 C C . ALA A 1 373 ? -15.906 -4.098 19.057 1.00 98.38 373 ALA A C 1
ATOM 2850 O O . ALA A 1 373 ? -16.277 -3.872 17.905 1.00 98.38 373 ALA A O 1
ATOM 2851 N N . LYS A 1 374 ? -16.637 -3.723 20.120 1.00 98.12 374 LYS A N 1
ATOM 2852 C CA . LYS A 1 374 ? -17.913 -2.984 20.020 1.00 98.12 374 LYS A CA 1
ATOM 2853 C C . LYS A 1 374 ? -17.800 -1.664 19.262 1.00 98.12 374 LYS A C 1
ATOM 2855 O O . LYS A 1 374 ? -18.788 -1.209 18.701 1.00 98.12 374 LYS A O 1
ATOM 2860 N N . THR A 1 375 ? -16.624 -1.037 19.284 1.00 97.31 375 THR A N 1
ATOM 2861 C CA . THR A 1 375 ? -16.389 0.272 18.649 1.00 97.31 375 THR A CA 1
ATOM 2862 C C . THR A 1 375 ? -15.234 0.262 17.653 1.00 97.31 375 THR A C 1
ATOM 2864 O O . THR A 1 375 ? -14.915 1.307 17.093 1.00 97.31 375 THR A O 1
ATOM 2867 N N . ALA A 1 376 ? -14.599 -0.893 17.439 1.00 98.62 376 ALA A N 1
ATOM 2868 C CA . ALA A 1 376 ? -13.577 -1.054 16.416 1.00 98.62 376 ALA A CA 1
ATOM 2869 C C . ALA A 1 376 ? -14.208 -1.056 15.017 1.00 98.62 376 ALA A C 1
ATOM 2871 O O . ALA A 1 376 ? -15.287 -1.612 14.808 1.00 98.62 376 ALA A O 1
ATOM 2872 N N . ASP A 1 377 ? -13.508 -0.477 14.050 1.00 98.81 377 ASP A N 1
ATOM 2873 C CA . ASP A 1 377 ? -13.903 -0.500 12.644 1.00 98.81 377 ASP A CA 1
ATOM 2874 C C . ASP A 1 377 ? -13.404 -1.751 11.936 1.00 98.81 377 ASP A C 1
ATOM 2876 O O . ASP A 1 377 ? -14.108 -2.317 11.099 1.00 98.81 377 ASP A O 1
ATOM 2880 N N . VAL A 1 378 ? -12.185 -2.176 12.274 1.00 98.88 378 VAL A N 1
ATOM 2881 C CA . VAL A 1 378 ? -11.492 -3.279 11.612 1.00 98.88 378 VAL A CA 1
ATOM 2882 C C . VAL A 1 378 ? -10.826 -4.182 12.647 1.00 98.88 378 VAL A C 1
ATOM 2884 O O . VAL A 1 378 ? -10.215 -3.706 13.605 1.00 98.88 378 VAL A O 1
ATOM 2887 N N . ILE A 1 379 ? -10.901 -5.492 12.424 1.00 98.81 379 ILE A N 1
ATOM 2888 C CA . ILE A 1 379 ? -10.041 -6.492 13.068 1.00 98.81 379 ILE A CA 1
ATOM 2889 C C . ILE A 1 379 ? -9.140 -7.123 12.011 1.00 98.81 379 ILE A C 1
ATOM 2891 O O . ILE A 1 379 ? -9.606 -7.404 10.910 1.00 98.81 379 ILE A O 1
ATOM 2895 N N . ILE A 1 380 ? -7.875 -7.369 12.360 1.00 98.81 380 ILE A N 1
ATOM 2896 C CA . ILE A 1 380 ? -6.928 -8.140 11.547 1.00 98.81 380 ILE A CA 1
ATOM 2897 C C . ILE A 1 380 ? -6.625 -9.455 12.269 1.00 98.81 380 ILE A C 1
ATOM 2899 O O . ILE A 1 380 ? -5.953 -9.460 13.301 1.00 98.81 380 ILE A O 1
ATOM 2903 N N . ASP A 1 381 ? -7.118 -10.559 11.712 1.00 97.75 381 ASP A N 1
ATOM 2904 C CA . ASP A 1 381 ? -6.860 -11.941 12.127 1.00 97.75 381 ASP A CA 1
ATOM 2905 C C . ASP A 1 381 ? -5.787 -12.580 11.221 1.00 97.75 381 ASP A C 1
ATOM 2907 O O . ASP A 1 381 ? -6.087 -12.956 10.081 1.00 97.75 381 ASP A O 1
ATOM 2911 N N . PRO A 1 382 ? -4.531 -12.708 11.691 1.00 95.38 382 PRO A N 1
ATOM 2912 C CA . PRO A 1 382 ? -3.447 -13.314 10.923 1.00 95.38 382 PRO A CA 1
ATOM 2913 C C . PRO A 1 382 ? -3.308 -14.825 11.173 1.00 95.38 382 PRO A C 1
ATOM 2915 O O . PRO A 1 382 ? -2.318 -15.430 10.749 1.00 95.38 382 PRO A O 1
ATOM 2918 N N . PHE A 1 383 ? -4.200 -15.437 11.957 1.00 93.75 383 PHE A N 1
ATOM 2919 C CA . PHE A 1 383 ? -4.011 -16.805 12.415 1.00 93.75 383 PHE A CA 1
ATOM 2920 C C . PHE A 1 383 ? -4.599 -17.834 11.449 1.00 93.75 383 PHE A C 1
ATOM 2922 O O . PHE A 1 383 ? -5.498 -17.583 10.649 1.00 93.75 383 PHE A O 1
ATOM 2929 N N . ARG A 1 384 ? -4.095 -19.068 11.559 1.00 90.25 384 ARG A N 1
ATOM 2930 C CA . ARG A 1 384 ? -4.669 -20.220 10.853 1.00 90.25 384 ARG A CA 1
ATOM 2931 C C . ARG A 1 384 ? -6.152 -20.415 11.223 1.00 90.25 384 ARG A C 1
ATOM 2933 O O . ARG A 1 384 ? -6.546 -20.058 12.340 1.00 90.25 384 ARG A O 1
ATOM 2940 N N . PRO A 1 385 ? -6.944 -21.078 10.360 1.00 92.19 385 PRO A N 1
ATOM 2941 C CA . PRO A 1 385 ? -8.365 -21.292 10.607 1.00 92.19 385 PRO A CA 1
ATOM 2942 C C . PRO A 1 385 ? -8.661 -21.888 11.988 1.00 92.19 385 PRO A C 1
ATOM 2944 O O . PRO A 1 385 ? -8.026 -22.859 12.413 1.00 92.19 385 PRO A O 1
ATOM 2947 N N . GLY A 1 386 ? -9.648 -21.324 12.684 1.00 92.31 386 GLY A N 1
ATOM 2948 C CA . GLY A 1 386 ? -10.158 -21.852 13.946 1.00 92.31 386 GLY A CA 1
ATOM 2949 C C . GLY A 1 386 ? -9.443 -21.348 15.202 1.00 92.31 386 GLY A C 1
ATOM 2950 O O . GLY A 1 386 ? -9.838 -21.743 16.298 1.00 92.31 386 GLY A O 1
ATOM 2951 N N . VAL A 1 387 ? -8.377 -20.543 15.099 1.00 94.12 387 VAL A N 1
ATOM 2952 C CA . VAL A 1 387 ? -7.655 -20.056 16.289 1.00 94.12 387 VAL A CA 1
ATOM 2953 C C . VAL A 1 387 ? -8.487 -19.036 17.059 1.00 94.12 387 VAL A C 1
ATOM 2955 O O . VAL A 1 387 ? -8.749 -19.266 18.239 1.00 94.12 387 VAL A O 1
ATOM 2958 N N . LEU A 1 388 ? -8.932 -17.949 16.421 1.00 96.50 388 LEU A N 1
ATOM 2959 C CA . LEU A 1 388 ? -9.750 -16.942 17.104 1.00 96.50 388 LEU A CA 1
ATOM 2960 C C . LEU A 1 388 ? -11.164 -17.446 17.386 1.00 96.50 388 LEU A C 1
ATOM 2962 O O . LEU A 1 388 ? -11.739 -17.094 18.413 1.00 96.50 388 LEU A O 1
ATOM 2966 N N . GLU A 1 389 ? -11.705 -18.337 16.556 1.00 96.31 389 GLU A N 1
ATOM 2967 C CA . GLU A 1 389 ? -12.998 -18.975 16.800 1.00 96.31 389 GLU A CA 1
ATOM 2968 C C . GLU A 1 389 ? -12.991 -19.774 18.113 1.00 96.31 389 GLU A C 1
ATOM 2970 O O . GLU A 1 389 ? -13.905 -19.624 18.922 1.00 96.31 389 GLU A O 1
ATOM 2975 N N . LYS A 1 390 ? -11.926 -20.543 18.395 1.00 96.69 390 LYS A N 1
ATOM 2976 C CA . LYS A 1 390 ? -11.767 -21.270 19.674 1.00 96.69 390 LYS A CA 1
ATOM 2977 C C . LYS A 1 390 ? -11.672 -20.351 20.890 1.00 96.69 390 LYS A C 1
ATOM 2979 O O . LYS A 1 390 ? -11.997 -20.779 21.992 1.00 96.69 390 LYS A O 1
ATOM 2984 N N . LEU A 1 391 ? -11.226 -19.113 20.694 1.00 96.25 391 LEU A N 1
ATOM 2985 C CA . LEU A 1 391 ? -11.158 -18.084 21.734 1.00 96.25 391 LEU A CA 1
ATOM 2986 C C . LEU A 1 391 ? -12.461 -17.271 21.837 1.00 96.25 391 LEU A C 1
ATOM 2988 O O . LEU A 1 391 ? -12.558 -16.362 22.656 1.00 96.25 391 LEU A O 1
ATOM 2992 N N . GLY A 1 392 ? -13.469 -17.564 21.006 1.00 97.06 392 GLY A N 1
ATOM 2993 C CA . GLY A 1 392 ? -14.711 -16.794 20.938 1.00 97.06 392 GLY A CA 1
ATOM 2994 C C . GLY A 1 392 ? -14.530 -15.387 20.358 1.00 97.06 392 GLY A C 1
ATOM 2995 O O . GLY A 1 392 ? -15.331 -14.505 20.659 1.00 97.06 392 GLY A O 1
ATOM 2996 N N . LEU A 1 393 ? -13.478 -15.178 19.564 1.00 98.19 393 LEU A N 1
ATOM 2997 C CA . LEU A 1 393 ? -13.112 -13.931 18.876 1.00 98.19 393 LEU A CA 1
ATOM 2998 C C . LEU A 1 393 ? -13.223 -14.071 17.345 1.00 98.19 393 LEU A C 1
ATOM 3000 O O . LEU A 1 393 ? -12.650 -13.286 16.592 1.00 98.19 393 LEU A O 1
ATOM 3004 N N . GLY A 1 394 ? -13.937 -15.100 16.881 1.00 97.75 394 GLY A N 1
ATOM 3005 C CA . GLY A 1 394 ? -14.236 -15.322 15.469 1.00 97.75 394 GLY A CA 1
ATOM 3006 C C . GLY A 1 394 ? -15.277 -14.341 14.910 1.00 97.75 394 GLY A C 1
ATOM 3007 O O . GLY A 1 394 ? -15.985 -13.684 15.682 1.00 97.75 394 GLY A O 1
ATOM 3008 N N . PRO A 1 395 ? -15.421 -14.273 13.576 1.00 97.81 395 PRO A N 1
ATOM 3009 C CA . PRO A 1 395 ? -16.314 -13.322 12.916 1.00 97.81 395 PRO A CA 1
ATOM 3010 C C . PRO A 1 395 ? -17.779 -13.497 13.323 1.00 97.81 395 PRO A C 1
ATOM 3012 O O . PRO A 1 395 ? -18.437 -12.500 13.594 1.00 97.81 395 PRO A O 1
ATOM 3015 N N . ASP A 1 396 ? -18.270 -14.733 13.461 1.00 97.19 396 ASP A N 1
ATOM 3016 C CA . ASP A 1 396 ? -19.672 -14.998 13.825 1.00 97.19 396 ASP A CA 1
ATOM 3017 C C . ASP A 1 396 ? -20.061 -14.366 15.167 1.00 97.19 396 ASP A C 1
ATOM 3019 O O . ASP A 1 396 ? -21.179 -13.891 15.337 1.00 97.19 396 ASP A O 1
ATOM 3023 N N . VAL A 1 397 ? -19.122 -14.324 16.118 1.00 98.19 397 VAL A N 1
ATOM 3024 C CA . VAL A 1 397 ? -19.336 -13.712 17.434 1.00 98.19 397 VAL A CA 1
ATOM 3025 C C . VAL A 1 397 ? -19.158 -12.199 17.357 1.00 98.19 397 VAL A C 1
ATOM 3027 O O . VAL A 1 397 ? -19.989 -11.448 17.863 1.00 98.19 397 VAL A O 1
ATOM 3030 N N . LEU A 1 398 ? -18.073 -11.724 16.740 1.00 98.44 398 LEU A N 1
ATOM 3031 C CA . LEU A 1 398 ? -17.742 -10.299 16.776 1.00 98.44 398 LEU A CA 1
ATOM 3032 C C . LEU A 1 398 ? -18.644 -9.451 15.871 1.00 98.44 398 LEU A C 1
ATOM 3034 O O . LEU A 1 398 ? -18.946 -8.319 16.235 1.00 98.44 398 LEU A O 1
ATOM 3038 N N . LEU A 1 399 ? -19.151 -9.998 14.762 1.00 98.25 399 LEU A N 1
ATOM 3039 C CA . LEU A 1 399 ? -20.135 -9.319 13.909 1.00 98.25 399 LEU A CA 1
ATOM 3040 C C . LEU A 1 399 ? -21.521 -9.228 14.565 1.00 98.25 399 LEU A C 1
ATOM 3042 O O . LEU A 1 399 ? -22.270 -8.300 14.277 1.00 98.25 399 LEU A O 1
ATOM 3046 N N . GLN A 1 400 ? -21.867 -10.145 15.476 1.00 98.06 400 GLN A N 1
ATOM 3047 C CA . GLN A 1 400 ? -23.077 -10.003 16.298 1.00 98.06 400 GLN A CA 1
ATOM 3048 C C . GLN A 1 400 ? -22.925 -8.885 17.335 1.00 98.06 400 GLN A C 1
ATOM 3050 O O . GLN A 1 400 ? -23.882 -8.168 17.614 1.00 98.06 400 GLN A O 1
ATOM 3055 N N . ILE A 1 401 ? -21.723 -8.729 17.897 1.00 98.00 401 ILE A N 1
ATOM 3056 C CA . ILE A 1 401 ? -21.404 -7.659 18.852 1.00 98.00 401 ILE A CA 1
ATOM 3057 C C . ILE A 1 401 ? -21.365 -6.296 18.151 1.00 98.00 401 ILE A C 1
ATOM 3059 O O . ILE A 1 401 ? -21.868 -5.313 18.691 1.00 98.00 401 ILE A O 1
ATOM 3063 N N . ASN A 1 402 ? -20.773 -6.240 16.959 1.00 98.56 402 ASN A N 1
ATOM 3064 C CA . ASN A 1 402 ? -20.655 -5.036 16.151 1.00 98.56 402 ASN A CA 1
ATOM 3065 C C . ASN A 1 402 ? -20.984 -5.349 14.678 1.00 98.56 402 ASN A C 1
ATOM 3067 O O . ASN A 1 402 ? -20.095 -5.738 13.916 1.00 98.56 402 ASN A O 1
ATOM 3071 N N . PRO A 1 403 ? -22.238 -5.129 14.243 1.00 98.44 403 PRO A N 1
ATOM 3072 C CA . PRO A 1 403 ? -22.654 -5.365 12.859 1.00 98.44 403 PRO A CA 1
ATOM 3073 C C . PRO A 1 403 ? -21.974 -4.465 11.818 1.00 98.44 403 PRO A C 1
ATOM 3075 O O . PRO A 1 403 ? -22.128 -4.714 10.625 1.00 98.44 403 PRO A O 1
ATOM 3078 N N . GLN A 1 404 ? -21.251 -3.418 12.237 1.00 98.50 404 GLN A N 1
ATOM 3079 C CA . GLN A 1 404 ? -20.482 -2.525 11.360 1.00 98.50 404 GLN A CA 1
ATOM 3080 C C . GLN A 1 404 ? -19.001 -2.918 11.239 1.00 98.50 404 GLN A C 1
ATOM 3082 O O . GLN A 1 404 ? -18.257 -2.287 10.484 1.00 98.50 404 GLN A O 1
ATOM 3087 N N . LEU A 1 405 ? -18.559 -3.938 11.978 1.00 98.88 405 LEU A N 1
ATOM 3088 C CA . LEU A 1 405 ? -17.168 -4.373 12.015 1.00 98.88 405 LEU A CA 1
ATOM 3089 C C . LEU A 1 405 ? -16.739 -5.007 10.689 1.00 98.88 405 LEU A C 1
ATOM 3091 O O . LEU A 1 405 ? -17.411 -5.887 10.153 1.00 98.88 405 LEU A O 1
ATOM 3095 N N . ILE A 1 406 ? -15.564 -4.626 10.201 1.00 98.88 406 ILE A N 1
ATOM 3096 C CA . ILE A 1 406 ? -14.897 -5.327 9.108 1.00 98.88 406 ILE A CA 1
ATOM 3097 C C . ILE A 1 406 ? -13.926 -6.331 9.711 1.00 98.88 406 ILE A C 1
ATOM 3099 O O . ILE A 1 406 ? -12.928 -5.973 10.335 1.00 98.88 406 ILE A O 1
ATOM 3103 N N . TYR A 1 407 ? -14.227 -7.611 9.529 1.00 98.81 407 TYR A N 1
ATOM 3104 C CA . TYR A 1 407 ? -13.376 -8.689 10.009 1.00 98.81 407 TYR A CA 1
ATOM 3105 C C . TYR A 1 407 ? -12.410 -9.093 8.896 1.00 98.81 407 TYR A C 1
ATOM 3107 O O . TYR A 1 407 ? -12.738 -9.920 8.043 1.00 98.81 407 TYR A O 1
ATOM 3115 N N . GLY A 1 408 ? -11.231 -8.476 8.875 1.00 98.50 408 GLY A N 1
ATOM 3116 C CA . GLY A 1 408 ? -10.152 -8.834 7.968 1.00 98.50 408 GLY A CA 1
ATOM 3117 C C . GLY A 1 408 ? -9.432 -10.078 8.472 1.00 98.50 408 GLY A C 1
ATOM 3118 O O . GLY A 1 408 ? -8.847 -10.056 9.550 1.00 98.50 408 GLY A O 1
ATOM 3119 N N . ARG A 1 409 ? -9.451 -11.167 7.707 1.00 96.88 409 ARG A N 1
ATOM 3120 C CA . ARG A 1 409 ? -8.749 -12.405 8.061 1.00 96.88 409 ARG A CA 1
ATOM 3121 C C . ARG A 1 409 ? -7.911 -12.919 6.912 1.00 96.88 409 ARG A C 1
ATOM 3123 O O . ARG A 1 409 ? -8.317 -12.839 5.752 1.00 96.88 409 ARG A O 1
ATOM 3130 N N . MET A 1 410 ? -6.755 -13.479 7.238 1.00 95.44 410 MET A N 1
ATOM 3131 C CA . MET A 1 410 ? -5.835 -13.983 6.231 1.00 95.44 410 MET A CA 1
ATOM 3132 C C . MET A 1 410 ? -5.125 -15.254 6.664 1.00 95.44 410 MET A C 1
ATOM 3134 O O . MET A 1 410 ? -4.649 -15.376 7.790 1.00 95.44 410 MET A O 1
ATOM 3138 N N . THR A 1 411 ? -5.010 -16.186 5.722 1.00 95.62 411 THR A N 1
ATOM 3139 C CA . THR A 1 411 ? -4.345 -17.476 5.916 1.00 95.62 411 THR A CA 1
ATOM 3140 C C . THR A 1 411 ? -3.357 -17.760 4.798 1.00 95.62 411 THR A C 1
ATOM 3142 O O . THR A 1 411 ? -3.562 -17.346 3.666 1.00 95.62 411 THR A O 1
ATOM 3145 N N . GLY A 1 412 ? -2.307 -18.531 5.086 1.00 95.56 412 GLY A N 1
ATOM 3146 C CA . GLY A 1 412 ? -1.348 -18.978 4.072 1.00 95.56 412 GLY A CA 1
ATOM 3147 C C . GLY A 1 412 ? -2.004 -19.701 2.894 1.00 95.56 412 GLY A C 1
ATOM 3148 O O . GLY A 1 412 ? -1.970 -19.260 1.747 1.00 95.56 412 GLY A O 1
ATOM 3149 N N . PHE A 1 413 ? -2.646 -20.823 3.208 1.00 96.25 413 PHE A N 1
ATOM 3150 C CA . PHE A 1 413 ? -3.448 -21.600 2.270 1.00 96.25 413 PHE A CA 1
ATOM 3151 C C . PHE A 1 413 ? -4.917 -21.182 2.331 1.00 96.25 413 PHE A C 1
ATOM 3153 O O . PHE A 1 413 ? -5.346 -20.518 3.276 1.00 96.25 413 PHE A O 1
ATOM 3160 N N . ARG A 1 414 ? -5.712 -21.635 1.358 1.00 93.62 414 ARG A N 1
ATOM 3161 C CA . ARG A 1 414 ? -7.177 -21.563 1.436 1.00 93.62 414 ARG A CA 1
ATOM 3162 C C . ARG A 1 414 ? -7.669 -22.197 2.739 1.00 93.62 414 ARG A C 1
ATOM 3164 O O . ARG A 1 414 ? -7.116 -23.205 3.187 1.00 93.62 414 ARG A O 1
ATOM 3171 N N . ARG A 1 415 ? -8.727 -21.632 3.329 1.00 91.12 415 ARG A N 1
ATOM 3172 C CA . ARG A 1 415 ? -9.312 -22.147 4.582 1.00 91.12 415 ARG A CA 1
ATOM 3173 C C . ARG A 1 415 ? -9.908 -23.549 4.436 1.00 91.12 415 ARG A C 1
ATOM 3175 O O . ARG A 1 415 ? -10.052 -24.255 5.430 1.00 91.12 415 ARG A O 1
ATOM 3182 N N . GLU A 1 416 ? -10.189 -23.967 3.207 1.00 89.31 416 GLU A N 1
ATOM 3183 C CA . GLU A 1 416 ? -10.675 -25.297 2.857 1.00 89.31 416 GLU A CA 1
ATOM 3184 C C . GLU A 1 416 ? -9.689 -26.043 1.949 1.00 89.31 416 GLU A C 1
ATOM 3186 O O . GLU A 1 416 ? -8.842 -25.457 1.269 1.00 89.31 416 GLU A O 1
ATOM 3191 N N . GLY A 1 417 ? -9.827 -27.367 1.913 1.00 90.19 417 GLY A N 1
ATOM 3192 C CA . GLY A 1 417 ? -9.034 -28.240 1.056 1.00 90.19 417 GLY A CA 1
ATOM 3193 C C . GLY A 1 417 ? -7.766 -28.784 1.713 1.00 90.19 417 GLY A C 1
ATOM 3194 O O . GLY A 1 417 ? -7.527 -28.642 2.909 1.00 90.19 417 GLY A O 1
ATOM 3195 N N . LYS A 1 418 ? -6.947 -29.459 0.899 1.00 93.56 418 LYS A N 1
ATOM 3196 C CA . LYS A 1 418 ? -5.838 -30.323 1.342 1.00 93.56 418 LYS A CA 1
ATOM 3197 C C . LYS A 1 418 ? -4.822 -29.643 2.270 1.00 93.56 418 LYS A C 1
ATOM 3199 O O . LYS A 1 418 ? -4.266 -30.307 3.138 1.00 93.56 418 LYS A O 1
ATOM 3204 N N . TYR A 1 419 ? -4.553 -28.356 2.059 1.00 94.19 419 TYR A N 1
ATOM 3205 C CA . TYR A 1 419 ? -3.475 -27.630 2.737 1.00 94.19 419 TYR A CA 1
ATOM 3206 C C . TYR A 1 419 ? -3.956 -26.747 3.900 1.00 94.19 419 TYR A C 1
ATOM 3208 O O . TYR A 1 419 ? -3.131 -26.127 4.561 1.00 94.19 419 TYR A O 1
ATOM 3216 N N . SER A 1 420 ? -5.261 -26.687 4.182 1.00 91.31 420 SER A N 1
ATOM 3217 C CA . SER A 1 420 ? -5.850 -25.675 5.076 1.00 91.31 420 SER A CA 1
ATOM 3218 C C . SER A 1 420 ? -5.306 -25.678 6.510 1.00 91.31 420 SER A C 1
ATOM 3220 O O . SER A 1 420 ? -5.207 -24.627 7.141 1.00 91.31 420 SER A O 1
ATOM 3222 N N . ALA A 1 421 ? -4.931 -26.851 7.027 1.00 89.25 421 ALA A N 1
ATOM 3223 C CA . ALA A 1 421 ? -4.386 -27.019 8.375 1.00 89.25 421 ALA A CA 1
ATOM 3224 C C . ALA A 1 421 ? -2.846 -27.029 8.427 1.00 89.25 421 ALA A C 1
ATOM 3226 O O . ALA A 1 421 ? -2.270 -27.152 9.511 1.00 89.25 421 ALA A O 1
ATOM 3227 N N . MET A 1 422 ? -2.171 -26.941 7.277 1.00 93.50 422 MET A N 1
ATOM 3228 C CA . MET A 1 422 ? -0.714 -27.026 7.198 1.00 93.50 422 MET A CA 1
ATOM 3229 C C . MET A 1 422 ? -0.054 -25.684 7.512 1.00 93.50 422 MET A C 1
ATOM 3231 O O . MET A 1 422 ? -0.575 -24.618 7.192 1.00 93.50 422 MET A O 1
ATOM 3235 N N . ALA A 1 423 ? 1.130 -25.748 8.120 1.00 91.50 423 ALA A N 1
ATOM 3236 C CA . ALA A 1 423 ? 2.024 -24.601 8.194 1.00 91.50 423 ALA A CA 1
ATOM 3237 C C . ALA A 1 423 ? 2.729 -24.401 6.846 1.00 91.50 423 ALA A C 1
ATOM 3239 O O . ALA A 1 423 ? 2.980 -25.363 6.116 1.00 91.50 423 ALA A O 1
ATOM 3240 N N . GLY A 1 424 ? 3.066 -23.156 6.537 1.00 93.06 424 GLY A N 1
ATOM 3241 C CA . GLY A 1 424 ? 3.823 -22.800 5.349 1.00 93.06 424 GLY A CA 1
ATOM 3242 C C . GLY A 1 424 ? 4.486 -21.440 5.505 1.00 93.06 424 GLY A C 1
ATOM 3243 O O . GLY A 1 424 ? 4.212 -20.691 6.444 1.00 93.06 424 GLY A O 1
ATOM 3244 N N . HIS A 1 425 ? 5.354 -21.141 4.555 1.00 94.88 425 HIS A N 1
ATOM 3245 C CA . HIS A 1 425 ? 5.953 -19.830 4.344 1.00 94.88 425 HIS A CA 1
ATOM 3246 C C . HIS A 1 425 ? 5.749 -19.416 2.885 1.00 94.88 425 HIS A C 1
ATOM 3248 O O . HIS A 1 425 ? 5.316 -20.241 2.076 1.00 94.88 425 HIS A O 1
ATOM 3254 N N . ASP A 1 426 ? 6.099 -18.174 2.550 1.00 95.56 426 ASP A N 1
ATOM 3255 C CA . ASP A 1 426 ? 5.995 -17.586 1.208 1.00 95.56 426 ASP A CA 1
ATOM 3256 C C . ASP A 1 426 ? 6.286 -18.584 0.068 1.00 95.56 426 ASP A C 1
ATOM 3258 O O . ASP A 1 426 ? 5.418 -18.868 -0.761 1.00 95.56 426 ASP A O 1
ATOM 3262 N N . ILE A 1 427 ? 7.448 -19.249 0.111 1.00 97.00 427 ILE A N 1
ATOM 3263 C CA . ILE A 1 427 ? 7.863 -20.248 -0.886 1.00 97.00 427 ILE A CA 1
ATOM 3264 C C . ILE A 1 427 ? 6.860 -21.403 -1.059 1.00 97.00 427 ILE A C 1
ATOM 3266 O O . ILE A 1 427 ? 6.638 -21.871 -2.176 1.00 97.00 427 ILE A O 1
ATOM 3270 N N . ASN A 1 428 ? 6.236 -21.882 0.021 1.00 96.88 428 ASN A N 1
ATOM 3271 C CA . ASN A 1 428 ? 5.266 -22.975 -0.039 1.00 96.88 428 ASN A CA 1
ATOM 3272 C C . ASN A 1 428 ? 3.954 -22.512 -0.676 1.00 96.88 428 ASN A C 1
ATOM 3274 O O . ASN A 1 428 ? 3.353 -23.265 -1.444 1.00 96.88 428 ASN A O 1
ATOM 3278 N N . TYR A 1 429 ? 3.531 -21.280 -0.388 1.00 96.81 429 TYR A N 1
ATOM 3279 C CA . TYR A 1 429 ? 2.335 -20.687 -0.981 1.00 96.81 429 TYR A CA 1
ATOM 3280 C C . TYR A 1 429 ? 2.533 -20.446 -2.482 1.00 96.81 429 TYR A C 1
ATOM 3282 O O . TYR A 1 429 ? 1.667 -20.816 -3.276 1.00 96.81 429 TYR A O 1
ATOM 3290 N N . LEU A 1 430 ? 3.708 -19.945 -2.888 1.00 97.12 430 LEU A N 1
ATOM 3291 C CA . LEU A 1 430 ? 4.091 -19.818 -4.299 1.00 97.12 430 LEU A CA 1
ATOM 3292 C C . LEU A 1 430 ? 4.174 -21.168 -5.016 1.00 97.12 430 LEU A C 1
ATOM 3294 O O . LEU A 1 430 ? 3.821 -21.272 -6.194 1.00 97.12 430 LEU A O 1
ATOM 3298 N N . ALA A 1 431 ? 4.655 -22.206 -4.330 1.00 96.69 431 ALA A N 1
ATOM 3299 C CA . ALA A 1 431 ? 4.749 -23.540 -4.907 1.00 96.69 431 ALA A CA 1
ATOM 3300 C C . ALA A 1 431 ? 3.364 -24.080 -5.282 1.00 96.69 431 ALA A C 1
ATOM 3302 O O . ALA A 1 431 ? 3.167 -24.536 -6.408 1.00 96.69 431 ALA A O 1
ATOM 3303 N N . VAL A 1 432 ? 2.391 -23.997 -4.369 1.00 96.31 432 VAL A N 1
ATOM 3304 C CA . VAL A 1 432 ? 1.047 -24.545 -4.615 1.00 96.31 432 VAL A CA 1
ATOM 3305 C C . VAL A 1 432 ? 0.150 -23.621 -5.443 1.00 96.31 432 VAL A C 1
ATOM 3307 O O . VAL A 1 432 ? -0.792 -24.111 -6.062 1.00 96.31 432 VAL A O 1
ATOM 3310 N N . SER A 1 433 ? 0.440 -22.316 -5.513 1.00 96.12 433 SER A N 1
ATOM 3311 C CA . SER A 1 433 ? -0.232 -21.404 -6.453 1.00 96.12 433 SER A CA 1
ATOM 3312 C C . SER A 1 433 ? 0.199 -21.637 -7.907 1.00 96.12 433 SER A C 1
ATOM 3314 O O . SER A 1 433 ? -0.480 -21.199 -8.834 1.00 96.12 433 SER A O 1
ATOM 3316 N N . GLY A 1 434 ? 1.323 -22.334 -8.114 1.00 95.06 434 GLY A N 1
ATOM 3317 C CA . GLY A 1 434 ? 1.948 -22.560 -9.416 1.00 95.06 434 GLY A CA 1
ATOM 3318 C C . GLY A 1 434 ? 2.874 -21.424 -9.857 1.00 95.06 434 GLY A C 1
ATOM 3319 O O . GLY A 1 434 ? 3.615 -21.597 -10.827 1.00 95.06 434 GLY A O 1
ATOM 3320 N N . VAL A 1 435 ? 2.893 -20.300 -9.136 1.00 96.31 435 VAL A N 1
ATOM 3321 C CA . VAL A 1 435 ? 3.709 -19.123 -9.469 1.00 96.31 435 VAL A CA 1
ATOM 3322 C C . VAL A 1 435 ? 5.197 -19.427 -9.359 1.00 96.31 435 VAL A C 1
ATOM 3324 O O . VAL A 1 435 ? 5.952 -19.032 -10.242 1.00 96.31 435 VAL A O 1
ATOM 3327 N N . LEU A 1 436 ? 5.621 -20.211 -8.360 1.00 96.44 436 LEU A N 1
ATOM 3328 C CA . LEU A 1 436 ? 7.036 -20.569 -8.197 1.00 96.44 436 LEU A CA 1
ATOM 3329 C C . LEU A 1 436 ? 7.604 -21.248 -9.452 1.00 96.44 436 LEU A C 1
ATOM 3331 O O . LEU A 1 436 ? 8.760 -21.038 -9.796 1.00 96.44 436 LEU A O 1
ATOM 3335 N N . SER A 1 437 ? 6.785 -22.021 -10.176 1.00 94.44 437 SER A N 1
ATOM 3336 C CA . SER A 1 437 ? 7.215 -22.717 -11.398 1.00 94.44 437 SER A CA 1
ATOM 3337 C C . SER A 1 437 ? 7.629 -21.777 -12.537 1.00 94.44 437 SER A C 1
ATOM 3339 O O . SER A 1 437 ? 8.330 -22.218 -13.450 1.00 94.44 437 SER A O 1
ATOM 3341 N N . LEU A 1 438 ? 7.209 -20.510 -12.474 1.00 93.19 438 LEU A N 1
ATOM 3342 C CA . LEU A 1 438 ? 7.499 -19.469 -13.459 1.00 93.19 438 LEU A CA 1
ATOM 3343 C C . LEU A 1 438 ? 8.810 -18.726 -13.165 1.00 93.19 438 LEU A C 1
ATOM 3345 O O . LEU A 1 438 ? 9.307 -18.025 -14.035 1.00 93.19 438 LEU A O 1
ATOM 3349 N N . LEU A 1 439 ? 9.365 -18.858 -11.957 1.00 94.19 439 LEU A N 1
ATOM 3350 C CA . LEU A 1 439 ? 10.491 -18.048 -11.491 1.00 94.19 439 LEU A CA 1
ATOM 3351 C C . LEU A 1 439 ? 11.816 -18.798 -11.632 1.00 94.19 439 LEU A C 1
ATOM 3353 O O . LEU A 1 439 ? 11.934 -19.938 -11.179 1.00 94.19 439 LEU A O 1
ATOM 3357 N N . GLY A 1 440 ? 12.820 -18.162 -12.240 1.00 93.69 440 GLY A N 1
ATOM 3358 C CA . GLY A 1 440 ? 14.165 -18.720 -12.440 1.00 93.69 440 GLY A CA 1
ATOM 3359 C C . GLY A 1 440 ? 14.580 -18.831 -13.910 1.00 93.69 440 GLY A C 1
ATOM 3360 O O . GLY A 1 440 ? 13.788 -18.571 -14.811 1.00 93.69 440 GLY A O 1
ATOM 3361 N N . ARG A 1 441 ? 15.838 -19.223 -14.139 1.00 94.69 441 ARG A N 1
ATOM 3362 C CA . ARG A 1 441 ? 16.440 -19.358 -15.474 1.00 94.69 441 ARG A CA 1
ATOM 3363 C C . ARG A 1 441 ? 16.002 -20.642 -16.184 1.00 94.69 441 ARG A C 1
ATOM 3365 O O . ARG A 1 441 ? 15.514 -21.587 -15.552 1.00 94.69 441 ARG A O 1
ATOM 3372 N N . ALA A 1 442 ? 16.212 -20.669 -17.499 1.00 94.25 442 ALA A N 1
ATOM 3373 C CA . ALA A 1 442 ? 16.064 -21.872 -18.308 1.00 94.25 442 ALA A CA 1
ATOM 3374 C C . ALA A 1 442 ? 17.058 -22.949 -17.847 1.00 94.25 442 ALA A C 1
ATOM 3376 O O . ALA A 1 442 ? 18.207 -22.652 -17.536 1.00 94.25 442 ALA A O 1
ATOM 3377 N N . GLY A 1 443 ? 16.604 -24.202 -17.769 1.00 93.38 443 GLY A N 1
ATOM 3378 C CA . GLY A 1 443 ? 17.425 -25.344 -17.338 1.00 93.38 443 GLY A CA 1
ATOM 3379 C C . GLY A 1 443 ? 17.708 -25.442 -15.830 1.00 93.38 443 GLY A C 1
ATOM 3380 O O . GLY A 1 443 ? 18.023 -26.530 -15.353 1.00 93.38 443 GLY A O 1
ATOM 3381 N N . ASP A 1 444 ? 17.526 -24.364 -15.065 1.00 95.00 444 ASP A N 1
ATOM 3382 C CA . ASP A 1 444 ? 17.748 -24.345 -13.616 1.00 95.00 444 ASP A CA 1
ATOM 3383 C C . ASP A 1 444 ? 16.523 -24.794 -12.807 1.00 95.00 444 ASP A C 1
ATOM 3385 O O . ASP A 1 444 ? 15.406 -24.910 -13.317 1.00 95.00 444 ASP A O 1
ATOM 3389 N N . LYS A 1 445 ? 16.706 -25.017 -11.497 1.00 94.69 445 LYS A N 1
ATOM 3390 C CA . LYS A 1 445 ? 15.587 -25.216 -10.559 1.00 94.69 445 LYS A CA 1
ATOM 3391 C C . LYS A 1 445 ? 14.741 -23.933 -10.428 1.00 94.69 445 LYS A C 1
ATOM 3393 O O . LYS A 1 445 ? 15.290 -22.840 -10.563 1.00 94.69 445 LYS A O 1
ATOM 3398 N N . PRO A 1 446 ? 13.435 -24.031 -10.102 1.00 95.06 446 PRO A N 1
ATOM 3399 C CA . PRO A 1 446 ? 12.641 -22.858 -9.747 1.00 95.06 446 PRO A CA 1
ATOM 3400 C C . PRO A 1 446 ? 13.312 -22.025 -8.646 1.00 95.06 446 PRO A C 1
ATOM 3402 O O . PRO A 1 446 ? 13.787 -22.578 -7.649 1.00 95.06 446 PRO A O 1
ATOM 3405 N N . TYR A 1 447 ? 13.354 -20.708 -8.829 1.00 92.06 447 TYR A N 1
ATOM 3406 C CA . TYR A 1 447 ? 13.978 -19.773 -7.898 1.00 92.06 447 TYR A CA 1
ATOM 3407 C C . TYR A 1 447 ? 12.953 -19.247 -6.894 1.00 92.06 447 TYR A C 1
ATOM 3409 O O . TYR A 1 447 ? 11.902 -18.736 -7.276 1.00 92.06 447 TYR A O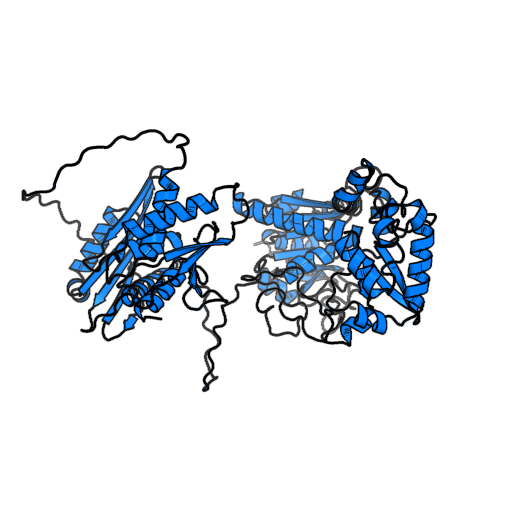 1
ATOM 3417 N N . ALA A 1 448 ? 13.266 -19.369 -5.605 1.00 90.69 448 ALA A N 1
ATOM 3418 C CA . ALA A 1 448 ? 12.443 -18.820 -4.538 1.00 90.69 448 ALA A CA 1
ATOM 3419 C C . ALA A 1 448 ? 12.837 -17.356 -4.283 1.00 90.69 448 ALA A C 1
ATOM 3421 O O . ALA A 1 448 ? 13.977 -17.122 -3.874 1.00 90.69 448 ALA A O 1
ATOM 3422 N N . PRO A 1 449 ? 11.940 -16.382 -4.522 1.00 87.94 449 PRO A N 1
ATOM 3423 C CA . PRO A 1 449 ? 12.224 -14.986 -4.222 1.00 87.94 449 PRO A CA 1
ATOM 3424 C C . PRO A 1 449 ? 12.225 -14.743 -2.704 1.00 87.94 449 PRO A C 1
ATOM 3426 O O . PRO A 1 449 ? 11.737 -15.564 -1.923 1.00 87.94 449 PRO A O 1
ATOM 3429 N N . ILE A 1 450 ? 12.734 -13.581 -2.285 1.00 92.81 450 ILE A N 1
ATOM 3430 C CA . ILE A 1 450 ? 12.399 -13.024 -0.966 1.00 92.81 450 ILE A CA 1
ATOM 3431 C C . ILE A 1 450 ? 10.870 -12.875 -0.857 1.00 92.81 450 ILE A C 1
ATOM 3433 O O . ILE A 1 450 ? 10.187 -12.787 -1.879 1.00 92.81 450 ILE A O 1
ATOM 3437 N N . ASN A 1 451 ? 10.329 -12.855 0.361 1.00 93.44 451 ASN A N 1
ATOM 3438 C CA . ASN A 1 451 ? 8.905 -13.033 0.671 1.00 93.44 451 ASN A CA 1
ATOM 3439 C C . ASN A 1 451 ? 7.955 -11.889 0.238 1.00 93.44 451 ASN A C 1
ATOM 3441 O O . ASN A 1 451 ? 6.958 -11.607 0.893 1.00 93.44 451 ASN A O 1
ATOM 3445 N N . LEU A 1 452 ? 8.252 -11.206 -0.865 1.00 94.81 452 LEU A N 1
ATOM 3446 C CA . LEU A 1 452 ? 7.484 -10.100 -1.433 1.00 94.81 452 LEU A CA 1
ATOM 3447 C C . LEU A 1 452 ? 6.213 -10.556 -2.156 1.00 94.81 452 LEU A C 1
ATOM 3449 O O . LEU A 1 452 ? 5.229 -9.820 -2.182 1.00 94.81 452 LEU A O 1
ATOM 3453 N N . VAL A 1 453 ? 6.213 -11.750 -2.754 1.00 95.50 453 VAL A N 1
ATOM 3454 C CA . VAL A 1 453 ? 5.152 -12.145 -3.692 1.00 95.50 453 VAL A CA 1
ATOM 3455 C C . VAL A 1 453 ? 3.955 -12.762 -2.982 1.00 95.50 453 VAL A C 1
ATOM 3457 O O . VAL A 1 453 ? 2.833 -12.316 -3.208 1.00 95.50 453 VAL A O 1
ATOM 3460 N N . ALA A 1 454 ? 4.150 -13.789 -2.154 1.00 96.56 454 ALA A N 1
ATOM 3461 C CA . ALA A 1 454 ? 3.032 -14.452 -1.494 1.00 96.56 454 ALA A CA 1
ATOM 3462 C C . ALA A 1 454 ? 2.668 -13.755 -0.182 1.00 96.56 454 ALA A C 1
ATOM 3464 O O . ALA A 1 454 ? 1.507 -13.398 -0.023 1.00 96.56 454 ALA A O 1
ATOM 3465 N N . ASP A 1 455 ? 3.616 -13.512 0.724 1.00 96.38 455 ASP A N 1
ATOM 3466 C CA . ASP A 1 455 ? 3.320 -12.887 2.019 1.00 96.38 455 ASP A CA 1
ATOM 3467 C C . ASP A 1 455 ? 2.848 -11.432 1.841 1.00 96.38 455 ASP A C 1
ATOM 3469 O O . ASP A 1 455 ? 1.721 -11.093 2.214 1.00 96.38 455 ASP A O 1
ATOM 3473 N N . PHE A 1 456 ? 3.679 -10.565 1.251 1.00 97.00 456 PHE A N 1
ATOM 3474 C CA . PHE A 1 456 ? 3.366 -9.135 1.153 1.00 97.00 456 PHE A CA 1
ATOM 3475 C C . PHE A 1 456 ? 2.296 -8.826 0.098 1.00 97.00 456 PHE A C 1
ATOM 3477 O O . PHE A 1 456 ? 1.250 -8.279 0.445 1.00 97.00 456 PHE A O 1
ATOM 3484 N N . ALA A 1 457 ? 2.511 -9.182 -1.172 1.00 96.88 457 ALA A N 1
ATOM 3485 C CA . ALA A 1 457 ? 1.578 -8.825 -2.242 1.00 96.88 457 ALA A CA 1
ATOM 3486 C C . ALA A 1 457 ? 0.320 -9.721 -2.263 1.00 96.88 457 ALA A C 1
ATOM 3488 O O . ALA A 1 457 ? -0.812 -9.229 -2.244 1.00 96.88 457 ALA A O 1
ATOM 3489 N N . GLY A 1 458 ? 0.499 -11.043 -2.270 1.00 96.50 458 GLY A N 1
ATOM 3490 C CA . GLY A 1 458 ? -0.601 -12.010 -2.335 1.00 96.50 458 GLY A CA 1
ATOM 3491 C C . GLY A 1 458 ? -1.417 -12.103 -1.043 1.00 96.50 458 GLY A C 1
ATOM 3492 O O . GLY A 1 458 ? -2.609 -12.389 -1.078 1.00 96.50 458 GLY A O 1
ATOM 3493 N N . GLY A 1 459 ? -0.795 -11.849 0.102 1.00 96.94 459 GLY A N 1
ATOM 3494 C CA . GLY A 1 459 ? -1.448 -11.840 1.399 1.00 96.94 459 GLY A CA 1
ATOM 3495 C C . GLY A 1 459 ? -1.831 -10.428 1.814 1.00 96.94 459 GLY A C 1
ATOM 3496 O O . GLY A 1 459 ? -2.984 -10.015 1.679 1.00 96.94 459 GLY A O 1
ATOM 3497 N N . GLY A 1 460 ? -0.858 -9.694 2.353 1.00 97.50 460 GLY A N 1
ATOM 3498 C CA . GLY A 1 460 ? -1.112 -8.460 3.089 1.00 97.50 460 GLY A CA 1
ATOM 3499 C C . GLY A 1 460 ? -1.757 -7.350 2.251 1.00 97.50 460 GLY A C 1
ATOM 3500 O O . GLY A 1 460 ? -2.786 -6.807 2.650 1.00 97.50 460 GLY A O 1
ATOM 3501 N N . ALA A 1 461 ? -1.225 -7.054 1.062 1.00 97.56 461 ALA A N 1
ATOM 3502 C CA . ALA A 1 461 ? -1.800 -6.048 0.164 1.00 97.56 461 ALA A CA 1
ATOM 3503 C C . ALA A 1 461 ? -3.191 -6.459 -0.349 1.00 97.56 461 ALA A C 1
ATOM 3505 O O . ALA A 1 461 ? -4.085 -5.620 -0.474 1.00 97.56 461 ALA A O 1
ATOM 3506 N N . THR A 1 462 ? -3.402 -7.756 -0.592 1.00 98.12 462 THR A N 1
ATOM 3507 C CA . THR A 1 462 ? -4.703 -8.291 -1.019 1.00 98.12 462 THR A CA 1
ATOM 3508 C C . THR A 1 462 ? -5.752 -8.165 0.091 1.00 98.12 462 THR A C 1
ATOM 3510 O O . THR A 1 462 ? -6.872 -7.728 -0.176 1.00 98.12 462 THR A O 1
ATOM 3513 N N . LEU A 1 463 ? -5.401 -8.469 1.348 1.00 98.56 463 LEU A N 1
ATOM 3514 C CA . LEU A 1 463 ? -6.308 -8.259 2.480 1.00 98.56 463 LEU A CA 1
ATOM 3515 C C . LEU A 1 463 ? -6.580 -6.768 2.717 1.00 98.56 463 LEU A C 1
ATOM 3517 O O . LEU A 1 463 ? -7.730 -6.394 2.937 1.00 98.56 463 LEU A O 1
ATOM 3521 N N . PHE A 1 464 ? -5.554 -5.916 2.641 1.00 98.50 464 PHE A N 1
ATOM 3522 C CA . PHE A 1 464 ? -5.717 -4.463 2.730 1.00 98.50 464 PHE A CA 1
ATOM 3523 C C . PHE A 1 464 ? -6.722 -3.950 1.689 1.00 98.50 464 PHE A C 1
ATOM 3525 O O . PHE A 1 464 ? -7.676 -3.258 2.045 1.00 98.50 464 PHE A O 1
ATOM 3532 N N . HIS A 1 465 ? -6.588 -4.370 0.427 1.00 98.19 465 HIS A N 1
ATOM 3533 C CA . HIS A 1 465 ? -7.554 -4.054 -0.626 1.00 98.19 465 HIS A CA 1
ATOM 3534 C C . HIS A 1 465 ? -8.972 -4.548 -0.280 1.00 98.19 465 HIS A C 1
ATOM 3536 O O . HIS A 1 465 ? -9.938 -3.795 -0.414 1.00 98.19 465 HIS A O 1
ATOM 3542 N N . GLY A 1 466 ? -9.106 -5.773 0.238 1.00 98.62 466 GLY A N 1
ATOM 3543 C CA . GLY A 1 466 ? -10.383 -6.312 0.717 1.00 98.62 466 GLY A CA 1
ATOM 3544 C C . GLY A 1 466 ? -11.028 -5.474 1.828 1.00 98.62 466 GLY A C 1
ATOM 3545 O O . GLY A 1 466 ? -12.236 -5.232 1.797 1.00 98.62 466 GLY A O 1
ATOM 3546 N N . ILE A 1 467 ? -10.230 -4.981 2.778 1.00 98.81 467 ILE A N 1
ATOM 3547 C CA . ILE A 1 467 ? -10.691 -4.098 3.858 1.00 98.81 467 ILE A CA 1
ATOM 3548 C C . ILE A 1 467 ? -11.180 -2.762 3.292 1.00 98.81 467 ILE A C 1
ATOM 3550 O O . ILE A 1 467 ? -12.257 -2.313 3.678 1.00 98.81 467 ILE A O 1
ATOM 3554 N N . LEU A 1 468 ? -10.454 -2.149 2.350 1.00 98.38 468 LEU A N 1
ATOM 3555 C CA . LEU A 1 468 ? -10.893 -0.904 1.706 1.00 98.38 468 LEU A CA 1
ATOM 3556 C C . LEU A 1 468 ? -12.221 -1.085 0.959 1.00 98.38 468 LEU A C 1
ATOM 3558 O O . LEU A 1 468 ? -13.136 -0.280 1.131 1.00 98.38 468 LEU A O 1
ATOM 3562 N N . MET A 1 469 ? -12.373 -2.171 0.192 1.00 98.62 469 MET A N 1
ATOM 3563 C CA . MET A 1 469 ? -13.644 -2.491 -0.472 1.00 98.62 469 MET A CA 1
ATOM 3564 C C . MET A 1 469 ? -14.784 -2.663 0.539 1.00 98.62 469 MET A C 1
ATOM 3566 O O . MET A 1 469 ? -15.890 -2.168 0.318 1.00 98.62 469 MET A O 1
ATOM 3570 N N . ALA A 1 470 ? -14.524 -3.326 1.670 1.00 98.75 470 ALA A N 1
ATOM 3571 C CA . ALA A 1 470 ? -15.511 -3.489 2.729 1.00 98.75 470 ALA A CA 1
ATOM 3572 C C . ALA A 1 470 ? -15.864 -2.163 3.424 1.00 98.75 470 ALA A C 1
ATOM 3574 O O . ALA A 1 470 ? -17.035 -1.945 3.728 1.00 98.75 470 ALA A O 1
ATOM 3575 N N . LEU A 1 471 ? -14.901 -1.255 3.616 1.00 98.56 471 LEU A N 1
ATOM 3576 C CA . LEU A 1 471 ? -15.143 0.094 4.141 1.00 98.56 471 LEU A CA 1
ATOM 3577 C C . LEU A 1 471 ? -16.044 0.900 3.198 1.00 98.56 471 LEU A C 1
ATOM 3579 O O . LEU A 1 471 ? -17.016 1.503 3.652 1.00 98.56 471 LEU A O 1
ATOM 3583 N N . ILE A 1 472 ? -15.776 0.854 1.890 1.00 98.44 472 ILE A N 1
ATOM 3584 C CA . ILE A 1 472 ? -16.593 1.522 0.865 1.00 98.44 472 ILE A CA 1
ATOM 3585 C C . ILE A 1 472 ? -18.012 0.933 0.831 1.00 98.44 472 ILE A C 1
ATOM 3587 O O . ILE A 1 472 ? -18.999 1.668 0.815 1.00 98.44 4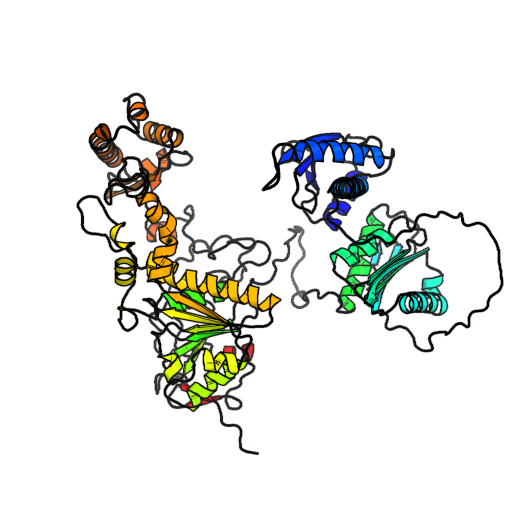72 ILE A O 1
ATOM 3591 N N . ALA A 1 473 ? -18.146 -0.396 0.874 1.00 98.44 473 ALA A N 1
ATOM 3592 C CA . ALA A 1 473 ? -19.454 -1.050 0.927 1.00 98.44 473 ALA A CA 1
ATOM 3593 C C . ALA A 1 473 ? -20.231 -0.684 2.205 1.00 98.44 473 ALA A C 1
ATOM 3595 O O . ALA A 1 473 ? -21.443 -0.443 2.155 1.00 98.44 473 ALA A O 1
ATOM 3596 N N . ARG A 1 474 ? -19.539 -0.584 3.345 1.00 98.38 474 ARG A N 1
ATOM 3597 C CA . ARG A 1 474 ? -20.119 -0.177 4.629 1.00 98.38 474 ARG A CA 1
ATOM 3598 C C . ARG A 1 474 ? -20.692 1.237 4.588 1.00 98.38 474 ARG A C 1
ATOM 3600 O O . ARG A 1 474 ? -21.738 1.452 5.187 1.00 98.38 474 ARG A O 1
ATOM 3607 N N . GLN A 1 475 ? -20.090 2.173 3.848 1.00 96.50 475 GLN A N 1
ATOM 3608 C CA . GLN A 1 475 ? -20.638 3.533 3.702 1.00 96.50 475 GLN A CA 1
ATOM 3609 C C . GLN A 1 475 ? -22.045 3.542 3.088 1.00 96.50 475 GLN A C 1
ATOM 3611 O O . GLN A 1 475 ? -22.874 4.363 3.462 1.00 96.50 475 GLN A O 1
ATOM 3616 N N . ARG A 1 476 ? -22.331 2.612 2.169 1.00 96.75 476 ARG A N 1
ATOM 3617 C CA . ARG A 1 476 ? -23.643 2.512 1.508 1.00 96.75 476 ARG A CA 1
ATOM 3618 C C . ARG A 1 476 ? -24.638 1.662 2.287 1.00 96.75 476 ARG A C 1
ATOM 3620 O O . ARG A 1 476 ? -25.833 1.923 2.263 1.00 96.75 476 ARG A O 1
ATOM 3627 N N . THR A 1 477 ? -24.151 0.607 2.930 1.00 97.38 477 THR A N 1
ATOM 3628 C CA . THR A 1 477 ? -25.006 -0.416 3.554 1.00 97.38 477 THR A CA 1
ATOM 3629 C C . THR A 1 477 ? -25.188 -0.228 5.057 1.00 97.38 477 THR A C 1
ATOM 3631 O O . THR A 1 477 ? -26.078 -0.843 5.643 1.00 97.38 477 THR A O 1
ATOM 3634 N N . GLY A 1 478 ? -24.320 0.558 5.699 1.00 97.31 478 GLY A N 1
ATOM 3635 C CA . GLY A 1 478 ? -24.213 0.661 7.152 1.00 97.31 478 GLY A CA 1
ATOM 3636 C C . GLY A 1 478 ? -23.753 -0.630 7.837 1.00 97.31 478 GLY A C 1
ATOM 3637 O O . GLY A 1 478 ? -23.843 -0.718 9.057 1.00 97.31 478 GLY A O 1
ATOM 3638 N N . LYS A 1 479 ? -23.301 -1.648 7.088 1.00 97.81 479 LYS A N 1
ATOM 3639 C CA . LYS A 1 479 ? -22.939 -2.973 7.613 1.00 97.81 479 LYS A CA 1
ATOM 3640 C C . LYS A 1 479 ? -21.496 -3.329 7.285 1.00 97.81 479 LYS A C 1
ATOM 3642 O O . LYS A 1 479 ? -20.997 -3.045 6.200 1.00 97.81 479 LYS A O 1
ATOM 3647 N N . GLY A 1 480 ? -20.842 -3.958 8.248 1.00 98.00 480 GLY A N 1
ATOM 3648 C CA . GLY A 1 480 ? -19.549 -4.592 8.081 1.00 98.00 480 GLY A CA 1
ATOM 3649 C C . GLY A 1 480 ? -19.689 -5.988 7.479 1.00 98.00 480 GLY A C 1
ATOM 3650 O O . GLY A 1 480 ? -20.792 -6.463 7.200 1.00 98.00 480 GLY A O 1
ATOM 3651 N N . GLN A 1 481 ? -18.554 -6.643 7.255 1.00 98.50 481 GLN A N 1
ATOM 3652 C CA . GLN A 1 481 ? -18.483 -7.983 6.678 1.00 98.50 481 GLN A CA 1
ATOM 3653 C C . GLN A 1 481 ? -17.105 -8.608 6.910 1.00 98.50 481 GLN A C 1
ATOM 3655 O O . GLN A 1 481 ? -16.177 -7.956 7.393 1.00 98.50 481 GLN A O 1
ATOM 3660 N N . VAL A 1 482 ? -16.961 -9.876 6.534 1.00 98.56 482 VAL A N 1
ATOM 3661 C CA . VAL A 1 482 ? -15.662 -10.549 6.510 1.00 98.56 482 VAL A CA 1
ATOM 3662 C C . VAL A 1 482 ? -14.936 -10.202 5.211 1.00 98.56 482 VAL A C 1
ATOM 3664 O O . VAL A 1 482 ? -15.464 -10.442 4.128 1.00 98.56 482 VAL A O 1
ATOM 3667 N N . ALA A 1 483 ? -13.716 -9.681 5.321 1.00 98.25 483 ALA A N 1
ATOM 3668 C CA . ALA A 1 483 ? -12.771 -9.596 4.214 1.00 98.25 483 ALA A CA 1
ATOM 3669 C C . ALA A 1 483 ? -11.760 -10.738 4.374 1.00 98.25 483 ALA A C 1
ATOM 3671 O O . ALA A 1 483 ? -11.002 -10.767 5.341 1.00 98.25 483 ALA A O 1
ATOM 3672 N N . GLU A 1 484 ? -11.772 -11.705 3.458 1.00 95.94 484 GLU A N 1
ATOM 3673 C CA . GLU A 1 484 ? -10.883 -12.868 3.502 1.00 95.94 484 GLU A CA 1
ATOM 3674 C C . GLU A 1 484 ? -9.875 -12.834 2.356 1.00 95.94 484 GLU A C 1
ATOM 3676 O O . GLU A 1 484 ? -10.248 -12.654 1.198 1.00 95.94 484 GLU A O 1
ATOM 3681 N N . ALA A 1 485 ? -8.605 -13.069 2.680 1.00 96.88 485 ALA A N 1
ATOM 3682 C CA . ALA A 1 485 ? -7.546 -13.274 1.700 1.00 96.88 485 ALA A CA 1
ATOM 3683 C C . ALA A 1 485 ? -6.716 -14.517 2.042 1.00 96.88 485 ALA A C 1
ATOM 3685 O O . ALA A 1 485 ? -6.626 -14.933 3.198 1.00 96.88 485 ALA A O 1
ATOM 3686 N N . ASN A 1 486 ? -6.069 -15.104 1.037 1.00 96.81 486 ASN A N 1
ATOM 3687 C CA . ASN A 1 486 ? -5.032 -16.102 1.268 1.00 96.81 486 ASN A CA 1
ATOM 3688 C C . ASN A 1 486 ? -3.875 -15.951 0.283 1.00 96.81 486 ASN A C 1
ATOM 3690 O O . ASN A 1 486 ? -4.083 -15.582 -0.873 1.00 96.81 486 ASN A O 1
ATOM 3694 N N . MET A 1 487 ? -2.664 -16.271 0.740 1.00 97.25 487 MET A N 1
ATOM 3695 C CA . MET A 1 487 ? -1.434 -16.019 -0.015 1.00 97.25 487 MET A CA 1
ATOM 3696 C C . MET A 1 487 ? -1.385 -16.814 -1.326 1.00 97.25 487 MET A C 1
ATOM 3698 O O . MET A 1 487 ? -0.842 -16.330 -2.317 1.00 97.25 487 MET A O 1
ATOM 3702 N N . VAL A 1 488 ? -1.968 -18.018 -1.361 1.00 97.50 488 VAL A N 1
ATOM 3703 C CA . VAL A 1 488 ? -2.022 -18.855 -2.573 1.00 97.50 488 VAL A CA 1
ATOM 3704 C C . VAL A 1 488 ? -2.864 -18.204 -3.665 1.00 97.50 488 VAL A C 1
ATOM 3706 O O . VAL A 1 488 ? -2.406 -18.084 -4.803 1.00 97.50 488 VAL A O 1
ATOM 3709 N N . ASP A 1 489 ? -4.086 -17.789 -3.337 1.00 96.75 489 ASP A N 1
ATOM 3710 C CA . ASP A 1 489 ? -4.994 -17.182 -4.308 1.00 96.75 489 ASP A CA 1
ATOM 3711 C C . ASP A 1 489 ? -4.559 -15.779 -4.690 1.00 96.75 489 ASP A C 1
ATOM 3713 O O . ASP A 1 489 ? -4.615 -15.449 -5.871 1.00 96.75 489 ASP A O 1
ATOM 3717 N N . GLY A 1 490 ? -4.055 -14.987 -3.743 1.00 97.44 490 GLY A N 1
ATOM 3718 C CA . GLY A 1 490 ? -3.510 -13.671 -4.054 1.00 97.44 490 GLY A CA 1
ATOM 3719 C C . GLY A 1 490 ? -2.294 -13.756 -4.975 1.00 97.44 490 GLY A C 1
ATOM 3720 O O . GLY A 1 490 ? -2.254 -13.066 -5.990 1.00 97.44 490 GLY A O 1
ATOM 3721 N N . ALA A 1 491 ? -1.350 -14.671 -4.720 1.00 97.31 491 ALA A N 1
ATOM 3722 C CA . ALA A 1 491 ? -0.231 -14.899 -5.637 1.00 97.31 491 ALA A CA 1
ATOM 3723 C C . ALA A 1 491 ? -0.709 -15.356 -7.028 1.00 97.31 491 ALA A C 1
ATOM 3725 O O . ALA A 1 491 ? -0.206 -14.890 -8.049 1.00 97.31 491 ALA A O 1
ATOM 3726 N N . ASN A 1 492 ? -1.705 -16.244 -7.087 1.00 95.88 492 ASN A N 1
ATOM 3727 C CA . ASN A 1 492 ? -2.284 -16.699 -8.352 1.00 95.88 492 ASN A CA 1
ATOM 3728 C C . ASN A 1 492 ? -2.992 -15.559 -9.107 1.00 95.88 492 ASN A C 1
ATOM 3730 O O . ASN A 1 492 ? -2.870 -15.462 -10.326 1.00 95.88 492 ASN A O 1
ATOM 3734 N N . TYR A 1 493 ? -3.691 -14.680 -8.385 1.00 96.81 493 TYR A N 1
ATOM 3735 C CA . TYR A 1 493 ? -4.351 -13.504 -8.942 1.00 96.81 493 TYR A CA 1
ATOM 3736 C C . TYR A 1 493 ? -3.331 -12.516 -9.521 1.00 96.81 493 TYR A C 1
ATOM 3738 O O . TYR A 1 493 ? -3.484 -12.080 -10.663 1.00 96.81 493 TYR A O 1
ATOM 3746 N N . LEU A 1 494 ? -2.239 -12.239 -8.801 1.00 96.56 494 LEU A N 1
ATOM 3747 C CA . LEU A 1 494 ? -1.121 -11.426 -9.301 1.00 96.56 494 LEU A CA 1
ATOM 3748 C C . LEU A 1 494 ? -0.508 -12.017 -10.579 1.00 96.56 494 LEU A C 1
ATOM 3750 O O . LEU A 1 494 ? -0.142 -11.290 -11.499 1.00 96.56 494 LEU A O 1
ATOM 3754 N N . ALA A 1 495 ? -0.456 -13.345 -10.681 1.00 95.94 495 ALA A N 1
ATOM 3755 C CA . ALA A 1 495 ? 0.057 -14.052 -11.847 1.00 95.94 495 ALA A CA 1
ATOM 3756 C C . ALA A 1 495 ? -0.963 -14.222 -12.992 1.00 95.94 495 ALA A C 1
ATOM 3758 O O . ALA A 1 495 ? -0.714 -15.017 -13.901 1.00 95.94 495 ALA A O 1
ATOM 3759 N N . THR A 1 496 ? -2.088 -13.495 -13.001 1.00 96.69 496 THR A N 1
ATOM 3760 C CA . THR A 1 496 ? -3.130 -13.637 -14.037 1.00 96.69 496 THR A CA 1
ATOM 3761 C C . THR A 1 496 ? -2.571 -13.468 -15.450 1.00 96.69 496 THR A C 1
ATOM 3763 O O . THR A 1 496 ? -2.777 -14.344 -16.290 1.00 96.69 496 THR A O 1
ATOM 3766 N N . PHE A 1 497 ? -1.813 -12.396 -15.714 1.00 94.94 497 PHE A N 1
ATOM 3767 C CA . PHE A 1 497 ? -1.224 -12.161 -17.037 1.00 94.94 497 PHE A CA 1
ATOM 3768 C C . PHE A 1 497 ? -0.288 -13.298 -17.486 1.00 94.94 497 PHE A C 1
ATOM 3770 O O . PHE A 1 497 ? -0.588 -13.923 -18.507 1.00 94.94 497 PHE A O 1
ATOM 3777 N N . PRO A 1 498 ? 0.788 -13.653 -16.748 1.00 93.00 498 PRO A N 1
ATOM 3778 C CA . PRO A 1 498 ? 1.674 -14.731 -17.182 1.00 93.00 498 PRO A CA 1
ATOM 3779 C C . PRO A 1 498 ? 0.950 -16.081 -17.247 1.00 93.00 498 PRO A C 1
ATOM 3781 O O . PRO A 1 498 ? 1.207 -16.870 -18.152 1.00 93.00 498 PRO A O 1
ATOM 3784 N N . ARG A 1 499 ? -0.018 -16.351 -16.361 1.00 92.56 499 ARG A N 1
ATOM 3785 C CA . ARG A 1 499 ? -0.822 -17.580 -16.402 1.00 92.56 499 ARG A CA 1
ATOM 3786 C C . ARG A 1 499 ? -1.654 -17.692 -17.680 1.00 92.56 499 ARG A C 1
ATOM 3788 O O . ARG A 1 499 ? -1.714 -18.780 -18.255 1.00 92.56 499 ARG A O 1
ATOM 3795 N N . LEU A 1 500 ? -2.291 -16.607 -18.118 1.00 94.12 500 LEU A N 1
ATOM 3796 C CA . LEU A 1 500 ? -3.061 -16.578 -19.365 1.00 94.12 500 LEU A CA 1
ATOM 3797 C C . LEU A 1 500 ? -2.144 -16.616 -20.593 1.00 94.12 500 LEU A C 1
ATOM 3799 O O . LEU A 1 500 ? -2.431 -17.349 -21.540 1.00 94.12 500 LEU A O 1
ATOM 3803 N N . ALA A 1 501 ? -1.005 -15.919 -20.550 1.00 93.12 501 ALA A N 1
ATOM 3804 C CA . ALA A 1 501 ? -0.014 -15.910 -21.625 1.00 93.12 501 ALA A CA 1
ATOM 3805 C C . ALA A 1 501 ? 0.532 -17.312 -21.950 1.00 93.12 501 ALA A C 1
ATOM 3807 O O . ALA A 1 501 ? 0.866 -17.588 -23.097 1.00 93.12 501 ALA A O 1
ATOM 3808 N N . ARG A 1 502 ? 0.523 -18.255 -20.996 1.00 91.50 502 ARG A N 1
ATOM 3809 C CA . ARG A 1 502 ? 0.871 -19.670 -21.251 1.00 91.50 502 ARG A CA 1
ATOM 3810 C C . ARG A 1 502 ? -0.030 -20.382 -22.257 1.00 91.50 502 ARG A C 1
ATOM 3812 O O . ARG A 1 502 ? 0.296 -21.485 -22.694 1.00 91.50 502 ARG A O 1
ATOM 3819 N N . LYS A 1 503 ? -1.186 -19.806 -22.586 1.00 93.94 503 LYS A N 1
ATOM 3820 C CA . LYS A 1 503 ? -2.121 -20.320 -23.596 1.00 93.94 503 LYS A CA 1
ATOM 3821 C C . LYS A 1 503 ? -1.975 -19.625 -24.946 1.00 93.94 503 LYS A C 1
ATOM 3823 O O . LYS A 1 503 ? -2.744 -19.917 -25.855 1.00 93.94 503 LYS A O 1
ATOM 3828 N N . THR A 1 504 ? -0.997 -18.737 -25.091 1.00 92.56 504 THR A N 1
ATOM 3829 C CA . THR A 1 504 ? -0.729 -17.995 -26.321 1.00 92.56 504 THR A CA 1
ATOM 3830 C C . THR A 1 504 ? 0.754 -18.116 -26.692 1.00 92.56 504 THR A C 1
ATOM 3832 O O . THR A 1 504 ? 1.573 -18.475 -25.844 1.00 92.56 504 THR A O 1
ATOM 3835 N N . PRO A 1 505 ? 1.148 -17.794 -27.936 1.00 87.62 505 PRO A N 1
ATOM 3836 C CA . PRO A 1 505 ? 2.561 -17.755 -28.328 1.00 87.62 505 PRO A CA 1
ATOM 3837 C C . PRO A 1 505 ? 3.432 -16.782 -27.514 1.00 87.62 505 PRO A C 1
ATOM 3839 O O . PRO A 1 505 ? 4.653 -16.843 -27.597 1.00 87.62 505 PRO A O 1
ATOM 3842 N N . VAL A 1 506 ? 2.821 -15.885 -26.730 1.00 84.38 506 VAL A N 1
ATOM 3843 C CA . VAL A 1 506 ? 3.531 -14.899 -25.902 1.00 84.38 506 VAL A CA 1
ATOM 3844 C C . VAL A 1 506 ? 4.247 -15.557 -24.716 1.00 84.38 506 VAL A C 1
ATOM 3846 O O . VAL A 1 506 ? 5.300 -15.076 -24.306 1.00 84.38 506 VAL A O 1
ATOM 3849 N N . GLY A 1 507 ? 3.697 -16.643 -24.159 1.00 88.38 507 GLY A N 1
ATOM 3850 C CA . GLY A 1 507 ? 4.197 -17.247 -22.917 1.00 88.38 507 GLY A CA 1
ATOM 3851 C C . GLY A 1 507 ? 4.134 -18.774 -22.861 1.00 88.38 507 GLY A C 1
ATOM 3852 O O . GLY A 1 507 ? 4.162 -19.343 -21.771 1.00 88.38 507 GLY A O 1
ATOM 3853 N N . ASN A 1 508 ? 3.965 -19.457 -23.996 1.00 90.94 508 ASN A N 1
ATOM 3854 C CA . ASN A 1 508 ? 3.823 -20.917 -24.048 1.00 90.94 508 ASN A CA 1
ATOM 3855 C C . ASN A 1 508 ? 5.154 -21.695 -24.035 1.00 90.94 508 ASN A C 1
ATOM 3857 O O . ASN A 1 508 ? 5.110 -22.926 -24.086 1.00 90.94 508 ASN A O 1
ATOM 3861 N N . SER A 1 509 ? 6.309 -21.022 -23.975 1.00 92.00 509 SER A N 1
ATOM 3862 C CA . SER A 1 509 ? 7.620 -21.686 -23.886 1.00 92.00 509 SER A CA 1
ATOM 3863 C C . SER A 1 509 ? 7.932 -22.103 -22.443 1.00 92.00 509 SER A C 1
ATOM 3865 O O . SER A 1 509 ? 7.194 -21.771 -21.505 1.00 92.00 509 SER A O 1
ATOM 3867 N N . LEU A 1 510 ? 9.010 -22.866 -22.243 1.00 92.69 510 LEU A N 1
ATOM 3868 C CA . LEU A 1 510 ? 9.444 -23.242 -20.898 1.00 92.69 510 LEU A CA 1
ATOM 3869 C C . LEU A 1 510 ? 9.904 -22.006 -20.110 1.00 92.69 510 LEU A C 1
ATOM 3871 O O . LEU A 1 510 ? 10.159 -20.943 -20.673 1.00 92.69 510 LEU A O 1
ATOM 3875 N N . ARG A 1 511 ? 9.983 -22.147 -18.782 1.00 94.38 511 ARG A N 1
ATOM 3876 C CA . ARG A 1 511 ? 10.508 -21.095 -17.904 1.00 94.38 511 ARG A CA 1
ATOM 3877 C C . ARG A 1 511 ? 11.892 -20.668 -18.396 1.00 94.38 511 ARG A C 1
ATOM 3879 O O . ARG A 1 511 ? 12.760 -21.521 -18.558 1.00 94.38 511 ARG A O 1
ATOM 3886 N N . GLY A 1 512 ? 12.097 -19.366 -18.535 1.00 93.88 512 GLY A N 1
ATOM 3887 C CA . GLY A 1 512 ? 13.371 -18.795 -18.957 1.00 93.88 512 GLY A CA 1
ATOM 3888 C C . GLY A 1 512 ? 13.552 -18.692 -20.468 1.00 93.88 512 GLY A C 1
ATOM 3889 O O . GLY A 1 512 ? 14.645 -18.359 -20.909 1.00 93.88 512 GLY A O 1
ATOM 3890 N N . GLU A 1 513 ? 12.527 -19.016 -21.261 1.00 93.56 513 GLU A N 1
ATOM 3891 C CA . GLU A 1 513 ? 12.579 -19.046 -22.732 1.00 93.56 513 GLU A CA 1
ATOM 3892 C C . GLU A 1 513 ? 11.540 -18.117 -23.393 1.00 93.56 513 GLU A C 1
ATOM 3894 O O . GLU A 1 513 ? 11.395 -18.091 -24.621 1.00 93.56 513 GLU A O 1
ATOM 3899 N N . ASN A 1 514 ? 10.796 -17.353 -22.595 1.00 92.25 514 ASN A N 1
ATOM 3900 C CA . ASN A 1 514 ? 9.801 -16.380 -23.034 1.00 92.25 514 ASN A CA 1
ATOM 3901 C C . ASN A 1 514 ? 10.385 -14.952 -23.021 1.00 92.25 514 ASN A C 1
ATOM 3903 O O . ASN A 1 514 ? 11.485 -14.692 -22.540 1.00 92.25 514 ASN A O 1
ATOM 3907 N N . LEU A 1 515 ? 9.638 -13.986 -23.561 1.00 91.00 515 LEU A N 1
ATOM 3908 C CA . LEU A 1 515 ? 10.118 -12.600 -23.676 1.00 91.00 515 LEU A CA 1
ATOM 3909 C C . LEU A 1 515 ? 10.326 -11.906 -22.318 1.00 91.00 515 LEU A C 1
ATOM 3911 O O . LEU A 1 515 ? 11.229 -11.093 -22.190 1.00 91.00 515 LEU A O 1
ATOM 3915 N N . LEU A 1 516 ? 9.501 -12.223 -21.314 1.00 91.06 516 LEU A N 1
ATOM 3916 C CA . LEU A 1 516 ? 9.467 -11.527 -20.016 1.00 91.06 516 LEU A CA 1
ATOM 3917 C C . LEU A 1 516 ? 10.046 -12.342 -18.851 1.00 91.06 516 LEU A C 1
ATOM 3919 O O . LEU A 1 516 ? 9.892 -11.959 -17.693 1.00 91.06 516 LEU A O 1
ATOM 3923 N N . ASP A 1 517 ? 10.685 -13.476 -19.132 1.00 91.81 517 ASP A N 1
ATOM 3924 C CA . ASP A 1 517 ? 11.278 -14.351 -18.115 1.00 91.81 517 ASP A CA 1
ATOM 3925 C C . ASP A 1 517 ? 12.757 -14.653 -18.387 1.00 91.81 517 ASP A C 1
ATOM 3927 O O . ASP A 1 517 ? 13.276 -15.650 -17.899 1.00 91.81 517 ASP A O 1
ATOM 3931 N N . SER A 1 518 ? 13.443 -13.757 -19.108 1.00 92.12 518 SER A N 1
ATOM 3932 C CA . SER A 1 518 ? 14.851 -13.824 -19.535 1.00 92.12 518 SER A CA 1
ATOM 3933 C C . SER A 1 518 ? 15.183 -14.658 -20.775 1.00 92.12 518 SER A C 1
ATOM 3935 O O . SER A 1 518 ? 16.360 -14.838 -21.094 1.00 92.12 518 SER A O 1
ATOM 3937 N N . GLY A 1 519 ? 14.182 -15.108 -21.535 1.00 92.75 519 GLY A N 1
ATOM 3938 C CA . GLY A 1 519 ? 14.414 -15.821 -22.793 1.00 92.75 519 GLY A CA 1
ATOM 3939 C C . GLY A 1 519 ? 15.081 -14.973 -23.877 1.00 92.75 519 GLY A C 1
ATOM 3940 O O . GLY A 1 519 ? 16.003 -15.456 -24.542 1.00 92.75 519 GLY A O 1
ATOM 3941 N N . CYS A 1 520 ? 14.683 -13.706 -24.042 1.00 94.19 520 CYS A N 1
ATOM 3942 C CA . CYS A 1 520 ? 15.311 -12.825 -25.029 1.00 94.19 520 CYS A CA 1
ATOM 3943 C C . CYS A 1 520 ? 16.528 -12.064 -24.451 1.00 94.19 520 CYS A C 1
ATOM 3945 O O . CYS A 1 520 ? 16.511 -11.656 -23.290 1.00 94.19 520 CYS A O 1
ATOM 3947 N N . PRO A 1 521 ? 17.589 -11.814 -25.246 1.00 96.06 521 PRO A N 1
ATOM 3948 C CA . PRO A 1 521 ? 18.795 -11.126 -24.763 1.00 96.06 521 PRO A CA 1
ATOM 3949 C C . PRO A 1 521 ? 18.567 -9.665 -24.346 1.00 96.06 521 PRO A C 1
ATOM 3951 O O . PRO A 1 521 ? 19.349 -9.090 -23.601 1.00 96.06 521 PRO A O 1
ATOM 3954 N N . TYR A 1 522 ? 17.510 -9.027 -24.827 1.00 96.31 522 TYR A N 1
ATOM 3955 C CA . TYR A 1 522 ? 17.187 -7.631 -24.520 1.00 96.31 522 TYR A CA 1
ATOM 3956 C C . TYR A 1 522 ? 16.136 -7.488 -23.408 1.00 96.31 522 TYR A C 1
ATOM 3958 O O . TYR A 1 522 ? 15.539 -6.425 -23.262 1.00 96.31 522 TYR A O 1
ATOM 3966 N N . TYR A 1 523 ? 15.932 -8.543 -22.616 1.00 96.94 523 TYR A N 1
ATOM 3967 C CA . TYR A 1 523 ? 15.190 -8.514 -21.358 1.00 96.94 523 TYR A CA 1
ATOM 3968 C C . TYR A 1 523 ? 15.936 -9.362 -20.313 1.00 96.94 523 TYR A C 1
ATOM 3970 O O . TYR A 1 523 ? 15.613 -10.528 -20.089 1.00 96.94 523 TYR A O 1
ATOM 3978 N N . ASP A 1 524 ? 17.013 -8.819 -19.742 1.00 96.94 524 ASP A N 1
ATOM 3979 C CA . ASP A 1 524 ? 17.897 -9.551 -18.827 1.00 96.94 524 ASP A CA 1
ATOM 3980 C C . ASP A 1 524 ? 18.778 -8.626 -17.964 1.00 96.94 524 ASP A C 1
ATOM 3982 O O . ASP A 1 524 ? 18.795 -7.412 -18.132 1.00 96.94 524 ASP A O 1
ATOM 3986 N N . THR A 1 525 ? 19.548 -9.205 -17.048 1.00 97.75 525 THR A N 1
ATOM 3987 C CA . THR A 1 525 ? 20.621 -8.573 -16.285 1.00 97.75 525 THR A CA 1
ATOM 3988 C C . THR A 1 525 ? 21.990 -9.015 -16.800 1.00 97.75 525 THR A C 1
ATOM 3990 O O . THR A 1 525 ? 22.234 -10.213 -16.942 1.00 97.75 525 THR A O 1
ATOM 3993 N N . TYR A 1 526 ? 22.910 -8.070 -16.983 1.00 98.56 526 TYR A N 1
ATOM 3994 C CA . TYR A 1 526 ? 24.265 -8.309 -17.480 1.00 98.56 526 TYR A CA 1
ATOM 3995 C C . TYR A 1 526 ? 25.325 -7.843 -16.485 1.00 98.56 526 TYR A C 1
ATOM 3997 O O . TYR A 1 526 ? 25.274 -6.712 -16.002 1.00 98.56 526 TYR A O 1
ATOM 4005 N N . GLU A 1 527 ? 26.294 -8.713 -16.205 1.00 98.69 527 GLU A N 1
ATOM 4006 C CA . GLU A 1 527 ? 27.433 -8.419 -15.331 1.00 98.69 527 GLU A CA 1
ATOM 4007 C C . GLU A 1 527 ? 28.405 -7.430 -16.004 1.00 98.69 527 GLU A C 1
ATOM 4009 O O . GLU A 1 527 ? 28.742 -7.564 -17.184 1.00 98.69 527 GLU A O 1
ATOM 4014 N N . THR A 1 528 ? 28.877 -6.445 -15.248 1.00 98.81 528 THR A N 1
ATOM 4015 C CA . THR A 1 528 ? 29.815 -5.403 -15.680 1.00 98.81 528 THR A CA 1
ATOM 4016 C C . THR A 1 528 ? 31.247 -5.724 -15.246 1.00 98.81 528 THR A C 1
ATOM 4018 O O . THR A 1 528 ? 31.498 -6.668 -14.498 1.00 98.81 528 THR A O 1
ATOM 4021 N N . ARG A 1 529 ? 32.232 -4.941 -15.708 1.00 98.69 529 ARG A N 1
ATOM 4022 C CA . ARG A 1 529 ? 33.665 -5.169 -15.417 1.00 98.69 529 ARG A CA 1
ATOM 4023 C C . ARG A 1 529 ? 33.987 -5.235 -13.919 1.00 98.69 529 ARG A C 1
ATOM 4025 O O . ARG A 1 529 ? 34.924 -5.916 -13.519 1.00 98.69 529 ARG A O 1
ATOM 4032 N N . ASP A 1 530 ? 33.246 -4.481 -13.118 1.00 98.31 530 ASP A N 1
ATOM 4033 C CA . ASP A 1 530 ? 33.375 -4.356 -11.666 1.00 98.31 530 ASP A CA 1
ATOM 4034 C C . ASP A 1 530 ? 32.528 -5.376 -10.880 1.00 98.31 530 ASP A C 1
ATOM 4036 O O . ASP A 1 530 ? 32.389 -5.234 -9.669 1.00 98.31 530 ASP A O 1
ATOM 4040 N N . GLY A 1 531 ? 31.964 -6.396 -11.543 1.00 98.00 531 GLY A N 1
ATOM 4041 C CA . GLY A 1 531 ? 31.172 -7.458 -10.903 1.00 98.00 531 GLY A CA 1
ATOM 4042 C C . GLY A 1 531 ? 29.769 -7.026 -10.456 1.00 98.00 531 GLY A C 1
ATOM 4043 O O . GLY A 1 531 ? 29.072 -7.786 -9.786 1.00 98.00 531 GLY A O 1
ATOM 4044 N N . LYS A 1 532 ? 29.353 -5.805 -10.813 1.00 98.12 532 LYS A N 1
ATOM 4045 C CA . LYS A 1 532 ? 27.991 -5.288 -10.624 1.00 98.12 532 LYS A CA 1
ATOM 4046 C C . LYS A 1 532 ? 27.132 -5.607 -11.855 1.00 98.12 532 LYS A C 1
ATOM 4048 O O . LYS A 1 532 ? 27.591 -6.285 -12.770 1.00 98.12 532 LYS A O 1
ATOM 4053 N N . TYR A 1 533 ? 25.878 -5.151 -11.887 1.00 98.69 533 TYR A N 1
ATOM 4054 C CA . TYR A 1 533 ? 24.938 -5.509 -12.956 1.00 98.69 533 TYR A CA 1
ATOM 4055 C C . TYR A 1 533 ? 24.221 -4.297 -13.560 1.00 98.69 533 TYR A C 1
ATOM 4057 O O . TYR A 1 533 ? 23.865 -3.351 -12.853 1.00 98.69 533 TYR A O 1
ATOM 4065 N N . MET A 1 534 ? 23.964 -4.367 -14.867 1.00 98.69 534 MET A N 1
ATOM 4066 C CA . MET A 1 534 ? 22.978 -3.547 -15.579 1.00 98.69 534 MET A CA 1
ATOM 4067 C C . MET A 1 534 ? 21.741 -4.399 -15.871 1.00 98.69 534 MET A C 1
ATOM 4069 O O . MET A 1 534 ? 21.868 -5.557 -16.257 1.00 98.69 534 MET A O 1
ATOM 4073 N N . SER A 1 535 ? 20.554 -3.830 -15.708 1.00 98.38 535 SER A N 1
ATOM 4074 C CA . SER A 1 535 ? 19.288 -4.389 -16.182 1.00 98.38 535 SER A CA 1
ATOM 4075 C C . SER A 1 535 ? 18.978 -3.864 -17.581 1.00 98.38 535 SER A C 1
ATOM 4077 O O . SER A 1 535 ? 19.261 -2.707 -17.883 1.00 98.38 535 SER A O 1
ATOM 4079 N N . VAL A 1 536 ? 18.403 -4.710 -18.428 1.00 98.44 536 VAL A N 1
ATOM 4080 C CA . VAL A 1 536 ? 17.979 -4.402 -19.793 1.00 98.44 536 VAL A CA 1
ATOM 4081 C C . VAL A 1 536 ? 16.538 -4.871 -19.952 1.00 98.44 536 VAL A C 1
ATOM 4083 O O . VAL A 1 536 ? 16.236 -6.018 -19.639 1.00 98.44 536 VAL A O 1
ATOM 4086 N N . GLY A 1 537 ? 15.664 -4.001 -20.453 1.00 97.44 537 GLY A N 1
ATOM 4087 C CA . GLY A 1 537 ? 14.249 -4.284 -20.718 1.00 97.44 537 GLY A CA 1
ATOM 4088 C C . GLY A 1 537 ? 13.759 -3.661 -22.026 1.00 97.44 537 GLY A C 1
ATOM 4089 O O . GLY A 1 537 ? 12.674 -3.097 -22.075 1.00 97.44 537 GLY A O 1
ATOM 4090 N N . ALA A 1 538 ? 14.577 -3.710 -23.076 1.00 97.06 538 ALA A N 1
ATOM 4091 C CA . ALA A 1 538 ? 14.359 -3.022 -24.349 1.00 97.06 538 ALA A CA 1
ATOM 4092 C C . ALA A 1 538 ? 13.533 -3.875 -25.333 1.00 97.06 538 ALA A C 1
ATOM 4094 O O . ALA A 1 538 ? 14.035 -4.318 -26.371 1.00 97.06 538 ALA A O 1
ATOM 4095 N N . LEU A 1 539 ? 12.278 -4.162 -24.981 1.00 94.00 539 LEU A N 1
ATOM 4096 C CA . LEU A 1 539 ? 11.404 -5.068 -25.740 1.00 94.00 539 LEU A CA 1
ATOM 4097 C C . LEU A 1 539 ? 10.894 -4.462 -27.047 1.00 94.00 539 LEU A C 1
ATOM 4099 O O . LEU A 1 539 ? 10.706 -5.186 -28.025 1.00 94.00 539 LEU A O 1
ATOM 4103 N N . GLU A 1 540 ? 10.660 -3.157 -27.080 1.00 95.12 540 GLU A N 1
ATOM 4104 C CA . GLU A 1 540 ? 10.150 -2.452 -28.245 1.00 95.12 540 GLU A CA 1
ATOM 4105 C C . GLU A 1 540 ? 11.290 -2.077 -29.214 1.00 95.12 540 GLU A C 1
ATOM 4107 O O . GLU A 1 540 ? 12.384 -1.703 -28.775 1.00 95.12 540 GLU A O 1
ATOM 4112 N N . PRO A 1 541 ? 11.067 -2.123 -30.546 1.00 94.94 541 PRO A N 1
ATOM 4113 C CA . PRO A 1 541 ? 12.116 -1.887 -31.542 1.00 94.94 541 PRO A CA 1
ATOM 4114 C C . PRO A 1 541 ? 12.901 -0.580 -31.366 1.00 94.94 541 PRO A C 1
ATOM 4116 O O . PRO A 1 541 ? 14.115 -0.563 -31.562 1.00 94.94 541 PRO A O 1
ATOM 4119 N N . GLN A 1 542 ? 12.228 0.512 -31.000 1.00 96.00 542 GLN A N 1
ATOM 4120 C CA . GLN A 1 542 ? 12.856 1.822 -30.823 1.00 96.00 542 GLN A CA 1
ATOM 4121 C C . GLN A 1 542 ? 13.777 1.873 -29.596 1.00 96.00 542 GLN A C 1
ATOM 4123 O O . GLN A 1 542 ? 14.875 2.425 -29.680 1.00 96.00 542 GLN A O 1
ATOM 4128 N N . PHE A 1 543 ? 13.382 1.235 -28.491 1.00 97.56 543 PHE A N 1
ATOM 4129 C CA . PHE A 1 543 ? 14.199 1.152 -27.280 1.00 97.56 543 PHE A CA 1
ATOM 4130 C C . PHE A 1 543 ? 15.385 0.212 -27.503 1.00 97.56 543 PHE A C 1
ATOM 4132 O O . PHE A 1 543 ? 16.516 0.525 -27.135 1.00 97.56 543 PHE A O 1
ATOM 4139 N N . TYR A 1 544 ? 15.165 -0.892 -28.226 1.00 97.38 544 TYR A N 1
ATOM 4140 C CA . TYR A 1 544 ? 16.238 -1.788 -28.654 1.00 97.38 544 TYR A CA 1
ATOM 4141 C C . TYR A 1 544 ? 17.264 -1.079 -29.549 1.00 97.38 544 TYR A C 1
ATOM 4143 O O . TYR A 1 544 ? 18.467 -1.248 -29.366 1.00 97.38 544 TYR A O 1
ATOM 4151 N N . ALA A 1 545 ? 16.823 -0.245 -30.493 1.00 96.25 545 ALA A N 1
ATOM 4152 C CA . ALA A 1 545 ? 17.736 0.541 -31.321 1.00 96.25 545 ALA A CA 1
ATOM 4153 C C . ALA A 1 545 ? 18.584 1.514 -30.477 1.00 96.25 545 ALA A C 1
ATOM 4155 O O . ALA A 1 545 ? 19.788 1.642 -30.708 1.00 96.25 545 ALA A O 1
ATOM 4156 N N . ALA A 1 546 ? 17.989 2.154 -29.463 1.00 97.50 546 ALA A N 1
ATOM 4157 C CA . ALA A 1 546 ? 18.722 2.991 -28.512 1.00 97.50 546 ALA A CA 1
ATOM 4158 C C . ALA A 1 546 ? 19.739 2.177 -27.686 1.00 97.50 546 ALA A C 1
ATOM 4160 O O . ALA A 1 546 ? 20.882 2.616 -27.529 1.00 97.50 546 ALA A O 1
ATOM 4161 N N . LEU A 1 547 ? 19.379 0.965 -27.249 1.00 98.31 547 LEU A N 1
ATOM 4162 C CA . LEU A 1 547 ? 20.296 0.028 -26.591 1.00 98.31 547 LEU A CA 1
ATOM 4163 C C . LEU A 1 547 ? 21.484 -0.326 -27.497 1.00 98.31 547 LEU A C 1
ATOM 4165 O O . LEU A 1 547 ? 22.634 -0.164 -27.097 1.00 98.31 547 LEU A O 1
ATOM 4169 N N . ILE A 1 548 ? 21.227 -0.759 -28.734 1.00 98.00 548 ILE A N 1
ATOM 4170 C CA . ILE A 1 548 ? 22.271 -1.123 -29.705 1.00 98.00 548 ILE A CA 1
ATOM 4171 C C . ILE A 1 548 ? 23.204 0.056 -29.998 1.00 98.00 548 ILE A C 1
ATOM 4173 O O . ILE A 1 548 ? 24.424 -0.128 -30.096 1.00 98.00 548 ILE A O 1
ATOM 4177 N N . LYS A 1 549 ? 22.660 1.275 -30.066 1.00 97.38 549 LYS A N 1
ATOM 4178 C CA . LYS A 1 549 ? 23.445 2.508 -30.152 1.00 97.38 549 LYS A CA 1
ATOM 4179 C C . LYS A 1 549 ? 24.348 2.705 -28.941 1.00 97.38 549 LYS A C 1
ATOM 4181 O O . LYS A 1 549 ? 25.549 2.890 -29.134 1.00 97.38 549 LYS A O 1
ATOM 4186 N N . GLY A 1 550 ? 23.811 2.630 -27.724 1.00 97.56 550 GLY A N 1
ATOM 4187 C CA . GLY A 1 550 ? 24.598 2.793 -26.497 1.00 97.56 550 GLY A CA 1
ATOM 4188 C C . GLY A 1 550 ? 25.675 1.716 -26.322 1.00 97.56 550 GLY A C 1
ATOM 4189 O O . GLY A 1 550 ? 26.785 2.014 -25.887 1.00 97.56 550 GLY A O 1
ATOM 4190 N N . LEU A 1 551 ? 25.407 0.485 -26.765 1.00 97.94 551 LEU A N 1
ATOM 4191 C CA . LEU A 1 551 ? 26.379 -0.613 -26.770 1.00 97.94 551 LEU A CA 1
ATOM 4192 C C . LEU A 1 551 ? 27.461 -0.481 -27.860 1.00 97.94 551 LEU A C 1
ATOM 4194 O O . LEU A 1 551 ? 28.402 -1.275 -27.887 1.00 97.94 551 LEU A O 1
ATOM 4198 N N . GLY A 1 552 ? 27.346 0.485 -28.780 1.00 96.94 552 GLY A N 1
ATOM 4199 C CA . GLY A 1 552 ? 28.271 0.629 -29.909 1.00 96.94 552 GLY A CA 1
ATOM 4200 C C . GLY A 1 552 ? 28.166 -0.520 -30.919 1.00 96.94 552 GLY A C 1
ATOM 4201 O O . GLY A 1 552 ? 29.155 -0.913 -31.544 1.00 96.94 552 GLY A O 1
ATOM 4202 N N . LEU A 1 553 ? 26.971 -1.100 -31.056 1.00 96.00 553 LEU A N 1
ATOM 4203 C CA . LEU A 1 553 ? 26.694 -2.258 -31.908 1.00 96.00 553 LEU A CA 1
ATOM 4204 C C . LEU A 1 553 ? 25.876 -1.913 -33.164 1.00 96.00 553 LEU A C 1
ATOM 4206 O O . LEU A 1 553 ? 25.512 -2.824 -33.907 1.00 96.00 553 LEU A O 1
ATOM 4210 N N . MET A 1 554 ? 25.627 -0.625 -33.422 1.00 91.56 554 MET A N 1
ATOM 4211 C CA . MET A 1 554 ? 24.912 -0.154 -34.615 1.00 91.56 554 MET A CA 1
ATOM 4212 C C . MET A 1 554 ? 25.506 -0.718 -35.900 1.00 91.56 554 MET A C 1
ATOM 4214 O O . MET A 1 554 ? 26.724 -0.868 -36.031 1.00 91.56 554 MET A O 1
ATOM 4218 N N . HIS A 1 555 ? 24.631 -0.976 -36.871 1.00 84.88 555 HIS A N 1
ATOM 4219 C CA . HIS A 1 555 ? 24.994 -1.449 -38.213 1.00 84.88 555 HIS A CA 1
ATOM 4220 C C . HIS A 1 555 ? 25.643 -2.842 -38.258 1.00 84.88 555 HIS A C 1
ATOM 4222 O O . HIS A 1 555 ? 26.115 -3.258 -39.314 1.00 84.88 555 HIS A O 1
ATOM 4228 N N . LYS A 1 556 ? 25.620 -3.598 -37.152 1.00 86.88 556 LYS A N 1
ATOM 4229 C CA . LYS A 1 556 ? 26.044 -5.008 -37.121 1.00 86.88 556 LYS A CA 1
ATOM 4230 C C . LYS A 1 556 ? 24.919 -5.991 -37.462 1.00 86.88 556 LYS A C 1
ATOM 4232 O O . LYS A 1 556 ? 25.155 -7.190 -37.486 1.00 86.88 556 LYS A O 1
ATOM 4237 N N . GLY A 1 557 ? 23.715 -5.491 -37.752 1.00 86.69 557 GLY A N 1
ATOM 4238 C CA . GLY A 1 557 ? 22.576 -6.288 -38.218 1.00 86.69 557 GLY A CA 1
ATOM 4239 C C . GLY A 1 557 ? 21.642 -6.783 -37.113 1.00 86.69 557 GLY A C 1
ATOM 4240 O O . GLY A 1 557 ? 20.574 -7.299 -37.434 1.00 86.69 557 GLY A O 1
ATOM 4241 N N . TRP A 1 558 ? 21.988 -6.565 -35.841 1.00 90.19 558 TRP A N 1
ATOM 4242 C CA . TRP A 1 558 ? 21.208 -7.002 -34.679 1.00 90.19 558 TRP A CA 1
ATOM 4243 C C . TRP A 1 558 ? 19.778 -6.459 -34.665 1.00 90.19 558 TRP A C 1
ATOM 4245 O O . TRP A 1 558 ? 18.844 -7.149 -34.272 1.00 90.19 558 TRP A O 1
ATOM 4255 N N . GLU A 1 559 ? 19.579 -5.243 -35.168 1.00 89.12 559 GLU A N 1
ATOM 4256 C CA . GLU A 1 559 ? 18.269 -4.605 -35.286 1.00 89.12 559 GLU A CA 1
ATOM 4257 C C . GLU A 1 559 ? 17.342 -5.371 -36.244 1.00 89.12 559 GLU A C 1
ATOM 4259 O O . GLU A 1 559 ? 16.130 -5.401 -36.041 1.00 89.12 559 GLU A O 1
ATOM 4264 N N . ARG A 1 560 ? 17.906 -6.025 -37.271 1.00 90.19 560 ARG A N 1
ATOM 4265 C CA . ARG A 1 560 ? 17.151 -6.813 -38.259 1.00 90.19 560 ARG A CA 1
ATOM 4266 C C . ARG A 1 560 ? 16.836 -8.221 -37.767 1.00 90.19 560 ARG A C 1
ATOM 4268 O O . ARG A 1 560 ? 15.831 -8.785 -38.183 1.00 90.19 560 ARG A O 1
ATOM 4275 N N . THR A 1 561 ? 17.681 -8.780 -36.902 1.00 92.19 561 THR A N 1
ATOM 4276 C CA . THR A 1 561 ? 17.545 -10.151 -36.384 1.00 92.19 561 THR A CA 1
ATOM 4277 C C . THR A 1 561 ? 16.978 -10.203 -34.967 1.00 92.19 561 THR A C 1
ATOM 4279 O O . THR A 1 561 ? 16.967 -11.262 -34.352 1.00 92.19 561 THR A O 1
ATOM 4282 N N . ARG A 1 562 ? 16.475 -9.078 -34.441 1.00 92.44 562 ARG A N 1
ATOM 4283 C CA . ARG A 1 562 ? 15.963 -8.956 -33.067 1.00 92.44 562 ARG A CA 1
ATOM 4284 C C . ARG A 1 562 ? 14.977 -10.060 -32.683 1.00 92.44 562 ARG A C 1
ATOM 4286 O O . ARG A 1 562 ? 15.114 -10.647 -31.620 1.00 92.44 562 ARG A O 1
ATOM 4293 N N . GLU A 1 563 ? 14.022 -10.364 -33.557 1.00 91.62 563 GLU A N 1
ATOM 4294 C CA . GLU A 1 563 ? 12.991 -11.392 -33.327 1.00 91.62 563 GLU A CA 1
ATOM 4295 C C . GLU A 1 563 ? 13.430 -12.808 -33.753 1.00 91.62 563 GLU A C 1
ATOM 4297 O O . GLU A 1 563 ? 12.709 -13.781 -33.528 1.00 91.62 563 GLU A O 1
ATOM 4302 N N . ASP A 1 564 ? 14.608 -12.951 -34.368 1.00 93.44 564 ASP A N 1
ATOM 4303 C CA . ASP A 1 564 ? 15.132 -14.250 -34.780 1.00 93.44 564 ASP A CA 1
ATOM 4304 C C . ASP A 1 564 ? 15.822 -14.952 -33.605 1.00 93.44 564 ASP A C 1
ATOM 4306 O O . ASP A 1 564 ? 16.993 -14.706 -33.290 1.00 93.44 564 ASP A O 1
ATOM 4310 N N . ARG A 1 565 ? 15.087 -15.885 -32.992 1.00 92.25 565 ARG A N 1
ATOM 4311 C CA . ARG A 1 565 ? 15.548 -16.696 -31.859 1.00 92.25 565 ARG A CA 1
ATOM 4312 C C . ARG A 1 565 ? 16.818 -17.497 -32.149 1.00 92.25 565 ARG A C 1
ATOM 4314 O O . ARG A 1 565 ? 17.554 -17.788 -31.209 1.00 92.25 565 ARG A O 1
ATOM 4321 N N . ALA A 1 566 ? 17.105 -17.836 -33.408 1.00 94.75 566 ALA A N 1
ATOM 4322 C CA . ALA A 1 566 ? 18.330 -18.554 -33.761 1.00 94.75 566 ALA A CA 1
ATOM 4323 C C . ALA A 1 566 ? 19.585 -17.703 -33.503 1.00 94.75 566 ALA A C 1
ATOM 4325 O O . ALA A 1 566 ? 20.649 -18.245 -33.209 1.00 94.75 566 ALA A O 1
ATOM 4326 N N . THR A 1 567 ? 19.448 -16.373 -33.550 1.00 94.56 567 THR A N 1
ATOM 4327 C CA . THR A 1 567 ? 20.543 -15.421 -33.301 1.00 94.56 567 THR A CA 1
ATOM 4328 C C . THR A 1 567 ? 20.688 -15.026 -31.831 1.00 94.56 567 THR A C 1
ATOM 4330 O O . THR A 1 567 ? 21.714 -14.470 -31.436 1.00 94.56 567 THR A O 1
ATOM 4333 N N . TRP A 1 568 ? 19.696 -15.326 -30.986 1.00 95.06 568 TRP A N 1
ATOM 4334 C CA . TRP A 1 568 ? 19.688 -14.909 -29.581 1.00 95.06 568 TRP A CA 1
ATOM 4335 C C . TRP A 1 568 ? 20.873 -15.427 -28.754 1.00 95.06 568 TRP A C 1
ATOM 4337 O O . TRP A 1 568 ? 21.395 -14.637 -27.965 1.00 95.06 568 TRP A O 1
ATOM 4347 N N . PRO A 1 569 ? 21.353 -16.679 -28.909 1.00 95.38 569 PRO A N 1
ATOM 4348 C CA . PRO A 1 569 ? 22.546 -17.136 -28.196 1.00 95.38 569 PRO A CA 1
ATOM 4349 C C . PRO A 1 569 ? 23.787 -16.283 -28.500 1.00 95.38 569 PRO A C 1
ATOM 4351 O O . PRO A 1 569 ? 24.508 -15.889 -27.585 1.00 95.38 569 PRO A O 1
ATOM 4354 N N . GLU A 1 570 ? 24.011 -15.940 -29.771 1.00 96.81 570 GLU A N 1
ATOM 4355 C CA . GLU A 1 570 ? 25.143 -15.104 -30.191 1.00 96.81 570 GLU A CA 1
ATOM 4356 C C . GLU A 1 570 ? 24.981 -13.650 -29.725 1.00 96.81 570 GLU A C 1
ATOM 4358 O O . GLU A 1 570 ? 25.929 -13.036 -29.226 1.00 96.81 570 GLU A O 1
ATOM 4363 N N . MET A 1 571 ? 23.767 -13.105 -29.834 1.00 96.88 571 MET A N 1
ATOM 4364 C CA . MET A 1 571 ? 23.441 -11.762 -29.357 1.00 96.88 571 MET A CA 1
ATOM 4365 C C . MET A 1 571 ? 23.673 -11.637 -27.847 1.00 96.88 571 MET A C 1
ATOM 4367 O O . MET A 1 571 ? 24.299 -10.676 -27.405 1.00 96.88 571 MET A O 1
ATOM 4371 N N . ARG A 1 572 ? 23.240 -12.629 -27.060 1.00 97.06 572 ARG A N 1
ATOM 4372 C CA . ARG A 1 572 ? 23.458 -12.685 -25.609 1.00 97.06 572 ARG A CA 1
ATOM 4373 C C . ARG A 1 572 ? 24.941 -12.723 -25.266 1.00 97.06 572 ARG A C 1
ATOM 4375 O O . ARG A 1 572 ? 25.398 -11.874 -24.509 1.00 97.06 572 ARG A O 1
ATOM 4382 N N . ALA A 1 573 ? 25.705 -13.626 -25.881 1.00 97.94 573 ALA A N 1
ATOM 4383 C CA . ALA A 1 573 ? 27.153 -13.703 -25.676 1.00 97.94 573 ALA A CA 1
ATOM 4384 C C . ALA A 1 573 ? 27.860 -12.384 -26.050 1.00 97.94 573 ALA A C 1
ATOM 4386 O O . ALA A 1 573 ? 28.808 -11.950 -25.390 1.00 97.94 573 ALA A O 1
ATOM 4387 N N . THR A 1 574 ? 27.376 -11.707 -27.096 1.00 98.06 574 THR A N 1
ATOM 4388 C CA . THR A 1 574 ? 27.859 -10.381 -27.493 1.00 98.06 574 THR A CA 1
ATOM 4389 C C . THR A 1 574 ? 27.538 -9.333 -26.432 1.00 98.06 574 THR A C 1
ATOM 4391 O O . THR A 1 574 ? 28.429 -8.573 -26.055 1.00 98.06 574 THR A O 1
ATOM 4394 N N . PHE A 1 575 ? 26.304 -9.296 -25.923 1.00 98.25 575 PHE A N 1
ATOM 4395 C CA . PHE A 1 575 ? 25.895 -8.359 -24.877 1.00 98.25 575 PHE A CA 1
ATOM 4396 C C . PHE A 1 575 ? 26.693 -8.593 -23.593 1.00 98.25 575 PHE A C 1
ATOM 4398 O O . PHE A 1 575 ? 27.270 -7.641 -23.079 1.00 98.25 575 PHE A O 1
ATOM 4405 N N . GLU A 1 576 ? 26.837 -9.839 -23.136 1.00 98.56 576 GLU A N 1
ATOM 4406 C CA . GLU A 1 576 ? 27.671 -10.200 -21.979 1.00 98.56 576 GLU A CA 1
ATOM 4407 C C . GLU A 1 576 ? 29.105 -9.683 -22.128 1.00 98.56 576 GLU A C 1
ATOM 4409 O O . GLU A 1 576 ? 29.637 -9.027 -21.231 1.00 98.56 576 GLU A O 1
ATOM 4414 N N . LYS A 1 577 ? 29.729 -9.919 -23.288 1.00 98.56 577 LYS A N 1
ATOM 4415 C CA . LYS A 1 577 ? 31.084 -9.434 -23.568 1.00 98.56 577 LYS A CA 1
ATOM 4416 C C . LYS A 1 577 ? 31.160 -7.909 -23.560 1.00 98.56 577 LYS A C 1
ATOM 4418 O O . LYS A 1 577 ? 32.127 -7.351 -23.039 1.00 98.56 577 LYS A O 1
ATOM 4423 N N . VAL A 1 578 ? 30.185 -7.237 -24.172 1.00 98.50 578 VAL A N 1
ATOM 4424 C CA . VAL A 1 578 ? 30.155 -5.774 -24.227 1.00 98.50 578 VAL A CA 1
ATOM 4425 C C . VAL A 1 578 ? 29.963 -5.213 -22.826 1.00 98.50 578 VAL A C 1
ATOM 4427 O O . VAL A 1 578 ? 30.811 -4.433 -22.403 1.00 98.50 578 VAL A O 1
ATOM 4430 N N . PHE A 1 579 ? 28.955 -5.646 -22.067 1.00 98.75 579 PHE A N 1
ATOM 4431 C CA . PHE A 1 579 ? 28.715 -5.148 -20.711 1.00 98.75 579 PHE A CA 1
ATOM 4432 C C . PHE A 1 579 ? 29.919 -5.366 -19.782 1.00 98.75 579 PHE A C 1
ATOM 4434 O O . PHE A 1 579 ? 30.297 -4.441 -19.060 1.00 98.75 579 PHE A O 1
ATOM 4441 N N . LYS A 1 580 ? 30.640 -6.490 -19.900 1.00 98.75 580 LYS A N 1
ATOM 4442 C CA . LYS A 1 580 ? 31.896 -6.730 -19.160 1.00 98.75 580 LYS A CA 1
ATOM 4443 C C . LYS A 1 580 ? 33.059 -5.802 -19.523 1.00 98.75 580 LYS A C 1
ATOM 4445 O O . LYS A 1 580 ? 34.073 -5.808 -18.829 1.00 98.75 580 LYS A O 1
ATOM 4450 N N . SER A 1 581 ? 32.964 -4.996 -20.582 1.00 98.62 581 SER A N 1
ATOM 4451 C CA . SER A 1 581 ? 34.068 -4.113 -20.991 1.00 98.62 581 SER A CA 1
ATOM 4452 C C . SER A 1 581 ? 34.163 -2.812 -20.181 1.00 98.62 581 SER A C 1
ATOM 4454 O O . SER A 1 581 ? 35.234 -2.197 -20.145 1.00 98.62 581 SER A O 1
ATOM 4456 N N . LYS A 1 582 ? 33.082 -2.398 -19.505 1.00 98.75 582 LYS A N 1
ATOM 4457 C CA . LYS A 1 582 ? 33.008 -1.161 -18.708 1.00 98.75 582 LYS A CA 1
ATOM 4458 C C . LYS A 1 582 ? 32.441 -1.422 -17.313 1.00 98.75 582 LYS A C 1
ATOM 4460 O O . LYS A 1 582 ? 31.812 -2.455 -17.088 1.00 98.75 582 LYS A O 1
ATOM 4465 N N . THR A 1 583 ? 32.689 -0.516 -16.370 1.00 98.81 583 THR A N 1
ATOM 4466 C CA . THR A 1 583 ? 32.046 -0.561 -15.045 1.00 98.81 583 THR A CA 1
ATOM 4467 C C . THR A 1 583 ? 30.564 -0.210 -15.142 1.00 98.81 583 THR A C 1
ATOM 4469 O O . THR A 1 583 ? 30.123 0.395 -16.123 1.00 98.81 583 THR A O 1
ATOM 4472 N N . ARG A 1 584 ? 29.782 -0.533 -14.105 1.00 97.94 584 ARG A N 1
ATOM 4473 C CA . ARG A 1 584 ? 28.367 -0.134 -14.042 1.00 97.94 584 ARG A CA 1
ATOM 4474 C C . ARG A 1 584 ? 28.188 1.383 -14.143 1.00 97.94 584 ARG A C 1
ATOM 4476 O O . ARG A 1 584 ? 27.319 1.827 -14.877 1.00 97.94 584 ARG A O 1
ATOM 4483 N N . ALA A 1 585 ? 29.036 2.169 -13.476 1.00 96.81 585 ALA A N 1
ATOM 4484 C CA . ALA A 1 585 ? 28.971 3.635 -13.520 1.00 96.81 585 ALA A CA 1
ATOM 4485 C C . ALA A 1 585 ? 29.265 4.204 -14.924 1.00 96.81 585 ALA A C 1
ATOM 4487 O O . ALA A 1 585 ? 28.625 5.158 -15.359 1.00 96.81 585 ALA A O 1
ATOM 4488 N N . GLU A 1 586 ? 30.208 3.605 -15.661 1.00 98.50 586 GLU A N 1
ATOM 4489 C CA . GLU A 1 586 ? 30.477 3.979 -17.055 1.00 98.50 586 GLU A CA 1
ATOM 4490 C C . GLU A 1 586 ? 29.270 3.673 -17.962 1.00 98.50 586 GLU A C 1
ATOM 4492 O O . GLU A 1 586 ? 28.960 4.467 -18.848 1.00 98.50 586 GLU A O 1
ATOM 4497 N N . TRP A 1 587 ? 28.570 2.552 -17.743 1.00 98.62 587 TRP A N 1
ATOM 4498 C CA . TRP A 1 587 ? 27.337 2.230 -18.473 1.00 98.62 587 TRP A CA 1
ATOM 4499 C C . TRP A 1 587 ? 26.165 3.126 -18.097 1.00 98.62 587 TRP A C 1
ATOM 4501 O O . TRP A 1 587 ? 25.449 3.589 -18.980 1.00 98.62 587 TRP A O 1
ATOM 4511 N N . GLU A 1 588 ? 25.991 3.395 -16.807 1.00 96.44 588 GLU A N 1
ATOM 4512 C CA . GLU A 1 588 ? 24.998 4.332 -16.289 1.00 96.44 588 GLU A CA 1
ATOM 4513 C C . GLU A 1 588 ? 25.145 5.691 -16.983 1.00 96.44 588 GLU A C 1
ATOM 4515 O O . GLU A 1 588 ? 24.176 6.192 -17.541 1.00 96.44 588 GLU A O 1
ATOM 4520 N N . ALA A 1 589 ? 26.366 6.226 -17.092 1.00 97.31 589 ALA A N 1
ATOM 4521 C CA . ALA A 1 589 ? 26.624 7.478 -17.806 1.00 97.31 589 ALA A CA 1
ATOM 4522 C C . ALA A 1 589 ? 26.274 7.432 -19.308 1.00 97.31 589 ALA A C 1
ATOM 4524 O O . ALA A 1 589 ? 25.876 8.449 -19.871 1.00 97.31 589 ALA A O 1
ATOM 4525 N N . ILE A 1 590 ? 26.422 6.276 -19.967 1.00 98.44 590 ILE A N 1
ATOM 4526 C CA . ILE A 1 590 ? 26.094 6.101 -21.393 1.00 98.44 590 ILE A CA 1
ATOM 4527 C C . ILE A 1 590 ? 24.580 6.079 -21.624 1.00 98.44 590 ILE A C 1
ATOM 4529 O O . ILE A 1 590 ? 24.110 6.608 -22.631 1.00 98.44 590 ILE A O 1
ATOM 4533 N N . PHE A 1 591 ? 23.829 5.441 -20.725 1.00 98.12 591 PHE A N 1
ATOM 4534 C CA . PHE A 1 591 ? 22.390 5.225 -20.888 1.00 98.12 591 PHE A CA 1
ATOM 4535 C C . PHE A 1 591 ? 21.519 6.259 -20.166 1.00 98.12 591 PHE A C 1
ATOM 4537 O O . PHE A 1 591 ? 20.327 6.352 -20.469 1.00 98.12 591 PHE A O 1
ATOM 4544 N N . ASN A 1 592 ? 22.085 7.054 -19.256 1.00 95.19 592 ASN A N 1
ATOM 4545 C CA . ASN A 1 592 ? 21.352 8.099 -18.552 1.00 95.19 592 ASN A CA 1
ATOM 4546 C C . ASN A 1 592 ? 20.719 9.101 -19.535 1.00 95.19 592 ASN A C 1
ATOM 4548 O O . ASN A 1 592 ? 21.375 9.588 -20.457 1.00 95.19 592 ASN A O 1
ATOM 4552 N N . GLY A 1 593 ? 19.435 9.405 -19.335 1.00 94.44 593 GLY A N 1
ATOM 4553 C CA . GLY A 1 593 ? 18.663 10.288 -20.213 1.00 94.44 593 GLY A CA 1
ATOM 4554 C C . GLY A 1 593 ? 18.312 9.696 -21.585 1.00 94.44 593 GLY A C 1
ATOM 4555 O O . GLY A 1 593 ? 17.925 10.446 -22.479 1.00 94.44 593 GLY A O 1
ATOM 4556 N N . THR A 1 594 ? 18.457 8.380 -21.778 1.00 97.44 594 THR A N 1
ATOM 4557 C CA . THR A 1 594 ? 18.088 7.690 -23.026 1.00 97.44 594 THR A CA 1
ATOM 4558 C C . THR A 1 594 ? 16.904 6.743 -22.832 1.00 97.44 594 THR A C 1
ATOM 4560 O O . THR A 1 594 ? 16.737 6.157 -21.766 1.00 97.44 594 THR A O 1
ATOM 4563 N N . ASP A 1 595 ? 16.152 6.490 -23.906 1.00 96.75 595 ASP A N 1
ATOM 4564 C CA . ASP A 1 595 ? 15.049 5.514 -23.926 1.00 96.75 595 ASP A CA 1
ATOM 4565 C C . ASP A 1 595 ? 15.531 4.066 -24.162 1.00 96.75 595 ASP A C 1
ATOM 4567 O O . ASP A 1 595 ? 14.813 3.235 -24.708 1.00 96.75 595 ASP A O 1
ATOM 4571 N N . ALA A 1 596 ? 16.777 3.735 -23.808 1.00 97.31 596 ALA A N 1
ATOM 4572 C CA . ALA A 1 596 ? 17.355 2.412 -24.066 1.00 97.31 596 ALA A CA 1
ATOM 4573 C C . ALA A 1 596 ? 16.825 1.300 -23.144 1.00 97.31 596 ALA A C 1
ATOM 4575 O O . ALA A 1 596 ? 17.227 0.147 -23.301 1.00 97.31 596 ALA A O 1
ATOM 4576 N N . CYS A 1 597 ? 15.985 1.636 -22.156 1.00 97.81 597 CYS A N 1
ATOM 4577 C CA . CYS A 1 597 ? 15.511 0.716 -21.116 1.00 97.81 597 CYS A CA 1
ATOM 4578 C C . CYS A 1 597 ? 16.664 -0.074 -20.463 1.00 97.81 597 CYS A C 1
ATOM 4580 O O . CYS A 1 597 ? 16.556 -1.282 -20.250 1.00 97.81 597 CYS A O 1
ATOM 4582 N N . CYS A 1 598 ? 17.786 0.603 -20.197 1.00 98.38 598 CYS A N 1
ATOM 4583 C CA . CYS A 1 598 ? 18.994 0.023 -19.618 1.00 98.38 598 CYS A CA 1
ATOM 4584 C C . CYS A 1 598 ? 19.387 0.809 -18.364 1.00 98.38 598 CYS A C 1
ATOM 4586 O O . CYS A 1 598 ? 19.765 1.975 -18.462 1.00 98.38 598 CYS A O 1
ATOM 4588 N N . LEU A 1 599 ? 19.268 0.187 -17.190 1.00 97.12 599 LEU A N 1
ATOM 4589 C CA . LEU A 1 599 ? 19.409 0.854 -15.890 1.00 97.12 599 LEU A CA 1
ATOM 4590 C C . LEU A 1 599 ? 20.323 0.057 -14.953 1.00 97.12 599 LEU A C 1
ATOM 4592 O O . LEU A 1 599 ? 20.320 -1.176 -15.013 1.00 97.12 599 LEU A O 1
ATOM 4596 N N . PRO A 1 600 ? 21.096 0.711 -14.070 1.00 96.88 600 PRO A N 1
ATOM 4597 C CA . PRO A 1 600 ? 21.942 0.007 -13.112 1.00 96.88 600 PRO A CA 1
ATOM 4598 C C . PRO A 1 600 ? 21.096 -0.790 -12.106 1.00 96.88 600 PRO A C 1
ATOM 4600 O O . PRO A 1 600 ? 20.083 -0.304 -11.611 1.00 96.88 600 PRO A O 1
ATOM 4603 N N . VAL A 1 601 ? 21.530 -2.005 -11.761 1.00 96.88 601 VAL A N 1
ATOM 4604 C CA . VAL A 1 601 ? 20.976 -2.738 -10.611 1.00 96.88 601 VAL A CA 1
ATOM 4605 C C . VAL A 1 601 ? 21.629 -2.178 -9.351 1.00 96.88 601 VAL A C 1
ATOM 4607 O O . VAL A 1 601 ? 22.857 -2.235 -9.216 1.00 96.88 601 VAL A O 1
ATOM 4610 N N . LEU A 1 602 ? 20.819 -1.589 -8.472 1.00 93.62 602 LEU A N 1
ATOM 4611 C CA . LEU A 1 602 ? 21.275 -0.871 -7.282 1.00 93.62 602 LEU A CA 1
ATOM 4612 C C . LEU A 1 602 ? 21.130 -1.702 -6.011 1.00 93.62 602 LEU A C 1
ATOM 4614 O O . LEU A 1 602 ? 20.177 -2.464 -5.854 1.00 93.62 602 LEU A O 1
ATOM 4618 N N . GLU A 1 603 ? 22.066 -1.506 -5.090 1.00 90.12 603 GLU A N 1
ATOM 4619 C CA . GLU A 1 603 ? 21.982 -2.018 -3.724 1.00 90.12 603 GLU A CA 1
ATOM 4620 C C . GLU A 1 603 ? 21.403 -0.955 -2.781 1.00 90.12 603 GLU A C 1
ATOM 4622 O O . GLU A 1 603 ? 21.581 0.245 -2.991 1.00 90.12 603 GLU A O 1
ATOM 4627 N N . TYR A 1 604 ? 20.750 -1.384 -1.695 1.00 83.88 604 TYR A N 1
ATOM 4628 C CA . TYR A 1 604 ? 20.175 -0.463 -0.705 1.00 83.88 604 TYR A CA 1
ATOM 4629 C C . TYR A 1 604 ? 21.207 0.502 -0.102 1.00 83.88 604 TYR A C 1
ATOM 4631 O O . TYR A 1 604 ? 20.908 1.677 0.077 1.00 83.88 604 TYR A O 1
ATOM 4639 N N . SER A 1 605 ? 22.439 0.045 0.134 1.00 83.94 605 SER A N 1
ATOM 4640 C CA . SER A 1 605 ? 23.535 0.892 0.628 1.00 83.94 605 SER A CA 1
ATOM 4641 C C . SER A 1 605 ? 23.871 2.047 -0.324 1.00 83.94 605 SER A C 1
ATOM 4643 O O . SER A 1 605 ? 24.326 3.100 0.113 1.00 83.94 605 SER A O 1
ATOM 4645 N N . GLU A 1 606 ? 23.649 1.874 -1.627 1.00 86.00 606 GLU A N 1
ATOM 4646 C CA . GLU A 1 606 ? 23.883 2.912 -2.633 1.00 86.00 606 GLU A CA 1
ATOM 4647 C C . GLU A 1 606 ? 22.733 3.919 -2.668 1.00 86.00 606 GLU A C 1
ATOM 4649 O O . GLU A 1 606 ? 22.964 5.097 -2.916 1.00 86.00 606 GLU A O 1
ATOM 4654 N N . LEU A 1 607 ? 21.509 3.460 -2.398 1.00 83.94 607 LEU A N 1
ATOM 4655 C CA . LEU A 1 607 ? 20.318 4.301 -2.299 1.00 83.94 607 LEU A CA 1
ATOM 4656 C C . LEU A 1 607 ? 20.337 5.206 -1.057 1.00 83.94 607 LEU A C 1
ATOM 4658 O O . LEU A 1 607 ? 19.838 6.321 -1.120 1.00 83.94 607 LEU A O 1
ATOM 4662 N N . GLU A 1 608 ? 20.928 4.756 0.052 1.00 75.12 608 GLU A N 1
ATOM 4663 C CA . GLU A 1 608 ? 20.994 5.533 1.302 1.00 75.12 608 GLU A CA 1
ATOM 4664 C C . GLU A 1 608 ? 22.066 6.634 1.295 1.00 75.12 608 GLU A C 1
ATOM 4666 O O . GLU A 1 608 ? 21.913 7.649 1.972 1.00 75.12 608 GLU A O 1
ATOM 4671 N N . ASN A 1 609 ? 23.165 6.436 0.560 1.00 74.69 609 ASN A N 1
ATOM 4672 C CA . ASN A 1 609 ? 24.347 7.303 0.641 1.00 74.69 609 ASN A CA 1
ATOM 4673 C C . ASN A 1 609 ? 24.468 8.318 -0.507 1.00 74.69 609 ASN A C 1
ATOM 4675 O O . ASN A 1 609 ? 25.329 9.196 -0.445 1.00 74.69 609 ASN A O 1
ATOM 4679 N N . ASP A 1 610 ? 23.644 8.203 -1.550 1.00 75.12 610 ASP A N 1
ATOM 4680 C CA . ASP A 1 610 ? 23.667 9.098 -2.707 1.00 75.12 610 ASP A CA 1
ATOM 4681 C C . ASP A 1 610 ? 22.329 9.851 -2.833 1.00 75.12 610 ASP A C 1
ATOM 4683 O O . ASP A 1 610 ? 21.348 9.288 -3.324 1.00 75.12 610 ASP A O 1
ATOM 4687 N N . PRO A 1 611 ? 22.271 11.133 -2.425 1.00 68.44 611 PRO A N 1
ATOM 4688 C CA . PRO A 1 611 ? 21.037 11.916 -2.437 1.00 68.44 611 PRO A CA 1
ATOM 4689 C C . PRO A 1 611 ? 20.511 12.218 -3.848 1.00 68.44 611 PRO A C 1
ATOM 4691 O O . PRO A 1 611 ? 19.396 12.717 -3.981 1.00 68.44 611 PRO A O 1
ATOM 4694 N N . ALA A 1 612 ? 21.289 11.953 -4.906 1.00 75.12 612 ALA A N 1
ATOM 4695 C CA . ALA A 1 612 ? 20.820 12.076 -6.284 1.00 75.12 612 ALA A CA 1
ATOM 4696 C C . ALA A 1 612 ? 19.989 10.862 -6.744 1.00 75.12 612 ALA A C 1
ATOM 4698 O O . ALA A 1 612 ? 19.440 10.884 -7.847 1.00 75.12 612 ALA A O 1
ATOM 4699 N N . ARG A 1 613 ? 19.903 9.799 -5.933 1.00 79.50 613 ARG A N 1
ATOM 4700 C CA . ARG A 1 613 ? 19.168 8.571 -6.253 1.00 79.50 613 ARG A CA 1
ATOM 4701 C C . ARG A 1 613 ? 17.795 8.560 -5.596 1.00 79.50 613 ARG A C 1
ATOM 4703 O O . ARG A 1 613 ? 17.600 9.069 -4.498 1.00 79.50 613 ARG A O 1
ATOM 4710 N N . GLU A 1 614 ? 16.842 7.904 -6.249 1.00 70.12 614 GLU A N 1
ATOM 4711 C CA . GLU A 1 614 ? 15.500 7.670 -5.707 1.00 70.12 614 GLU A CA 1
ATOM 4712 C C . GLU A 1 614 ? 15.528 6.529 -4.676 1.00 70.12 614 GLU A C 1
ATOM 4714 O O . GLU A 1 614 ? 15.091 5.410 -4.937 1.00 70.12 614 GLU A O 1
ATOM 4719 N N . GLY A 1 615 ? 16.128 6.804 -3.516 1.00 68.19 615 GLY A N 1
ATOM 4720 C CA . GLY A 1 615 ? 16.378 5.821 -2.461 1.00 68.19 615 GLY A CA 1
ATOM 4721 C C . GLY A 1 615 ? 15.477 5.912 -1.234 1.00 68.19 615 GLY A C 1
ATOM 4722 O O . GLY A 1 615 ? 15.467 4.979 -0.430 1.00 68.19 615 GLY A O 1
ATOM 4723 N N . ASP A 1 616 ? 14.731 7.006 -1.081 1.00 71.00 616 ASP A N 1
ATOM 4724 C CA . ASP A 1 616 ? 13.939 7.264 0.121 1.00 71.00 616 ASP A CA 1
ATOM 4725 C C . ASP A 1 616 ? 12.694 6.367 0.204 1.00 71.00 616 ASP A C 1
ATOM 4727 O O . ASP A 1 616 ? 11.980 6.180 -0.787 1.00 71.00 616 ASP A O 1
ATOM 4731 N N . GLN A 1 617 ? 12.343 5.903 1.411 1.00 75.06 617 GLN A N 1
ATOM 4732 C CA . GLN A 1 617 ? 10.998 5.362 1.627 1.00 75.06 617 GLN A CA 1
ATOM 4733 C C . GLN A 1 617 ? 9.970 6.484 1.609 1.00 75.06 617 GLN A C 1
ATOM 4735 O O . GLN A 1 617 ? 10.106 7.515 2.270 1.00 75.06 617 GLN A O 1
ATOM 4740 N N . ARG A 1 618 ? 8.885 6.226 0.886 1.00 77.88 618 ARG A N 1
ATOM 4741 C CA . ARG A 1 618 ? 7.736 7.115 0.755 1.00 77.88 618 ARG A CA 1
ATOM 4742 C C . ARG A 1 618 ? 6.455 6.335 1.038 1.00 77.88 618 ARG A C 1
ATOM 4744 O O . ARG A 1 618 ? 6.465 5.102 0.949 1.00 77.88 618 ARG A O 1
ATOM 4751 N N . PRO A 1 619 ? 5.343 7.019 1.356 1.00 78.88 619 PRO A N 1
ATOM 4752 C CA . PRO A 1 619 ? 4.051 6.357 1.437 1.00 78.88 619 PRO A CA 1
ATOM 4753 C C . PRO A 1 619 ? 3.736 5.596 0.143 1.00 78.88 619 PRO A C 1
ATOM 4755 O O . PRO A 1 619 ? 4.067 6.047 -0.957 1.00 78.88 619 PRO A O 1
ATOM 4758 N N . ALA A 1 620 ? 3.074 4.443 0.267 1.00 81.25 620 ALA A N 1
ATOM 4759 C CA . ALA A 1 620 ? 2.844 3.532 -0.859 1.00 81.25 620 ALA A CA 1
ATOM 4760 C C . ALA A 1 620 ? 2.096 4.183 -2.039 1.00 81.25 620 ALA A C 1
ATOM 4762 O O . ALA A 1 620 ? 2.287 3.785 -3.186 1.00 81.25 620 ALA A O 1
ATOM 4763 N N . VAL A 1 621 ? 1.265 5.194 -1.768 1.00 82.88 621 VAL A N 1
ATOM 4764 C CA . VAL A 1 621 ? 0.507 5.948 -2.773 1.00 82.88 621 VAL A CA 1
ATOM 4765 C C . VAL A 1 621 ? 0.541 7.448 -2.477 1.00 82.88 621 VAL A C 1
ATOM 4767 O O . VAL A 1 621 ? 0.536 7.863 -1.320 1.00 82.88 621 VAL A O 1
ATOM 4770 N N . ALA A 1 622 ? 0.551 8.260 -3.536 1.00 79.19 622 ALA A N 1
ATOM 4771 C CA . ALA A 1 622 ? 0.404 9.712 -3.465 1.00 79.19 622 ALA A CA 1
ATOM 4772 C C . ALA A 1 622 ? -1.081 10.098 -3.541 1.00 79.19 622 ALA A C 1
ATOM 4774 O O . ALA A 1 622 ? -1.691 9.981 -4.604 1.00 79.19 622 ALA A O 1
ATOM 4775 N N . LEU A 1 623 ? -1.644 10.623 -2.452 1.00 80.38 623 LEU A N 1
ATOM 4776 C CA . LEU A 1 623 ? -2.957 11.276 -2.460 1.00 80.38 623 LEU A CA 1
ATOM 4777 C C . LEU A 1 623 ? -2.754 12.784 -2.303 1.00 80.38 623 LEU A C 1
ATOM 4779 O O . LEU A 1 623 ? -2.101 13.229 -1.363 1.00 80.38 623 LEU A O 1
ATOM 4783 N N . ARG A 1 624 ? -3.266 13.572 -3.254 1.00 74.50 624 ARG A N 1
ATOM 4784 C CA . ARG A 1 624 ? -2.966 15.013 -3.330 1.00 74.50 624 ARG A CA 1
ATOM 4785 C C . ARG A 1 624 ? -3.652 15.830 -2.235 1.00 74.50 624 ARG A C 1
ATOM 4787 O O . ARG A 1 624 ? -3.015 16.706 -1.665 1.00 74.50 624 ARG A O 1
ATOM 4794 N N . GLU A 1 625 ? -4.913 15.516 -1.942 1.00 80.25 625 GLU A N 1
ATOM 4795 C CA . GLU A 1 625 ? -5.743 16.294 -1.008 1.00 80.25 625 GLU A CA 1
ATOM 4796 C C . GLU A 1 625 ? -5.829 15.672 0.392 1.00 80.25 625 GLU A C 1
ATOM 4798 O O . GLU A 1 625 ? -6.125 16.370 1.351 1.00 80.25 625 GLU A O 1
ATOM 4803 N N . THR A 1 626 ? -5.561 14.372 0.524 1.00 83.62 626 THR A N 1
ATOM 4804 C CA . THR A 1 626 ? -5.605 13.617 1.792 1.00 83.62 626 THR A CA 1
ATOM 4805 C C . THR A 1 626 ? -4.402 12.674 1.862 1.00 83.62 626 THR A C 1
ATOM 4807 O O . THR A 1 626 ? -4.551 11.465 1.673 1.00 83.62 626 THR A O 1
ATOM 4810 N N . PRO A 1 627 ? -3.179 13.197 1.994 1.00 82.12 627 PRO A N 1
ATOM 4811 C CA . PRO A 1 627 ? -1.975 12.394 1.948 1.00 82.12 627 PRO A CA 1
ATOM 4812 C C . PRO A 1 627 ? -1.854 11.472 3.158 1.00 82.12 627 PRO A C 1
ATOM 4814 O O . PRO A 1 627 ? -2.315 11.766 4.261 1.00 82.12 627 PRO A O 1
ATOM 4817 N N . CYS A 1 628 ? -1.177 10.351 2.943 1.00 84.50 628 CYS A N 1
ATOM 4818 C CA . CYS A 1 628 ? -0.781 9.447 4.011 1.00 84.50 628 CYS A CA 1
ATOM 4819 C C . CYS A 1 628 ? 0.241 10.108 4.957 1.00 84.50 628 CYS A C 1
ATOM 4821 O O . CYS A 1 628 ? 0.919 11.085 4.611 1.00 84.50 628 CYS A O 1
ATOM 4823 N N . LEU A 1 629 ? 0.381 9.540 6.153 1.00 80.75 629 LEU A N 1
ATOM 4824 C CA . LEU A 1 629 ? 1.435 9.901 7.094 1.00 80.75 629 LEU A CA 1
ATOM 4825 C C . LEU A 1 629 ? 2.816 9.652 6.477 1.00 80.75 629 LEU A C 1
ATOM 4827 O O . LEU A 1 629 ? 3.006 8.718 5.695 1.00 80.75 629 LEU A O 1
ATOM 4831 N N . ALA A 1 630 ? 3.784 10.493 6.840 1.00 76.19 630 ALA A N 1
ATOM 4832 C CA . ALA A 1 630 ? 5.176 10.295 6.459 1.00 76.19 630 ALA A CA 1
ATOM 4833 C C . ALA A 1 630 ? 5.714 8.973 7.035 1.00 76.19 630 ALA A C 1
ATOM 4835 O O . ALA A 1 630 ? 5.289 8.526 8.101 1.00 76.19 630 ALA A O 1
ATOM 4836 N N . VAL A 1 631 ? 6.661 8.344 6.332 1.00 77.75 631 VAL A N 1
ATOM 4837 C CA . VAL A 1 631 ? 7.274 7.088 6.796 1.00 77.75 631 VAL A CA 1
ATOM 4838 C C . VAL A 1 631 ? 8.193 7.321 8.002 1.00 77.75 631 VAL A C 1
ATOM 4840 O O . VAL A 1 631 ? 8.236 6.480 8.897 1.00 77.75 631 VAL A O 1
ATOM 4843 N N . ASP A 1 632 ? 8.893 8.459 8.046 1.00 70.31 632 ASP A N 1
ATOM 4844 C CA . ASP A 1 632 ? 9.710 8.859 9.195 1.00 70.31 632 ASP A CA 1
ATOM 4845 C C . ASP A 1 632 ? 8.845 9.543 10.266 1.00 70.31 632 ASP A C 1
ATOM 4847 O O . ASP A 1 632 ? 8.337 10.647 10.067 1.00 70.31 632 ASP A O 1
ATOM 4851 N N . GLU A 1 633 ? 8.711 8.893 11.423 1.00 61.19 633 GLU A N 1
ATOM 4852 C CA . GLU A 1 633 ? 7.957 9.387 12.584 1.00 61.19 633 GLU A CA 1
ATOM 4853 C C . GLU A 1 633 ? 8.576 10.633 13.238 1.00 61.19 633 GLU A C 1
ATOM 4855 O O . GLU A 1 633 ? 7.906 11.320 14.010 1.00 61.19 633 GLU A O 1
ATOM 4860 N N . ARG A 1 634 ? 9.856 10.928 12.969 1.00 53.41 634 ARG A N 1
ATOM 4861 C CA . ARG A 1 634 ? 10.554 12.109 13.508 1.00 53.41 634 ARG A CA 1
ATOM 4862 C C . ARG A 1 634 ? 10.337 13.351 12.653 1.00 53.41 634 ARG A C 1
ATOM 4864 O O . ARG A 1 634 ? 10.682 14.450 13.089 1.00 53.41 634 ARG A O 1
ATOM 4871 N N . SER A 1 635 ? 9.777 13.185 11.457 1.00 51.00 635 SER A N 1
ATOM 4872 C CA . SER A 1 635 ? 9.387 14.301 10.611 1.00 51.00 635 SER A CA 1
ATOM 4873 C C . SER A 1 635 ? 8.147 14.977 11.189 1.00 51.00 635 SER A C 1
ATOM 4875 O O . SER A 1 635 ? 7.119 14.343 11.423 1.00 51.00 635 SER A O 1
ATOM 4877 N N . THR A 1 636 ? 8.228 16.287 11.408 1.00 42.19 636 THR A N 1
ATOM 4878 C CA . THR A 1 636 ? 7.070 17.111 11.781 1.00 42.19 636 THR A CA 1
ATOM 4879 C C . THR A 1 636 ? 6.172 17.443 10.588 1.00 42.19 636 THR A C 1
ATOM 4881 O O . THR A 1 636 ? 5.109 18.035 10.778 1.00 42.19 636 THR A O 1
ATOM 4884 N N . ASP A 1 637 ? 6.583 17.071 9.373 1.00 44.47 637 ASP A N 1
ATOM 4885 C CA . ASP A 1 637 ? 5.873 17.381 8.139 1.00 44.47 637 ASP A CA 1
ATOM 4886 C C . ASP A 1 637 ? 4.899 16.253 7.765 1.00 44.47 637 ASP A C 1
ATOM 4888 O O . ASP A 1 637 ? 5.263 15.076 7.696 1.00 44.47 637 ASP A O 1
ATOM 4892 N N . GLN A 1 638 ? 3.647 16.615 7.458 1.00 49.97 638 GLN A N 1
ATOM 4893 C CA . GLN A 1 638 ? 2.774 15.758 6.643 1.00 49.97 638 GLN A CA 1
ATOM 4894 C C . GLN A 1 638 ? 3.481 15.490 5.305 1.00 49.97 638 GLN A C 1
ATOM 4896 O O . GLN A 1 638 ? 4.313 16.300 4.902 1.00 49.97 638 GLN A O 1
ATOM 4901 N N . SER A 1 639 ? 3.176 14.405 4.580 1.00 51.09 639 SER A N 1
ATOM 4902 C CA . SER A 1 639 ? 3.698 14.291 3.209 1.00 51.09 639 SER A CA 1
ATOM 4903 C C . SER A 1 639 ? 3.083 15.423 2.370 1.00 51.09 639 SER A C 1
ATOM 4905 O O . SER A 1 639 ? 1.927 15.382 1.955 1.00 51.09 639 SER A O 1
ATOM 4907 N N . VAL A 1 640 ? 3.812 16.539 2.267 1.00 47.66 640 VAL A N 1
ATOM 4908 C CA . VAL A 1 640 ? 3.303 17.799 1.725 1.00 47.66 640 VAL A CA 1
ATOM 4909 C C . VAL A 1 640 ? 3.116 17.592 0.226 1.00 47.66 640 VAL A C 1
ATOM 4911 O O . VAL A 1 640 ? 4.082 17.608 -0.528 1.00 47.66 640 VAL A O 1
ATOM 4914 N N . GLN A 1 641 ? 1.864 17.358 -0.174 1.00 40.84 641 GLN A N 1
ATOM 4915 C CA . GLN A 1 641 ? 1.402 17.094 -1.540 1.00 40.84 641 GLN A CA 1
ATOM 4916 C C . GLN A 1 641 ? 2.007 15.834 -2.196 1.00 40.84 641 GLN A C 1
ATOM 4918 O O . GLN A 1 641 ? 3.125 15.813 -2.706 1.00 40.84 641 GLN A O 1
ATOM 4923 N N . GLY A 1 642 ? 1.210 14.764 -2.266 1.00 44.84 642 GLY A N 1
ATOM 4924 C CA . GLY A 1 642 ? 1.595 13.520 -2.935 1.00 44.84 642 GLY A CA 1
ATOM 4925 C C . GLY A 1 642 ? 2.443 12.609 -2.047 1.00 44.84 642 GLY A C 1
ATOM 4926 O O . GLY A 1 642 ? 2.106 12.400 -0.892 1.00 44.84 642 GLY A O 1
ATOM 4927 N N . GLN A 1 643 ? 3.515 12.018 -2.581 1.00 46.72 643 GLN A N 1
ATOM 4928 C CA . GLN A 1 643 ? 4.440 11.203 -1.776 1.00 46.72 643 GLN A CA 1
ATOM 4929 C C . GLN A 1 643 ? 5.409 12.052 -0.924 1.00 46.72 643 GLN A C 1
ATOM 4931 O O . GLN A 1 643 ? 6.152 11.483 -0.126 1.00 46.72 643 GLN A O 1
ATOM 4936 N N . GLY A 1 644 ? 5.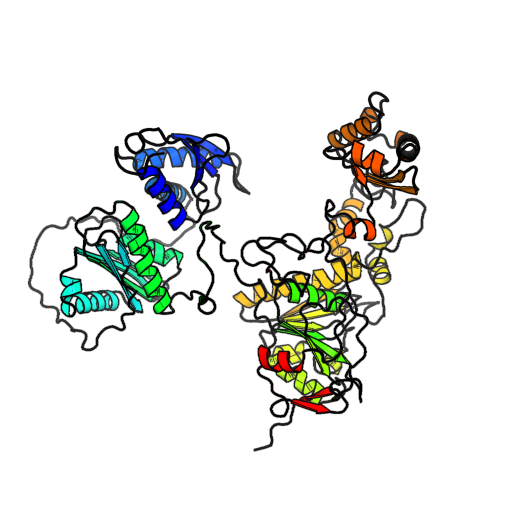401 13.386 -1.089 1.00 46.59 644 GLY A N 1
ATOM 4937 C CA . GLY A 1 644 ? 6.417 14.297 -0.551 1.00 46.59 644 GLY A CA 1
ATOM 4938 C C . GLY A 1 644 ? 7.813 14.040 -1.138 1.00 46.59 644 GLY A C 1
ATOM 4939 O O . GLY A 1 644 ? 8.033 13.070 -1.870 1.00 46.59 644 GLY A O 1
ATOM 4940 N N . ALA A 1 645 ? 8.788 14.887 -0.798 1.00 43.81 645 ALA A N 1
ATOM 4941 C CA . ALA A 1 645 ? 10.156 14.382 -0.741 1.00 43.81 645 ALA A CA 1
ATOM 4942 C C . ALA A 1 645 ? 10.167 13.323 0.369 1.00 43.81 645 ALA A C 1
ATOM 4944 O O . ALA A 1 645 ? 9.635 13.571 1.455 1.00 43.81 645 ALA A O 1
ATOM 4945 N N . GLY A 1 646 ? 10.738 12.146 0.110 1.00 49.50 646 GLY A N 1
ATOM 4946 C CA . GLY A 1 646 ? 11.128 11.300 1.232 1.00 49.50 646 GLY A CA 1
ATOM 4947 C C . GLY A 1 646 ? 12.081 12.094 2.130 1.00 49.50 646 GLY A C 1
ATOM 4948 O O . GLY A 1 646 ? 12.661 13.096 1.699 1.00 49.50 646 GLY A O 1
ATOM 4949 N N . VAL A 1 647 ? 12.216 11.715 3.397 1.00 49.03 647 VAL A N 1
ATOM 4950 C CA . VAL A 1 647 ? 13.194 12.401 4.246 1.00 49.03 647 VAL A CA 1
ATOM 4951 C C . VAL A 1 647 ? 14.578 12.004 3.736 1.00 49.03 647 VAL A C 1
ATOM 4953 O O . VAL A 1 647 ? 15.012 10.873 3.955 1.00 49.03 647 VAL A O 1
ATOM 4956 N N . LEU A 1 648 ? 15.230 12.921 3.015 1.00 44.75 648 LEU A N 1
ATOM 4957 C CA . LEU A 1 648 ? 16.519 12.695 2.366 1.00 44.75 648 LEU A CA 1
ATOM 4958 C C . LEU A 1 648 ? 17.527 12.157 3.389 1.00 44.75 648 LEU A C 1
ATOM 4960 O O . LEU A 1 648 ? 17.822 12.822 4.384 1.00 44.75 648 LEU A O 1
ATOM 4964 N N . GLY A 1 649 ? 18.044 10.952 3.155 1.00 43.88 649 GLY A N 1
ATOM 4965 C CA . GLY A 1 649 ? 19.025 10.325 4.047 1.00 43.88 649 GLY A CA 1
ATOM 4966 C C . GLY A 1 649 ? 18.463 9.799 5.376 1.00 43.88 649 GLY A C 1
ATOM 4967 O O . GLY A 1 649 ? 19.242 9.479 6.271 1.00 43.88 649 GLY A O 1
ATOM 4968 N N . SER A 1 650 ? 17.137 9.676 5.528 1.00 50.56 650 SER A N 1
ATOM 4969 C CA . SER A 1 650 ? 16.520 9.032 6.707 1.00 50.56 650 SER A CA 1
ATOM 4970 C C . SER A 1 650 ? 16.866 7.544 6.845 1.00 50.56 650 SER A C 1
ATOM 4972 O O . S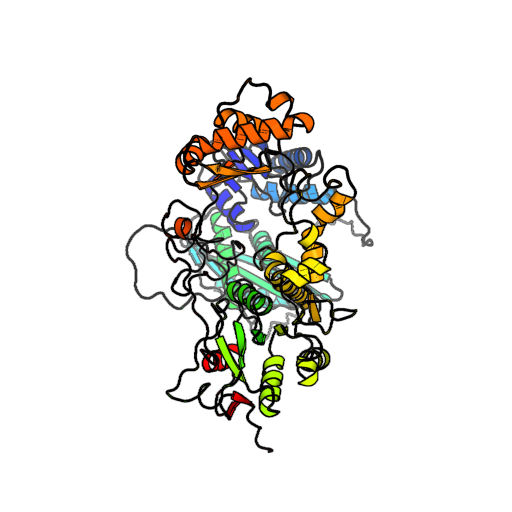ER A 1 650 ? 16.767 6.996 7.947 1.00 50.56 650 SER A O 1
ATOM 4974 N N . GLY A 1 651 ? 17.331 6.908 5.762 1.00 51.19 651 GLY A N 1
ATOM 4975 C CA . GLY A 1 651 ? 17.711 5.495 5.730 1.00 51.19 651 GLY A CA 1
ATOM 4976 C C . GLY A 1 651 ? 16.596 4.566 6.220 1.00 51.19 651 GLY A C 1
ATOM 4977 O O . GLY A 1 651 ? 15.437 4.959 6.364 1.00 51.19 651 GLY A O 1
ATOM 4978 N N . TYR A 1 652 ? 16.942 3.313 6.508 1.00 63.22 652 TYR A N 1
ATOM 4979 C CA . TYR A 1 652 ? 16.002 2.334 7.064 1.00 63.22 652 TYR A CA 1
ATOM 4980 C C . TYR A 1 652 ? 16.397 1.915 8.473 1.00 63.22 652 TYR A C 1
ATOM 4982 O O . TYR A 1 652 ? 17.056 0.900 8.686 1.00 63.22 652 TYR A O 1
ATOM 4990 N N . SER A 1 653 ? 15.965 2.695 9.465 1.00 67.56 653 SER A N 1
ATOM 4991 C CA . SER A 1 653 ? 16.137 2.324 10.871 1.00 67.56 653 SER A CA 1
ATOM 4992 C C . SER A 1 653 ? 14.938 1.513 11.371 1.00 67.56 653 SER A C 1
ATOM 4994 O O . SER A 1 653 ? 13.821 2.032 11.398 1.00 67.56 653 SER A O 1
ATOM 4996 N N . PRO A 1 654 ? 15.12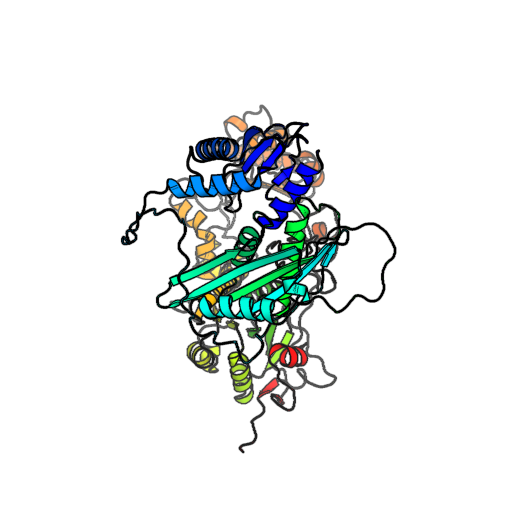7 0.255 11.805 1.00 75.56 654 PRO A N 1
ATOM 4997 C CA . PRO A 1 654 ? 14.052 -0.495 12.429 1.00 75.56 654 PRO A CA 1
ATOM 4998 C C . PRO A 1 654 ? 13.708 0.105 13.797 1.00 75.56 654 PRO A C 1
ATOM 5000 O O . PRO A 1 654 ? 14.567 0.236 14.674 1.00 75.56 654 PRO A O 1
ATOM 5003 N N . HIS A 1 655 ? 12.428 0.404 14.003 1.00 81.69 655 HIS A N 1
ATOM 5004 C CA . HIS A 1 655 ? 11.874 0.821 15.291 1.00 81.69 655 HIS A CA 1
ATOM 5005 C C . HIS A 1 655 ? 10.831 -0.205 15.747 1.00 81.69 655 HIS A C 1
ATOM 5007 O O . HIS A 1 655 ? 9.639 -0.034 15.492 1.00 81.69 655 HIS A O 1
ATOM 5013 N N . PRO A 1 656 ? 11.276 -1.327 16.348 1.00 87.25 656 PRO A N 1
ATOM 5014 C CA . PRO A 1 656 ? 10.367 -2.379 16.771 1.00 87.25 656 PRO A CA 1
ATOM 5015 C C . PRO A 1 656 ? 9.520 -1.909 17.953 1.00 87.25 656 PRO A C 1
ATOM 5017 O O . PRO A 1 656 ? 10.049 -1.464 18.973 1.00 87.25 656 PRO A O 1
ATOM 5020 N N . LEU A 1 657 ? 8.210 -2.088 17.833 1.00 90.31 657 LEU A N 1
ATOM 5021 C CA . LEU A 1 657 ? 7.260 -1.823 18.907 1.00 90.31 657 LEU A CA 1
ATOM 5022 C C . LEU A 1 657 ? 7.353 -2.908 19.987 1.00 90.31 657 LEU A C 1
ATOM 5024 O O . LEU A 1 657 ? 7.353 -4.111 19.695 1.00 90.31 657 LEU A O 1
ATOM 5028 N N . ARG A 1 658 ? 7.428 -2.498 21.254 1.00 92.62 658 ARG A N 1
ATOM 5029 C CA . ARG A 1 658 ? 7.431 -3.427 22.389 1.00 92.62 658 ARG A CA 1
ATOM 5030 C C . ARG A 1 658 ? 5.998 -3.801 22.778 1.00 92.62 658 ARG A C 1
ATOM 5032 O O . ARG A 1 658 ? 5.103 -2.956 22.732 1.00 92.62 658 ARG A O 1
ATOM 5039 N N . PRO A 1 659 ? 5.760 -5.037 23.247 1.00 94.25 659 PRO A N 1
ATOM 5040 C CA . PRO A 1 659 ? 4.456 -5.417 23.780 1.00 94.25 659 PRO A CA 1
ATOM 5041 C C . PRO A 1 659 ? 3.993 -4.482 24.912 1.00 94.25 659 PRO A C 1
ATOM 5043 O O . PRO A 1 659 ? 4.636 -4.404 25.962 1.00 94.25 659 PRO A O 1
ATOM 5046 N N . GLY A 1 660 ? 2.861 -3.803 24.712 1.00 93.00 660 GLY A N 1
ATOM 5047 C CA . GLY A 1 660 ? 2.292 -2.833 25.658 1.00 93.00 660 GLY A CA 1
ATOM 5048 C C . GLY A 1 660 ? 2.710 -1.371 25.447 1.00 93.00 660 GLY A C 1
ATOM 5049 O O . GLY A 1 660 ? 2.188 -0.492 26.133 1.00 93.00 660 GLY A O 1
ATOM 5050 N N . GLU A 1 661 ? 3.628 -1.091 24.523 1.00 93.44 661 GLU A N 1
ATOM 5051 C CA . GLU A 1 661 ? 4.133 0.259 24.265 1.00 93.44 661 GLU A CA 1
ATOM 5052 C C . GLU A 1 661 ? 3.050 1.178 23.680 1.00 93.44 661 GLU A C 1
ATOM 5054 O O . GLU A 1 661 ? 2.374 0.836 22.710 1.00 93.44 661 GLU A O 1
ATOM 5059 N N . GLY A 1 662 ? 2.843 2.341 24.306 1.00 93.38 662 GLY A N 1
ATOM 5060 C CA . GLY A 1 662 ? 1.805 3.309 23.920 1.00 93.38 662 GLY A CA 1
ATOM 5061 C C . GLY A 1 662 ? 0.357 2.867 24.196 1.00 93.38 662 GLY A C 1
ATOM 5062 O O . GLY A 1 662 ? -0.570 3.652 23.999 1.00 93.38 662 GLY A O 1
ATOM 5063 N N . GLY A 1 663 ? 0.137 1.640 24.683 1.00 94.62 663 GLY A N 1
ATOM 5064 C CA . GLY A 1 663 ? -1.185 1.019 24.776 1.00 94.62 663 GLY A CA 1
ATOM 5065 C C . GLY A 1 663 ? -2.181 1.712 25.702 1.00 94.62 663 GLY A C 1
ATOM 5066 O O . GLY A 1 663 ? -3.342 1.864 25.334 1.00 94.62 663 GLY A O 1
ATOM 5067 N N . GLU A 1 664 ? -1.760 2.148 26.895 1.00 94.44 664 GLU A N 1
ATOM 5068 C CA . GLU A 1 664 ? -2.673 2.804 27.848 1.00 94.44 664 GLU A CA 1
ATOM 5069 C C . GLU A 1 664 ? -3.191 4.154 27.306 1.00 94.44 664 GLU A C 1
ATOM 5071 O O . GLU A 1 664 ? -4.390 4.433 27.388 1.00 94.44 664 GLU A O 1
ATOM 5076 N N . GLU A 1 665 ? -2.327 4.957 26.675 1.00 95.94 665 GLU A N 1
ATOM 5077 C CA . GLU A 1 665 ? -2.732 6.224 26.046 1.00 95.94 665 GLU A CA 1
ATOM 5078 C C . GLU A 1 665 ? -3.600 5.996 24.802 1.00 95.94 665 GLU A C 1
ATOM 5080 O O . GLU A 1 665 ? -4.599 6.692 24.613 1.00 95.94 665 GLU A O 1
ATOM 5085 N N . ALA A 1 666 ? -3.282 4.986 23.990 1.00 96.25 666 ALA A N 1
ATOM 5086 C CA . ALA A 1 666 ? -4.104 4.570 22.856 1.00 96.25 666 ALA A CA 1
ATOM 5087 C C . ALA A 1 666 ? -5.521 4.149 23.290 1.00 96.25 666 ALA A C 1
ATOM 5089 O O . ALA A 1 666 ? -6.516 4.621 22.735 1.00 96.25 666 ALA A O 1
ATOM 5090 N N . LEU A 1 667 ? -5.636 3.319 24.332 1.00 97.69 667 LEU A N 1
ATOM 5091 C CA . LEU A 1 667 ? -6.920 2.901 24.904 1.00 97.69 667 LEU A CA 1
ATOM 5092 C C . LEU A 1 667 ? -7.749 4.095 25.388 1.00 97.69 667 LEU A C 1
ATOM 5094 O O . LEU A 1 667 ? -8.946 4.184 25.102 1.00 97.69 667 LEU A O 1
ATOM 5098 N N . LYS A 1 668 ? -7.112 5.049 26.064 1.00 97.00 668 LYS A N 1
ATOM 5099 C CA . LYS A 1 668 ? -7.766 6.273 26.527 1.00 97.00 668 LYS A CA 1
ATOM 5100 C C . LYS A 1 668 ? -8.219 7.159 25.367 1.00 97.00 668 LYS A C 1
ATOM 5102 O O . LYS A 1 668 ? -9.373 7.581 25.344 1.00 97.00 668 LYS A O 1
ATOM 5107 N N . LYS A 1 669 ? -7.339 7.439 24.402 1.00 95.50 669 LYS A N 1
ATOM 5108 C CA . LYS A 1 669 ? -7.597 8.386 23.306 1.00 95.50 669 LYS A CA 1
ATOM 5109 C C . LYS A 1 669 ? -8.586 7.841 22.277 1.00 95.50 669 LYS A C 1
ATOM 5111 O O . LYS A 1 669 ? -9.419 8.594 21.783 1.00 95.50 669 LYS A O 1
ATOM 5116 N N . TRP A 1 670 ? -8.493 6.558 21.939 1.00 95.56 670 TRP A N 1
ATOM 5117 C CA . TRP A 1 670 ? -9.265 5.968 20.841 1.00 95.56 670 TRP A CA 1
ATOM 5118 C C . TRP A 1 670 ? -10.531 5.260 21.323 1.00 95.56 670 TRP A C 1
ATOM 5120 O O . TRP A 1 670 ? -11.561 5.321 20.651 1.00 95.56 670 TRP A O 1
ATOM 5130 N N . PHE A 1 671 ? -10.482 4.616 22.491 1.00 95.38 671 PHE A N 1
ATOM 5131 C CA . PHE A 1 671 ? -11.597 3.828 23.028 1.00 95.38 671 PHE A CA 1
ATOM 5132 C C . PHE A 1 671 ? -12.252 4.463 24.260 1.00 95.38 671 PHE A C 1
ATOM 5134 O O . PHE A 1 671 ? -13.350 4.060 24.633 1.00 95.38 671 PHE A O 1
ATOM 5141 N N . GLY A 1 672 ? -11.629 5.472 24.879 1.00 95.75 672 GLY A N 1
ATOM 5142 C CA . GLY A 1 672 ? -12.136 6.088 26.107 1.00 95.75 672 GLY A CA 1
ATOM 5143 C C . GLY A 1 672 ? -11.981 5.196 27.339 1.00 95.75 672 GLY A C 1
ATOM 5144 O O . GLY A 1 672 ? -12.739 5.363 28.294 1.00 95.75 672 GLY A O 1
ATOM 5145 N N . PHE A 1 673 ? -11.046 4.240 27.313 1.00 96.50 673 PHE A N 1
ATOM 5146 C CA . PHE A 1 673 ? -10.830 3.265 28.385 1.00 96.50 673 PHE A CA 1
ATOM 5147 C C . PHE A 1 673 ? -9.759 3.750 29.357 1.00 96.50 673 PHE A C 1
ATOM 5149 O O . PHE A 1 673 ? -8.704 4.228 28.945 1.00 96.50 673 PHE A O 1
ATOM 5156 N N . PHE A 1 674 ? -10.009 3.584 30.653 1.00 96.19 674 PHE A N 1
ATOM 5157 C CA . PHE A 1 674 ? -9.109 4.025 31.714 1.00 96.19 674 PHE A CA 1
ATOM 5158 C C . PHE A 1 674 ? -8.730 2.859 32.622 1.00 96.19 674 PHE A C 1
ATOM 5160 O O . PHE A 1 674 ? -9.586 2.088 33.072 1.00 96.19 674 PHE A O 1
ATOM 5167 N N . LYS A 1 675 ? -7.439 2.777 32.944 1.00 94.56 675 LYS A N 1
ATOM 5168 C CA . LYS A 1 675 ? -6.911 1.834 33.929 1.00 94.56 675 LYS A CA 1
ATOM 5169 C C . LYS A 1 675 ? -7.567 2.055 35.290 1.00 94.56 675 LYS A C 1
ATOM 5171 O O . LYS A 1 675 ? -7.800 3.194 35.694 1.00 94.56 675 LYS A O 1
ATOM 5176 N N . GLY A 1 676 ? -7.904 0.976 35.987 1.00 93.19 676 GLY A N 1
ATOM 5177 C CA . GLY A 1 676 ? -8.625 1.018 37.256 1.00 93.19 676 GLY A CA 1
ATOM 5178 C C . GLY A 1 676 ? -10.119 1.330 37.129 1.00 93.19 676 GLY A C 1
ATOM 5179 O O . GLY A 1 676 ? -10.838 1.164 38.116 1.00 93.19 676 GLY A O 1
ATOM 5180 N N . ARG A 1 677 ? -10.625 1.728 35.953 1.00 94.00 677 ARG A N 1
ATOM 5181 C CA . ARG A 1 677 ? -12.063 1.905 35.688 1.00 94.00 677 ARG A CA 1
ATOM 5182 C C . ARG A 1 677 ? -12.601 0.805 34.782 1.00 94.00 677 ARG A C 1
ATOM 5184 O O . ARG A 1 677 ? -13.527 0.103 35.175 1.00 94.00 677 ARG A O 1
ATOM 5191 N N . ASP A 1 678 ? -12.002 0.660 33.605 1.00 95.62 678 ASP A N 1
ATOM 5192 C CA . ASP A 1 678 ? -12.472 -0.230 32.540 1.00 95.62 678 ASP A CA 1
ATOM 5193 C C . ASP A 1 678 ? -11.589 -1.479 32.414 1.00 95.62 678 ASP A C 1
ATOM 5195 O O . ASP A 1 678 ? -12.082 -2.566 32.120 1.00 95.62 678 ASP A O 1
ATOM 5199 N N . PHE A 1 679 ? -10.289 -1.349 32.683 1.00 96.44 679 PHE A N 1
ATOM 5200 C CA . PHE A 1 679 ? -9.338 -2.458 32.648 1.00 96.44 679 PHE A CA 1
ATOM 5201 C C . PHE A 1 679 ? -8.319 -2.368 33.785 1.00 96.44 679 PHE A C 1
ATOM 5203 O O . PHE A 1 679 ? -8.051 -1.287 34.308 1.00 96.44 679 PHE A O 1
ATOM 5210 N N . ASP A 1 680 ? -7.732 -3.508 34.131 1.00 95.38 680 ASP A N 1
ATOM 5211 C CA . ASP A 1 680 ? -6.618 -3.640 35.072 1.00 95.38 680 ASP A CA 1
ATOM 5212 C C . ASP A 1 680 ? -5.525 -4.540 34.464 1.00 95.38 680 ASP A C 1
ATOM 5214 O O . ASP A 1 680 ? -5.634 -4.978 33.316 1.00 95.38 680 ASP A O 1
ATOM 5218 N N . VAL A 1 681 ? -4.439 -4.779 35.203 1.00 94.12 681 VAL A N 1
ATOM 5219 C CA . VAL A 1 681 ? -3.317 -5.626 34.766 1.00 94.12 681 VAL A CA 1
ATOM 5220 C C . VAL A 1 681 ? -3.254 -6.878 35.633 1.00 94.12 681 VAL A C 1
ATOM 5222 O O . VAL A 1 681 ? -3.081 -6.786 36.846 1.00 94.12 681 VAL A O 1
ATOM 5225 N N . GLU A 1 682 ? -3.292 -8.054 35.011 1.00 92.69 682 GLU A N 1
ATOM 5226 C CA . GLU A 1 682 ? -3.098 -9.344 35.673 1.00 92.69 682 GLU A CA 1
ATOM 5227 C C . GLU A 1 682 ? -2.060 -10.178 34.923 1.00 92.69 682 GLU A C 1
ATOM 5229 O O . GLU A 1 682 ? -2.148 -10.369 33.712 1.00 92.69 682 GLU A O 1
ATOM 5234 N N . LYS A 1 683 ? -1.050 -10.695 35.639 1.00 89.50 683 LYS A N 1
ATOM 5235 C CA . LYS A 1 683 ? 0.027 -11.533 35.065 1.00 89.50 683 LYS A CA 1
ATOM 5236 C C . LYS A 1 683 ? 0.676 -10.916 33.811 1.00 89.50 683 LYS A C 1
ATOM 5238 O O . LYS A 1 683 ? 1.061 -11.623 32.884 1.00 89.50 683 LYS A O 1
ATOM 5243 N N . GLY A 1 684 ? 0.808 -9.590 33.801 1.00 90.06 684 GLY A N 1
ATOM 5244 C CA . GLY A 1 684 ? 1.372 -8.818 32.694 1.00 90.06 684 GLY A CA 1
ATOM 5245 C C . GLY A 1 684 ? 0.435 -8.608 31.500 1.00 90.06 684 GLY A C 1
ATOM 5246 O O . GLY A 1 684 ? 0.848 -7.985 30.529 1.00 90.06 684 GLY A O 1
ATOM 5247 N N . GLY A 1 685 ? -0.804 -9.099 31.532 1.00 95.12 685 GLY A N 1
ATOM 5248 C CA . GLY A 1 685 ? -1.817 -8.838 30.509 1.00 95.12 685 GLY A CA 1
ATOM 5249 C C . GLY A 1 685 ? -2.864 -7.838 30.989 1.00 95.12 685 GLY A C 1
ATOM 5250 O O . GLY A 1 685 ? -3.207 -7.824 32.169 1.00 95.12 685 GLY A O 1
ATOM 5251 N N . LEU A 1 686 ? -3.390 -7.019 30.078 1.00 96.81 686 LEU A N 1
ATOM 5252 C CA . LEU A 1 686 ? -4.587 -6.233 30.366 1.00 96.81 686 LEU A CA 1
ATOM 5253 C C . LEU A 1 686 ? -5.802 -7.157 30.453 1.00 96.81 686 LEU A C 1
ATOM 5255 O O . LEU A 1 686 ? -5.965 -8.066 29.635 1.00 96.81 686 LEU A O 1
ATOM 5259 N N . VAL A 1 687 ? -6.661 -6.902 31.433 1.00 96.50 687 VAL A N 1
ATOM 5260 C CA . VAL A 1 687 ? -7.898 -7.647 31.678 1.00 96.50 687 VAL A CA 1
ATOM 5261 C C . VAL A 1 687 ? -9.066 -6.685 31.842 1.00 96.50 687 VAL A C 1
ATOM 5263 O O . VAL A 1 687 ? -8.902 -5.595 32.388 1.00 96.50 687 VAL A O 1
ATOM 5266 N N . LEU A 1 688 ? -10.256 -7.073 31.377 1.00 96.50 688 LEU A N 1
ATOM 5267 C CA . LEU A 1 688 ? -11.460 -6.272 31.584 1.00 96.50 688 LEU A CA 1
ATOM 5268 C C . LEU A 1 688 ? -11.809 -6.248 33.072 1.00 96.50 688 LEU A C 1
ATOM 5270 O O . LEU A 1 688 ? -11.921 -7.303 33.702 1.00 96.50 688 LEU A O 1
ATOM 5274 N N . LYS A 1 689 ? -12.045 -5.056 33.620 1.00 92.25 689 LYS A N 1
ATOM 5275 C CA . LYS A 1 689 ? -12.513 -4.923 34.993 1.00 92.25 689 LYS A CA 1
ATOM 5276 C C . LYS A 1 689 ? -13.988 -5.312 35.056 1.00 92.25 689 LYS A C 1
ATOM 5278 O O . LYS A 1 689 ? -14.832 -4.728 34.376 1.00 92.25 689 LYS A O 1
ATOM 5283 N N . SER A 1 690 ? -14.328 -6.295 35.882 1.00 75.00 690 SER A N 1
ATOM 5284 C CA . SER A 1 690 ? -15.726 -6.649 36.135 1.00 75.00 690 SER A CA 1
ATOM 5285 C C . SER A 1 690 ? -16.459 -5.451 36.746 1.00 75.00 690 SER A C 1
ATOM 5287 O O . SER A 1 690 ? -16.064 -4.975 37.813 1.00 75.00 690 SER A O 1
ATOM 5289 N N . LYS A 1 691 ? -17.533 -4.968 36.096 1.00 58.53 691 LYS A N 1
ATOM 5290 C CA . LYS A 1 691 ? -18.432 -3.980 36.714 1.00 58.53 691 LYS A CA 1
ATOM 5291 C C . LYS A 1 691 ? -18.934 -4.573 38.039 1.00 58.53 691 LYS A C 1
ATOM 5293 O O . LYS A 1 691 ? -19.353 -5.735 38.029 1.00 58.53 691 LYS A O 1
ATOM 5298 N N . PRO A 1 692 ? -18.877 -3.841 39.168 1.00 43.00 692 PRO A N 1
ATOM 5299 C CA . PRO A 1 692 ? -19.478 -4.330 40.401 1.00 43.00 692 PRO A CA 1
ATOM 5300 C C . PRO A 1 692 ? -20.941 -4.665 40.100 1.00 43.00 692 PRO A C 1
ATOM 5302 O O . PRO A 1 692 ? -21.634 -3.865 39.469 1.00 43.00 692 PRO A O 1
ATOM 5305 N N . LYS A 1 693 ? -21.378 -5.875 40.472 1.00 39.47 693 LYS A N 1
ATOM 5306 C CA . LYS A 1 693 ? -22.801 -6.226 40.448 1.00 39.47 693 LYS A CA 1
ATOM 5307 C C . LYS A 1 693 ? -23.499 -5.213 41.359 1.00 39.47 693 LYS A C 1
ATOM 5309 O O . LYS A 1 693 ? -23.279 -5.260 42.567 1.00 39.47 693 LYS A O 1
ATOM 5314 N N . LEU A 1 694 ? -24.203 -4.258 40.754 1.00 32.81 694 LEU A N 1
ATOM 5315 C CA . LEU A 1 694 ? -25.113 -3.343 41.440 1.00 32.81 694 LEU A CA 1
ATOM 5316 C C . LEU A 1 694 ? -26.318 -4.121 41.959 1.00 32.81 694 LEU A C 1
ATOM 5318 O O . LEU A 1 694 ? -26.788 -5.013 41.212 1.00 32.81 694 LEU A O 1
#

Organism: NCBI:txid326684

Secondary structure (DSSP, 8-state):
--HHHHHHHHHHHHHH-TTSEEE-SS-TTEEEE--TT---EEEEEPPTTTTSS--EEEEEEE--TT--TTHHHHHHHHHHHHHHHH--TTS--HHHHHHHHHHHHHTTSPP----------------------------SS----EEPPPEEETTEEEEEEEEE-SSHHHHHHHHHHHHHH-HHHHTSSEEEEEEEEE-GGG-EEEEEE-TTSTTHHHHHHHHHHHTT--SEEEEEEEE--SS--TTHHHHHHHHHHHHHHHHTTSS-PPP--S--SS----------PPPPPPTTTT-EEEEE--STHHHHHHHHHHHTT-EEEEEEE--TTTTTBTTBPPPPPS----TTEEEEEE-TTSHHHHHHHHHHHTT-SEEEE-SPTTHHHHTT-SHHHHHHH-TT-EEEEEESS-SSSTTTT----HHHHHHHHSGGGGSS-TTSPPP---TIIIIIIIIIIHHHHHHHHHHHHHHHHS---EEEEEHHHHHHHHTHHHHHHTTSTTT-SPTTSSTTTT-STTEEEEE-TTS-EEEEE--SHHHHHHHHHHTT-TTSSTTTSTT-TTTHHHHHHHHHHHHTTS-HHHHHHHHTTSSS-EEEPPPHHHHHH-TTSS-----SS--SSSPPPPS-TT--S---STT----TT------PPPTTTBHHHHIIIII---BTTTEEEETTEEEEPPPP--

Radius of gyration: 33.66 Å; chains: 1; bounding box: 92×85×80 Å

pLDDT: mean 82.65, std 19.54, range [22.98, 98.88]